Protein AF-A0A1I1EXG7-F1 (afdb_monomer)

Mean predicted aligned error: 6.86 Å

Sequence (419 aa):
MNTPKVFLIAFLLWAGSAAACQKPLSAEAEEQQLSAELDRWMAPYRDEKKAEFVDWMAAGEDNPEAALAHPVTRHMQVFIEKNKDRYLRLRLAGLEALPPAPEAFPGYEVLDLQVLDKYFQQDSVSVREIIDLTSVLTAARTFGPGGTLSSVNLIHIAVSDYLTQEKGMRWQDYVQLYGLGWLCFADRIKDTQWSVVIVNRAFVMKYSWDYATNGIELLQVLVYTGGKQQPGWLAGRLPKASTPQQELLNKIDEFKWMLYDDFYPDFDDREIEERQQQFLAENRGAYTALRNAVLGRYPPIQRERWAEFMQEDLGLTEKMQSNLGLFDSFGDQILPESISINELKYSQVLTTAAYVMTSDNLGYDWAADWLLGKEVYARRLDGNLWEVQLFTGDVACGYQWNTATDELHELTVRRKEKQ

Solvent-accessible surface area (backbone atoms only — not comparable to full-atom values): 22525 Å² total; per-residue (Å²): 134,83,77,83,54,69,61,30,57,22,51,71,61,83,80,69,27,59,53,26,65,42,48,55,72,72,46,49,54,51,49,53,52,52,50,56,51,46,30,63,70,32,43,51,42,69,59,91,36,28,67,64,46,53,54,39,55,49,27,47,66,77,36,61,68,55,23,62,69,27,68,67,46,54,53,48,50,51,56,43,63,76,42,39,70,59,43,42,51,33,21,49,43,19,41,72,39,30,35,67,64,74,96,70,67,76,43,47,43,82,48,62,68,74,63,43,27,64,68,35,50,87,74,79,46,49,65,64,57,52,31,51,48,38,31,61,78,43,43,85,68,38,47,26,60,42,36,50,42,50,31,56,48,48,54,50,55,36,50,50,49,44,40,36,72,77,69,64,42,53,69,68,58,51,54,53,33,55,66,35,34,42,47,39,21,27,40,83,72,53,98,59,33,27,39,39,37,41,42,39,68,50,34,34,44,33,27,40,34,28,57,78,80,47,48,65,45,84,72,47,42,28,36,50,67,86,50,84,60,66,72,68,76,69,64,89,60,62,47,81,59,87,46,76,63,44,46,52,42,48,52,50,46,51,50,31,46,45,50,46,57,75,30,62,91,72,69,50,70,64,62,52,49,54,52,43,48,48,53,48,63,78,41,36,70,58,51,25,53,47,34,54,62,52,51,71,66,38,52,68,61,57,67,72,65,54,64,57,36,70,42,76,36,65,69,53,30,52,47,39,40,58,76,56,49,44,44,48,100,85,66,48,44,28,55,39,54,83,52,50,77,66,50,51,86,57,47,54,68,56,46,48,48,49,49,50,72,36,56,92,47,72,28,64,51,46,38,40,41,68,73,31,44,75,54,55,19,22,41,81,73,54,97,55,30,28,40,39,38,38,53,54,89,60,31,36,41,36,32,32,38,28,51,75,77,45,35,52,40,80,70,44,27,22,24,41,74,87,128

pLDDT: mean 83.06, std 12.93, range [25.44, 97.56]

Organism: NCBI:txid623281

Secondary structure (DSSP, 8-state):
-----HHHHHHH-----TGGG---HHHHHHHHHHHHHHHHHHGGGTTTTHHHHHHHHHHHHH-HHHHHHSHHHHHHHHHHHHTHHHHHHHHHHHHHTSPPPPS--TTEEEEPHHHHHHHHGGGT--HHHHHHHHHHHTGGG-SSHHHHHHHHTTHHHHHHHIIIIIS---HHHHHHHHHS-EEEEEEEEETTEEEEEEEESSEEEEEEEETTTTEEEEEEEEEE-SPPPPTTTTTT-S----SHHHHHHHHHHHHHHHHHHHHSSS--HHHHHHHHHHHHHHTHHHHHHHHHHHHTTSPP--HHHHTT--EE-HHHHHHHHHHTT---TTS--B--HHHHTT-SSSHHHHHHHHHHHTTTSTTHHHHHHHHH--EEEEEEEETTEEEEEEEETTEEEEEEEETTT-BEEEEEEEE----

Structure (mmCIF, N/CA/C/O backbone):
data_AF-A0A1I1EXG7-F1
#
_entry.id   AF-A0A1I1EXG7-F1
#
loop_
_atom_site.group_PDB
_atom_site.id
_atom_site.type_symbol
_atom_site.label_atom_id
_atom_site.label_alt_id
_atom_site.label_comp_id
_atom_site.label_asym_id
_atom_site.label_entity_id
_atom_site.label_seq_id
_atom_site.pdbx_PDB_ins_code
_atom_site.Cartn_x
_atom_site.Cartn_y
_atom_site.Cartn_z
_atom_site.occupancy
_atom_site.B_iso_or_equiv
_atom_site.auth_seq_id
_atom_site.auth_comp_id
_atom_site.auth_asym_id
_atom_site.auth_atom_id
_atom_site.pdbx_PDB_model_num
ATOM 1 N N . MET A 1 1 ? 24.203 5.351 17.755 1.00 25.44 1 MET A N 1
ATOM 2 C CA . MET A 1 1 ? 23.032 4.692 17.145 1.00 25.44 1 MET A CA 1
ATOM 3 C C . MET A 1 1 ? 22.492 5.672 16.131 1.00 25.44 1 MET A C 1
ATOM 5 O O . MET A 1 1 ? 22.259 6.808 16.511 1.00 25.44 1 MET A O 1
ATOM 9 N N . ASN A 1 2 ? 22.459 5.281 14.858 1.00 29.39 2 ASN A N 1
ATOM 10 C CA . ASN A 1 2 ? 22.059 6.159 13.763 1.00 29.39 2 ASN A CA 1
ATOM 11 C C . ASN A 1 2 ? 20.534 6.302 13.774 1.00 29.39 2 ASN A C 1
ATOM 13 O O . ASN A 1 2 ? 19.833 5.294 13.802 1.00 29.39 2 ASN A O 1
ATOM 17 N N . THR A 1 3 ? 20.080 7.550 13.788 1.00 33.75 3 THR A N 1
ATOM 18 C CA . THR A 1 3 ? 18.699 8.028 13.707 1.00 33.75 3 THR A CA 1
ATOM 19 C C . THR A 1 3 ? 17.830 7.195 12.755 1.00 33.75 3 THR A C 1
ATOM 21 O O . THR A 1 3 ? 18.219 7.011 11.594 1.00 33.75 3 THR A O 1
ATOM 24 N N . PRO A 1 4 ? 16.674 6.665 13.197 1.00 42.28 4 PRO A N 1
ATOM 25 C CA . PRO A 1 4 ? 15.716 6.053 12.293 1.00 42.28 4 PRO A CA 1
ATOM 26 C C . PRO A 1 4 ? 15.165 7.125 11.348 1.00 42.28 4 PRO A C 1
ATOM 28 O O . PRO A 1 4 ? 14.572 8.119 11.748 1.00 42.28 4 PRO A O 1
ATOM 31 N N . LYS A 1 5 ? 15.397 6.904 10.060 1.00 49.25 5 LYS A N 1
ATOM 32 C CA . LYS A 1 5 ? 15.056 7.782 8.946 1.00 49.25 5 LYS A CA 1
ATOM 33 C C . LYS A 1 5 ? 13.531 7.885 8.796 1.00 49.25 5 LYS A C 1
ATOM 35 O O . LYS A 1 5 ? 12.905 7.015 8.193 1.00 49.25 5 LYS A O 1
ATOM 40 N N . VAL 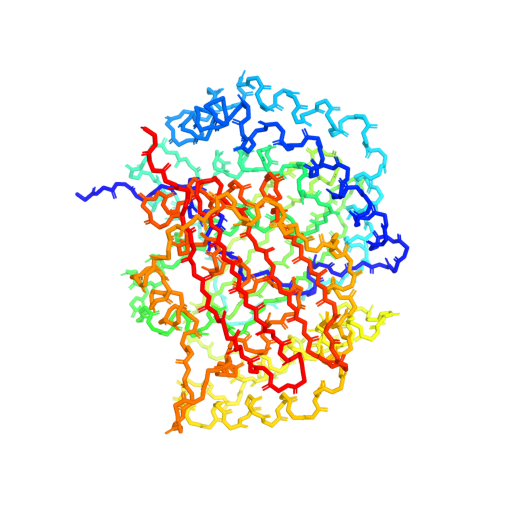A 1 6 ? 12.932 8.936 9.351 1.00 41.00 6 VAL A N 1
ATOM 41 C CA . VAL A 1 6 ? 11.474 9.167 9.376 1.00 41.00 6 VAL A CA 1
ATOM 42 C C . VAL A 1 6 ? 10.848 9.082 7.982 1.00 41.00 6 VAL A C 1
ATOM 44 O O . VAL A 1 6 ? 9.793 8.485 7.818 1.00 41.00 6 VAL A O 1
ATOM 47 N N . PHE A 1 7 ? 11.516 9.595 6.950 1.00 40.41 7 PHE A N 1
ATOM 48 C CA . PHE A 1 7 ? 11.013 9.525 5.578 1.00 40.41 7 PHE A CA 1
ATOM 49 C C . PHE A 1 7 ? 10.993 8.088 5.038 1.00 40.41 7 PHE A C 1
ATOM 51 O O . PHE A 1 7 ? 10.019 7.645 4.438 1.00 40.41 7 PHE A O 1
ATOM 58 N N . LEU A 1 8 ? 12.044 7.329 5.340 1.00 40.09 8 LEU A N 1
ATOM 59 C CA . LEU A 1 8 ? 12.269 5.946 4.932 1.00 40.09 8 LEU A CA 1
ATOM 60 C C . LEU A 1 8 ? 11.229 4.979 5.504 1.00 40.09 8 LEU A C 1
ATOM 62 O O . LEU A 1 8 ? 10.710 4.116 4.800 1.00 40.09 8 LEU A O 1
ATOM 66 N N . ILE A 1 9 ? 10.917 5.124 6.793 1.00 43.59 9 ILE A N 1
ATOM 67 C CA . ILE A 1 9 ? 10.043 4.192 7.510 1.00 43.59 9 ILE A CA 1
ATOM 68 C C . ILE A 1 9 ? 8.576 4.377 7.071 1.00 43.59 9 ILE A C 1
ATOM 70 O O . ILE A 1 9 ? 7.814 3.414 7.054 1.00 43.59 9 ILE A O 1
ATOM 74 N N . ALA A 1 10 ? 8.205 5.564 6.573 1.00 39.88 10 ALA A N 1
ATOM 75 C CA . ALA A 1 10 ? 6.876 5.863 6.018 1.00 39.88 10 ALA A CA 1
ATOM 76 C C . ALA A 1 10 ? 6.519 4.962 4.832 1.00 39.88 10 ALA A C 1
ATOM 78 O O . ALA A 1 10 ? 5.380 4.519 4.684 1.00 39.88 10 ALA A O 1
ATOM 79 N N . PHE A 1 11 ? 7.516 4.693 3.985 1.00 44.47 11 PHE A N 1
ATOM 80 C CA . PHE A 1 11 ? 7.356 3.934 2.748 1.00 44.47 11 PHE A CA 1
ATOM 81 C C . PHE A 1 11 ? 7.577 2.431 2.930 1.00 44.47 11 PHE A C 1
ATOM 83 O O . PHE A 1 11 ? 7.090 1.648 2.118 1.00 44.47 11 PHE A O 1
ATOM 90 N N . LEU A 1 12 ? 8.264 2.020 4.002 1.00 40.72 12 LEU A N 1
ATOM 91 C CA . LEU A 1 12 ? 8.591 0.618 4.289 1.00 40.72 12 LEU A CA 1
ATOM 92 C C . LEU A 1 12 ? 7.405 -0.204 4.817 1.00 40.72 12 LEU A C 1
ATOM 94 O O . LEU A 1 12 ? 7.484 -1.428 4.881 1.00 40.72 12 LEU A O 1
ATOM 98 N N . LEU A 1 13 ? 6.299 0.437 5.201 1.00 45.00 13 LEU A N 1
ATOM 99 C CA . LEU A 1 13 ? 5.220 -0.211 5.950 1.00 45.00 13 LEU A CA 1
ATOM 100 C C . LEU A 1 13 ? 3.928 -0.237 5.144 1.00 45.00 13 LEU A C 1
ATOM 102 O O . LEU A 1 13 ? 2.924 0.396 5.478 1.00 45.00 13 LEU A O 1
ATOM 106 N N . TRP A 1 14 ? 3.963 -0.999 4.052 1.00 44.16 14 TRP A N 1
ATOM 107 C CA . TRP A 1 14 ? 2.775 -1.306 3.263 1.00 44.16 14 TRP A CA 1
ATOM 108 C C . TRP A 1 14 ? 2.064 -2.553 3.803 1.00 44.16 14 TRP A C 1
ATOM 110 O O . TRP A 1 14 ? 2.045 -3.619 3.193 1.00 44.16 14 TRP A O 1
ATOM 120 N N . ALA A 1 15 ? 1.428 -2.387 4.962 1.00 41.69 15 ALA A N 1
ATOM 121 C CA . ALA A 1 15 ? 0.251 -3.157 5.347 1.00 41.69 15 ALA A CA 1
ATOM 122 C C . ALA A 1 15 ? -0.961 -2.226 5.196 1.00 41.69 15 ALA A C 1
ATOM 124 O O . ALA A 1 15 ? -1.436 -1.614 6.147 1.00 41.69 15 ALA A O 1
ATOM 125 N N . GLY A 1 16 ? -1.402 -2.016 3.955 1.00 50.22 16 GLY A N 1
ATOM 126 C CA . GLY A 1 16 ? -2.597 -1.225 3.685 1.00 50.22 16 GLY A CA 1
ATOM 127 C C . GLY A 1 16 ? -3.861 -2.027 3.986 1.00 50.22 16 GLY A C 1
ATOM 128 O O . GLY A 1 16 ? -3.944 -3.203 3.636 1.00 50.22 16 GLY A O 1
ATOM 129 N N . SER A 1 17 ? -4.872 -1.393 4.583 1.00 55.44 17 SER A N 1
ATOM 130 C CA . SER A 1 17 ? -6.225 -1.958 4.613 1.00 55.44 17 SER A CA 1
ATOM 131 C C . SER A 1 17 ? -6.714 -2.153 3.176 1.00 55.44 17 SER A C 1
ATOM 133 O O . SER A 1 17 ? -6.807 -1.185 2.410 1.00 55.44 17 SER A O 1
ATOM 135 N N . ALA A 1 18 ? -7.026 -3.395 2.797 1.00 59.22 18 ALA A N 1
ATOM 136 C CA . ALA A 1 18 ? -7.577 -3.673 1.479 1.00 59.22 18 ALA A CA 1
ATOM 137 C C . ALA A 1 18 ? -8.919 -2.945 1.310 1.00 59.22 18 ALA A C 1
ATOM 139 O O . ALA A 1 18 ? -9.162 -2.357 0.254 1.00 59.22 18 ALA A O 1
ATOM 140 N N . ALA A 1 19 ? -9.718 -2.874 2.382 1.00 58.53 19 ALA A N 1
ATOM 141 C CA . ALA A 1 19 ? -10.899 -2.019 2.487 1.00 58.53 19 ALA A CA 1
ATOM 142 C C . ALA A 1 19 ? -10.625 -0.532 2.174 1.00 58.53 19 ALA A C 1
ATOM 144 O O . ALA A 1 19 ? -11.352 0.054 1.373 1.00 58.53 19 ALA A O 1
ATOM 145 N N . ALA A 1 20 ? -9.549 0.075 2.698 1.00 59.97 20 ALA A N 1
ATOM 146 C CA . ALA A 1 20 ? -9.192 1.481 2.420 1.00 59.97 20 ALA A CA 1
ATOM 147 C C . ALA A 1 20 ? -8.878 1.780 0.941 1.00 59.97 20 ALA A C 1
ATOM 149 O O . ALA A 1 20 ? -8.820 2.945 0.532 1.00 59.97 20 ALA A O 1
ATOM 150 N N . CYS A 1 21 ? -8.640 0.736 0.147 1.00 72.12 21 CYS A N 1
ATOM 151 C CA . CYS A 1 21 ? -8.313 0.839 -1.269 1.00 72.12 21 CYS A CA 1
ATOM 152 C C . CYS A 1 21 ? -9.521 0.628 -2.194 1.00 72.12 21 CYS A C 1
ATOM 154 O O . CYS A 1 21 ? -9.366 0.801 -3.405 1.00 72.12 21 CYS A O 1
ATOM 156 N N . GLN A 1 22 ? -10.691 0.242 -1.672 1.00 80.56 22 GLN A N 1
ATOM 157 C CA . GLN A 1 22 ? -11.858 -0.078 -2.500 1.00 80.56 22 GLN A CA 1
ATOM 158 C C . GLN A 1 22 ? -12.568 1.183 -2.999 1.00 80.56 22 GLN A C 1
ATOM 160 O O . GLN A 1 22 ? -12.689 2.175 -2.282 1.00 80.56 22 GLN A O 1
ATOM 165 N N . LYS A 1 23 ? -13.036 1.137 -4.250 1.00 83.62 23 LYS A N 1
ATOM 166 C CA . LYS A 1 23 ? -13.828 2.192 -4.901 1.00 83.62 23 LYS A CA 1
ATOM 167 C C . LYS A 1 23 ? -14.850 1.568 -5.855 1.00 83.62 23 LYS A C 1
ATOM 169 O O . LYS A 1 23 ? -14.659 0.436 -6.287 1.00 83.62 23 LYS A O 1
ATOM 174 N N . PRO A 1 24 ? -15.914 2.275 -6.265 1.00 84.00 24 PRO A N 1
ATOM 175 C CA . PRO A 1 24 ? -16.753 1.816 -7.371 1.00 84.00 24 PRO A CA 1
ATOM 176 C C . PRO A 1 24 ? -15.921 1.532 -8.634 1.00 84.00 24 PRO A C 1
ATOM 178 O O . PRO A 1 24 ? -14.951 2.240 -8.904 1.00 84.00 24 PRO A O 1
ATOM 181 N N . LEU A 1 25 ? -16.328 0.549 -9.446 1.00 85.25 25 LEU A N 1
ATOM 182 C CA . LEU A 1 25 ? -15.575 0.092 -10.630 1.00 85.25 25 LEU A CA 1
ATOM 183 C C . LEU A 1 25 ? -15.163 1.236 -11.580 1.00 85.25 25 LEU A C 1
ATOM 185 O O . LEU A 1 25 ? -14.058 1.238 -12.118 1.00 85.25 25 LEU A O 1
ATOM 189 N N . SER A 1 26 ? -16.033 2.232 -11.773 1.00 85.62 26 SER A N 1
ATOM 190 C CA . SER A 1 26 ? -15.731 3.403 -12.606 1.00 85.62 26 SER A CA 1
ATOM 191 C C . SER A 1 26 ? -14.574 4.240 -12.054 1.00 85.62 26 SER A C 1
ATOM 193 O O . SER A 1 26 ? -13.739 4.714 -12.820 1.00 85.62 26 SER A O 1
ATOM 195 N N . ALA A 1 27 ? -14.502 4.398 -10.731 1.00 89.38 27 ALA A N 1
ATOM 196 C CA . ALA A 1 27 ? -13.425 5.119 -10.065 1.00 89.38 27 ALA A CA 1
ATOM 197 C C . ALA A 1 27 ? -12.124 4.299 -10.045 1.00 89.38 27 ALA A C 1
ATOM 199 O O . ALA A 1 27 ? -11.054 4.872 -10.208 1.00 89.38 27 ALA A O 1
ATOM 200 N N . GLU A 1 28 ? -12.186 2.967 -9.935 1.00 87.00 28 GLU A N 1
ATOM 201 C CA . GLU A 1 28 ? -10.989 2.117 -10.055 1.00 87.00 28 GLU A CA 1
ATOM 202 C C . GLU A 1 28 ? -10.332 2.232 -11.438 1.00 87.00 28 GLU A C 1
ATOM 204 O O . GLU A 1 28 ? -9.105 2.280 -11.538 1.00 87.00 28 GLU A O 1
ATOM 209 N N . ALA A 1 29 ? -11.129 2.300 -12.508 1.00 87.38 29 ALA A N 1
ATOM 210 C CA . ALA A 1 29 ? -10.616 2.508 -13.860 1.00 87.38 29 ALA A CA 1
ATOM 211 C C . ALA A 1 29 ? -9.991 3.907 -14.031 1.00 87.38 29 ALA A C 1
ATOM 213 O O . ALA A 1 29 ? -8.909 4.036 -14.608 1.00 87.38 29 ALA A O 1
ATOM 214 N N . GLU A 1 30 ? -10.637 4.953 -13.500 1.00 93.06 30 GLU A N 1
ATOM 215 C CA . GLU A 1 30 ? -10.106 6.323 -13.538 1.00 93.06 30 GLU A CA 1
ATOM 216 C C . GLU A 1 30 ? -8.809 6.463 -12.717 1.00 93.06 30 GLU A C 1
ATOM 218 O O . GLU A 1 30 ? -7.870 7.117 -13.179 1.00 93.06 30 GLU A O 1
ATOM 223 N N . GLU A 1 31 ? -8.722 5.814 -11.550 1.00 91.38 31 GLU A N 1
ATOM 224 C CA . GLU A 1 31 ? -7.509 5.755 -10.724 1.00 91.38 31 GLU A CA 1
ATOM 225 C C . GLU A 1 31 ? -6.362 5.075 -11.472 1.00 91.38 31 GLU A C 1
ATOM 227 O O . GLU A 1 31 ? -5.258 5.613 -11.515 1.00 91.38 31 GLU A O 1
ATOM 232 N N . GLN A 1 32 ? -6.621 3.934 -12.118 1.00 86.50 32 GLN A N 1
ATOM 233 C CA . GLN A 1 32 ? -5.612 3.234 -12.920 1.00 86.50 32 GLN A CA 1
ATOM 234 C C . GLN A 1 32 ? -5.081 4.118 -14.049 1.00 86.50 32 GLN A C 1
ATOM 236 O O . GLN A 1 32 ? -3.869 4.201 -14.258 1.00 86.50 32 GLN A O 1
ATOM 241 N N . GLN A 1 33 ? -5.973 4.818 -14.753 1.00 90.88 33 GLN A N 1
ATOM 242 C CA . GLN A 1 33 ? -5.571 5.731 -15.814 1.00 90.88 33 GLN A CA 1
ATOM 243 C C . GLN A 1 33 ? -4.719 6.888 -15.271 1.00 90.88 33 GLN A C 1
ATOM 245 O O . GLN A 1 33 ? -3.671 7.196 -15.841 1.00 90.88 33 GLN A O 1
ATOM 250 N N . LEU A 1 34 ? -5.145 7.526 -14.175 1.00 93.88 34 LEU A N 1
ATOM 251 C CA . LEU A 1 34 ? -4.417 8.648 -13.577 1.00 93.88 34 LEU A CA 1
ATOM 252 C C . LEU A 1 34 ? -3.059 8.206 -13.011 1.00 93.88 34 LEU A C 1
ATOM 254 O O . LEU A 1 34 ? -2.071 8.909 -13.205 1.00 93.88 34 LEU A O 1
ATOM 258 N N . SER A 1 35 ? -2.985 7.025 -12.390 1.00 88.88 35 SER A N 1
ATOM 259 C CA . SER A 1 35 ? -1.727 6.433 -11.926 1.00 88.88 35 SER A CA 1
ATOM 260 C C . SER A 1 35 ? -0.766 6.184 -13.088 1.00 88.88 35 SER A C 1
ATOM 262 O O . SER A 1 35 ? 0.390 6.577 -13.003 1.00 88.88 35 SER A O 1
ATOM 264 N N . ALA A 1 36 ? -1.233 5.628 -14.211 1.00 87.44 36 ALA A N 1
ATOM 265 C CA . ALA A 1 36 ? -0.388 5.408 -15.388 1.00 87.44 36 ALA A CA 1
ATOM 266 C C . ALA A 1 36 ? 0.068 6.719 -16.060 1.00 87.44 36 ALA A C 1
ATOM 268 O O . ALA A 1 36 ? 1.112 6.766 -16.715 1.00 87.44 36 ALA A O 1
ATOM 269 N N . GLU A 1 37 ? -0.726 7.789 -15.973 1.00 92.88 37 GLU A N 1
ATOM 270 C CA . GLU A 1 37 ? -0.311 9.136 -16.387 1.00 92.88 37 GLU A CA 1
ATOM 271 C C . GLU A 1 37 ? 0.754 9.712 -15.445 1.00 92.88 37 GLU A C 1
ATOM 273 O O . GLU A 1 37 ? 1.730 10.287 -15.928 1.00 92.88 37 GLU A O 1
ATOM 278 N N . LEU A 1 38 ? 0.601 9.517 -14.133 1.00 91.50 38 LEU A N 1
ATOM 279 C CA . LEU A 1 38 ? 1.584 9.920 -13.131 1.00 91.50 38 LEU A CA 1
ATOM 280 C C . LEU A 1 38 ? 2.901 9.149 -13.285 1.00 91.50 38 LEU A C 1
ATOM 282 O O . LEU A 1 38 ? 3.953 9.773 -13.283 1.00 91.50 38 LEU A O 1
ATOM 286 N N . ASP A 1 39 ? 2.858 7.831 -13.498 1.00 87.56 39 ASP A N 1
ATOM 287 C CA . ASP A 1 39 ? 4.048 6.994 -13.717 1.00 87.56 39 ASP A CA 1
ATOM 288 C C . ASP A 1 39 ? 4.871 7.497 -14.909 1.00 87.56 39 ASP A C 1
ATOM 290 O O . ASP A 1 39 ? 6.088 7.644 -14.821 1.00 87.56 39 ASP A O 1
ATOM 294 N N . ARG A 1 40 ? 4.199 7.819 -16.022 1.00 88.06 40 ARG A N 1
ATOM 295 C CA . ARG A 1 40 ? 4.842 8.409 -17.206 1.00 88.06 40 ARG A CA 1
ATOM 296 C C . ARG A 1 40 ? 5.399 9.799 -16.928 1.00 88.06 40 ARG A C 1
ATOM 298 O O . ARG A 1 40 ? 6.448 10.148 -17.456 1.00 88.06 40 ARG A O 1
ATOM 305 N N . TRP A 1 41 ? 4.695 10.594 -16.128 1.00 90.69 41 TRP A N 1
ATOM 306 C CA . TRP A 1 41 ? 5.131 11.936 -15.758 1.00 90.69 41 TRP A CA 1
ATOM 307 C C . TRP A 1 41 ? 6.345 11.916 -14.813 1.00 90.69 41 TRP A C 1
ATOM 309 O O . TRP A 1 41 ? 7.232 12.755 -14.954 1.00 90.69 41 TRP A O 1
ATOM 319 N N . MET A 1 42 ? 6.422 10.931 -13.912 1.00 87.62 42 MET A N 1
ATOM 320 C CA . MET A 1 42 ? 7.537 10.729 -12.982 1.00 87.62 42 MET A CA 1
ATOM 321 C C . MET A 1 42 ? 8.731 9.987 -13.592 1.00 87.62 42 MET A C 1
ATOM 323 O O . MET A 1 42 ? 9.813 10.031 -13.014 1.00 87.62 42 MET A O 1
ATOM 327 N N . ALA A 1 43 ? 8.568 9.329 -14.745 1.00 86.69 43 ALA A N 1
ATOM 328 C CA . ALA A 1 43 ? 9.606 8.510 -15.375 1.00 86.69 43 ALA A CA 1
ATOM 329 C C . ALA A 1 43 ? 10.995 9.185 -15.477 1.00 86.69 43 ALA A C 1
ATOM 331 O O . ALA A 1 43 ? 11.974 8.519 -15.143 1.00 86.69 43 ALA A O 1
ATOM 332 N N . PRO A 1 44 ? 11.131 10.487 -15.821 1.00 88.00 44 PRO A N 1
ATOM 333 C CA . PRO A 1 44 ? 12.446 11.132 -15.878 1.00 88.00 44 PRO A CA 1
ATOM 334 C C . PRO A 1 44 ? 13.216 11.095 -14.552 1.00 88.00 44 PRO A C 1
ATOM 336 O O . PRO A 1 44 ? 14.439 11.069 -14.564 1.00 88.00 44 PRO A O 1
ATOM 339 N N . TYR A 1 45 ? 12.528 11.067 -13.407 1.00 85.69 45 TYR A N 1
ATOM 340 C CA . TYR A 1 45 ? 13.151 11.015 -12.080 1.00 85.69 45 TYR A CA 1
ATOM 341 C C . TYR A 1 45 ? 13.718 9.636 -11.714 1.00 85.69 45 TYR A C 1
ATOM 343 O O . TYR A 1 45 ? 14.418 9.528 -10.711 1.00 85.69 45 TYR A O 1
ATOM 351 N N . ARG A 1 46 ? 13.453 8.593 -12.513 1.00 78.25 46 ARG A N 1
ATOM 352 C CA . ARG A 1 46 ? 14.071 7.266 -12.340 1.00 78.25 46 ARG A CA 1
ATOM 353 C C . ARG A 1 46 ? 15.489 7.222 -12.915 1.00 78.25 46 ARG A C 1
ATOM 355 O O . ARG A 1 46 ? 16.367 6.613 -12.310 1.00 78.25 46 ARG A O 1
ATOM 362 N N . ASP A 1 47 ? 15.702 7.938 -14.022 1.00 75.75 47 ASP A N 1
ATOM 363 C CA . ASP A 1 47 ? 16.943 7.913 -14.799 1.00 75.75 47 ASP A CA 1
ATOM 364 C C . ASP A 1 47 ? 17.554 9.322 -14.925 1.00 75.75 47 ASP A C 1
ATOM 366 O O . ASP A 1 47 ? 18.386 9.722 -14.111 1.00 75.75 47 ASP A O 1
ATOM 370 N N . GLU A 1 48 ? 17.117 10.108 -15.916 1.00 83.44 48 GLU A N 1
ATOM 371 C CA . GLU A 1 48 ? 17.720 11.393 -16.318 1.00 83.44 48 GLU A CA 1
ATOM 372 C C . GLU A 1 48 ? 17.834 12.420 -15.181 1.00 83.44 48 GLU A C 1
ATOM 374 O O . GLU A 1 48 ? 18.810 13.164 -15.098 1.00 83.44 48 GLU A O 1
ATOM 379 N N . LYS A 1 49 ? 16.832 12.459 -14.299 1.00 86.50 49 LYS A N 1
ATOM 380 C CA . LYS A 1 49 ? 16.716 13.377 -13.159 1.00 86.50 49 LYS A CA 1
ATOM 381 C C . LYS A 1 49 ? 16.837 12.664 -11.815 1.00 86.50 49 LYS A C 1
ATOM 383 O O . LYS A 1 49 ? 16.390 13.197 -10.800 1.00 86.50 49 LYS A O 1
ATOM 388 N N . LYS A 1 50 ? 17.440 11.470 -11.782 1.00 84.25 50 LYS A N 1
ATOM 389 C CA . LYS A 1 50 ? 17.596 10.681 -10.550 1.00 84.25 50 LYS A CA 1
ATOM 390 C C . LYS A 1 50 ? 18.277 11.470 -9.431 1.00 84.25 50 LYS A C 1
ATOM 392 O O . LYS A 1 50 ? 17.823 11.416 -8.295 1.00 84.25 50 LYS A O 1
ATOM 397 N N . ALA A 1 51 ? 19.317 12.242 -9.753 1.00 84.62 51 ALA A N 1
ATOM 398 C CA . ALA A 1 51 ? 20.010 13.079 -8.772 1.00 84.62 51 ALA A CA 1
ATOM 399 C C . ALA A 1 51 ? 19.073 14.117 -8.127 1.00 84.62 51 ALA A C 1
ATOM 401 O O . ALA A 1 51 ? 19.045 14.224 -6.910 1.00 84.62 51 ALA A O 1
ATOM 402 N N . GLU A 1 52 ? 18.226 14.796 -8.916 1.00 88.19 52 GLU A N 1
ATOM 403 C CA . GLU A 1 52 ? 17.237 15.749 -8.381 1.00 88.19 52 GLU A CA 1
ATOM 404 C C . GLU A 1 52 ? 16.234 15.070 -7.433 1.00 88.19 52 GLU A C 1
ATOM 406 O O . GLU A 1 52 ? 15.790 15.675 -6.459 1.00 88.19 52 GLU A O 1
ATOM 411 N N . PHE A 1 53 ? 15.844 13.824 -7.722 1.00 84.88 53 PHE A N 1
ATOM 412 C CA . PHE A 1 53 ? 14.946 13.057 -6.858 1.00 84.88 53 PHE A CA 1
ATOM 413 C C . PHE A 1 53 ? 15.629 12.619 -5.559 1.00 84.88 53 PHE A C 1
ATOM 415 O O . PHE A 1 53 ? 15.035 12.737 -4.490 1.00 84.88 53 PHE A O 1
ATOM 422 N N . VAL A 1 54 ? 16.874 12.145 -5.635 1.00 82.50 54 VAL A N 1
ATOM 423 C CA . VAL A 1 54 ? 17.661 11.766 -4.453 1.00 82.50 54 VAL A CA 1
ATOM 424 C C . VAL A 1 54 ? 17.896 12.980 -3.553 1.00 82.50 54 VAL A C 1
ATOM 426 O O . VAL A 1 54 ? 17.650 12.890 -2.354 1.00 82.50 54 VAL A O 1
ATOM 429 N N . ASP A 1 55 ? 18.269 14.125 -4.128 1.00 84.56 55 ASP A N 1
ATOM 430 C CA . ASP A 1 55 ? 18.463 15.377 -3.389 1.00 84.56 55 ASP A CA 1
ATOM 431 C C . ASP A 1 55 ? 17.162 15.846 -2.716 1.00 84.56 55 ASP A C 1
ATOM 433 O O . ASP A 1 55 ? 17.169 16.280 -1.564 1.00 84.56 55 ASP A O 1
ATOM 437 N N . TRP A 1 56 ? 16.021 15.715 -3.403 1.00 85.88 56 TRP A N 1
ATOM 438 C CA . TRP A 1 56 ? 14.707 16.030 -2.838 1.00 85.88 56 TRP A CA 1
ATOM 439 C C . TRP A 1 56 ? 14.348 15.149 -1.640 1.00 85.88 56 TRP A C 1
ATOM 441 O O . TRP A 1 56 ? 13.883 15.650 -0.616 1.00 85.88 56 TRP A O 1
ATOM 451 N N . MET A 1 57 ? 14.558 13.841 -1.781 1.00 78.44 57 MET A N 1
ATOM 452 C CA . MET A 1 57 ? 14.308 12.869 -0.724 1.00 78.44 57 MET A CA 1
ATOM 453 C C . MET A 1 57 ? 15.217 13.132 0.484 1.00 78.44 57 MET A C 1
ATOM 455 O O . MET A 1 57 ? 14.733 13.110 1.612 1.00 78.44 57 MET A O 1
ATOM 459 N N . ALA A 1 58 ? 16.487 13.483 0.251 1.00 77.38 58 ALA A N 1
ATOM 460 C CA . ALA A 1 58 ? 17.434 13.847 1.304 1.00 77.38 58 ALA A CA 1
ATOM 461 C C . ALA A 1 58 ? 17.041 15.136 2.023 1.00 77.38 58 ALA A C 1
ATOM 463 O O . ALA A 1 58 ? 17.067 15.198 3.250 1.00 77.38 58 ALA A O 1
ATOM 464 N N . ALA A 1 59 ? 16.558 16.139 1.286 1.00 77.94 59 ALA A N 1
ATOM 465 C CA . ALA A 1 59 ? 15.997 17.336 1.900 1.00 77.94 59 ALA A CA 1
ATOM 466 C C . ALA A 1 59 ? 14.802 17.009 2.817 1.00 77.94 59 ALA A C 1
ATOM 468 O O . ALA A 1 59 ? 14.641 17.654 3.849 1.00 77.94 59 ALA A O 1
ATOM 469 N N . GLY A 1 60 ? 13.984 16.006 2.469 1.00 72.25 60 GLY A N 1
ATOM 470 C CA . GLY A 1 60 ? 12.871 15.519 3.297 1.00 72.25 60 GLY A CA 1
ATOM 471 C C . GLY A 1 60 ? 13.300 14.842 4.596 1.00 72.25 60 GLY A C 1
ATOM 472 O O . GLY A 1 60 ? 12.535 14.861 5.559 1.00 72.25 60 GLY A O 1
ATOM 473 N N . GLU A 1 61 ? 14.507 14.278 4.634 1.00 67.19 61 GLU A N 1
ATOM 474 C CA . GLU A 1 61 ? 15.094 13.683 5.837 1.00 67.19 61 GLU A CA 1
ATOM 475 C C . GLU A 1 61 ? 15.698 14.745 6.772 1.00 67.19 61 GLU A C 1
ATOM 477 O O . GLU A 1 61 ? 15.547 14.630 7.986 1.00 67.19 61 GLU A O 1
ATOM 482 N N . ASP A 1 62 ? 16.323 15.792 6.222 1.00 67.56 62 ASP A N 1
ATOM 483 C CA . ASP A 1 62 ? 17.121 16.749 7.003 1.00 67.56 62 ASP A CA 1
ATOM 484 C C . ASP A 1 62 ? 16.376 18.042 7.385 1.00 67.56 62 ASP A C 1
ATOM 486 O O . ASP A 1 62 ? 16.638 18.632 8.436 1.00 67.56 62 ASP A O 1
ATOM 490 N N . ASN A 1 63 ? 15.489 18.544 6.516 1.00 73.69 63 ASN A N 1
ATOM 491 C CA . ASN A 1 63 ? 14.797 19.819 6.713 1.00 73.69 63 ASN A CA 1
ATOM 492 C C . ASN A 1 63 ? 13.445 19.853 5.965 1.00 73.69 63 ASN A C 1
ATOM 494 O O . ASN A 1 63 ? 13.416 20.125 4.757 1.00 73.69 63 ASN A O 1
ATOM 498 N N . PRO A 1 64 ? 12.308 19.689 6.673 1.00 73.19 64 PRO A N 1
ATOM 499 C CA . PRO A 1 64 ? 10.971 19.721 6.078 1.00 73.19 64 PRO A CA 1
ATOM 500 C C . PRO A 1 64 ? 10.703 20.937 5.176 1.00 73.19 64 PRO A C 1
ATOM 502 O O . PRO A 1 64 ? 10.114 20.797 4.103 1.00 73.19 64 PRO A O 1
ATOM 505 N N . GLU A 1 65 ? 11.174 22.131 5.553 1.00 79.31 65 GLU A N 1
ATOM 506 C CA . GLU A 1 65 ? 10.988 23.345 4.748 1.00 79.31 65 GLU A CA 1
ATOM 507 C C . GLU A 1 65 ? 11.754 23.278 3.420 1.00 79.31 65 GLU A C 1
ATOM 509 O O . GLU A 1 65 ? 11.248 23.719 2.384 1.00 79.31 65 GLU A O 1
ATOM 514 N N . ALA A 1 66 ? 12.953 22.686 3.423 1.00 81.69 66 ALA A N 1
ATOM 515 C CA . ALA A 1 66 ? 13.764 22.519 2.221 1.00 81.69 66 ALA A CA 1
ATOM 516 C C . ALA A 1 66 ? 13.105 21.550 1.229 1.00 81.69 66 ALA A C 1
ATOM 518 O O . ALA A 1 66 ? 13.049 21.840 0.032 1.00 81.69 66 ALA A O 1
ATOM 519 N N . ALA A 1 67 ? 12.539 20.445 1.720 1.00 81.88 67 ALA A N 1
ATOM 520 C CA . ALA A 1 67 ? 11.796 19.498 0.891 1.00 81.88 67 ALA A CA 1
ATOM 521 C C . ALA A 1 67 ? 10.551 20.135 0.260 1.00 81.88 67 ALA A C 1
ATOM 523 O O . ALA A 1 67 ? 10.277 19.942 -0.928 1.00 81.88 67 ALA A O 1
ATOM 524 N N . LEU A 1 68 ? 9.814 20.945 1.026 1.00 84.69 68 LEU A N 1
ATOM 525 C CA . LEU A 1 68 ? 8.637 21.663 0.534 1.00 84.69 68 LEU A CA 1
ATOM 526 C C . LEU A 1 68 ? 8.997 22.729 -0.511 1.00 84.69 68 LEU A C 1
ATOM 528 O O . LEU A 1 68 ? 8.266 22.903 -1.487 1.00 84.69 68 LEU A O 1
ATOM 532 N N . ALA A 1 69 ? 10.133 23.408 -0.343 1.00 88.06 69 ALA A N 1
ATOM 533 C CA . ALA A 1 69 ? 10.640 24.395 -1.295 1.00 88.06 69 ALA A CA 1
ATOM 534 C C . ALA A 1 69 ? 11.287 23.772 -2.550 1.00 88.06 69 ALA A C 1
ATOM 536 O O . ALA A 1 69 ? 11.534 24.480 -3.532 1.00 88.06 69 ALA A O 1
ATOM 537 N N . HIS A 1 70 ? 11.563 22.466 -2.539 1.00 90.31 70 HIS A N 1
ATOM 538 C CA . HIS A 1 70 ? 12.284 21.791 -3.611 1.00 90.31 70 HIS A CA 1
ATOM 539 C C . HIS A 1 70 ? 11.507 21.794 -4.948 1.00 90.31 70 HIS A C 1
ATOM 541 O O . HIS A 1 70 ? 10.283 21.604 -4.961 1.00 90.31 70 HIS A O 1
ATOM 547 N N . PRO A 1 71 ? 12.186 21.930 -6.108 1.00 90.50 71 PRO A N 1
ATOM 548 C CA . PRO A 1 71 ? 11.536 21.928 -7.422 1.00 90.50 71 PRO A CA 1
ATOM 549 C C . PRO A 1 71 ? 10.654 20.703 -7.704 1.00 90.50 71 PRO A C 1
ATOM 551 O O . PRO A 1 71 ? 9.602 20.846 -8.326 1.00 90.50 71 PRO A O 1
ATOM 554 N N . VAL A 1 72 ? 11.037 19.519 -7.213 1.00 89.19 72 VAL A N 1
ATOM 555 C CA . VAL A 1 72 ? 10.252 18.276 -7.359 1.00 89.19 72 VAL A CA 1
ATOM 556 C C . VAL A 1 72 ? 8.866 18.413 -6.715 1.00 89.19 72 VAL A C 1
ATOM 558 O O . VAL A 1 72 ? 7.864 18.103 -7.363 1.00 89.19 72 VAL A O 1
ATOM 561 N N . THR A 1 73 ? 8.774 18.976 -5.502 1.00 89.00 73 THR A N 1
ATOM 562 C CA . THR A 1 73 ? 7.494 19.266 -4.828 1.00 89.00 73 THR A CA 1
ATOM 563 C C . THR A 1 73 ? 6.617 20.181 -5.673 1.00 89.00 73 THR A C 1
ATOM 565 O O . THR A 1 73 ? 5.450 19.878 -5.931 1.00 89.00 73 THR A O 1
ATOM 568 N N . ARG A 1 74 ? 7.188 21.277 -6.187 1.00 88.38 74 ARG A N 1
ATOM 569 C CA . ARG A 1 74 ? 6.461 22.218 -7.049 1.00 88.38 74 ARG A CA 1
ATOM 570 C C . ARG A 1 74 ? 5.979 21.559 -8.341 1.00 88.38 74 ARG A C 1
ATOM 572 O O . ARG A 1 74 ? 4.865 21.821 -8.789 1.00 88.38 74 ARG A O 1
ATOM 579 N N . HIS A 1 75 ? 6.800 20.711 -8.950 1.00 89.88 75 HIS A N 1
ATOM 580 C CA . HIS A 1 75 ? 6.422 19.983 -10.155 1.00 89.88 75 HIS A CA 1
ATOM 581 C C . HIS A 1 75 ? 5.250 19.030 -9.881 1.00 89.88 75 HIS A C 1
ATOM 583 O O . HIS A 1 75 ? 4.296 19.009 -10.661 1.00 89.88 75 HIS A O 1
ATOM 589 N N . MET A 1 76 ? 5.267 18.294 -8.763 1.00 90.31 76 MET A N 1
ATOM 590 C CA . MET A 1 76 ? 4.155 17.410 -8.387 1.00 90.31 76 MET A CA 1
ATOM 591 C C . MET A 1 76 ? 2.860 18.194 -8.165 1.00 90.31 76 MET A C 1
ATOM 593 O O . MET A 1 76 ? 1.802 17.783 -8.642 1.00 90.31 76 MET A O 1
ATOM 597 N N . GLN A 1 77 ? 2.935 19.362 -7.522 1.00 91.62 77 GLN A N 1
ATOM 598 C CA . GLN A 1 77 ? 1.774 20.239 -7.341 1.00 91.62 77 GLN A CA 1
ATOM 599 C C . GLN A 1 77 ? 1.159 20.678 -8.678 1.00 91.62 77 GLN A C 1
ATOM 601 O O . GLN A 1 77 ? -0.063 20.719 -8.799 1.00 91.62 77 GLN A O 1
ATOM 606 N N . VAL A 1 78 ? 1.974 20.938 -9.709 1.00 93.69 78 VAL A N 1
ATOM 607 C CA . VAL A 1 78 ? 1.469 21.252 -11.060 1.00 93.69 78 VAL A CA 1
ATOM 608 C C . VAL A 1 78 ? 0.685 20.076 -11.649 1.00 93.69 78 VAL A C 1
ATOM 610 O O . VAL A 1 78 ? -0.376 20.286 -12.240 1.00 93.69 78 VAL A O 1
ATOM 613 N N . PHE A 1 79 ? 1.170 18.841 -11.483 1.00 95.00 79 PHE A N 1
ATOM 614 C CA . PHE A 1 79 ? 0.442 17.652 -11.935 1.00 95.00 79 PHE A CA 1
ATOM 615 C C . PHE A 1 79 ? -0.894 17.486 -11.197 1.00 95.00 79 PHE A C 1
ATOM 617 O O . PHE A 1 79 ? -1.911 17.188 -11.833 1.00 95.00 79 PHE A O 1
ATOM 624 N N . ILE A 1 80 ? -0.899 17.696 -9.877 1.00 95.00 80 ILE A N 1
ATOM 625 C CA . ILE A 1 80 ? -2.100 17.607 -9.038 1.00 95.00 80 ILE A CA 1
ATOM 626 C C . ILE A 1 80 ? -3.125 18.660 -9.460 1.00 95.00 80 ILE A C 1
ATOM 628 O O . ILE A 1 80 ? -4.265 18.300 -9.739 1.00 95.00 80 ILE A O 1
ATOM 632 N N . GLU A 1 81 ? -2.729 19.930 -9.583 1.00 95.88 81 GLU A N 1
ATOM 633 C CA . GLU A 1 81 ? -3.650 21.015 -9.947 1.00 95.88 81 GLU A CA 1
ATOM 634 C C . GLU A 1 81 ? -4.238 20.806 -11.349 1.00 95.88 81 GLU A C 1
ATOM 636 O O . GLU A 1 81 ? -5.443 20.950 -11.549 1.00 95.88 81 GLU A O 1
ATOM 641 N N . LYS A 1 82 ? -3.425 20.352 -12.314 1.00 97.38 82 LYS A N 1
ATOM 642 C CA . LYS A 1 82 ? -3.907 20.001 -13.660 1.00 97.38 82 LYS A CA 1
ATOM 643 C C . LYS A 1 82 ? -4.983 18.906 -13.639 1.00 97.38 82 LYS A C 1
ATOM 645 O O . LYS A 1 82 ? -5.844 18.883 -14.515 1.00 97.38 82 LYS A O 1
ATOM 650 N N . ASN A 1 83 ? -4.927 17.992 -12.671 1.00 97.56 83 ASN A N 1
ATOM 651 C CA . ASN A 1 83 ? -5.834 16.849 -12.547 1.00 97.56 83 ASN A CA 1
ATOM 652 C C . ASN A 1 83 ? -6.807 16.977 -11.363 1.00 97.56 83 ASN A C 1
ATOM 654 O O . ASN A 1 83 ? -7.408 15.980 -10.958 1.00 97.56 83 ASN A O 1
ATOM 658 N N . LYS A 1 84 ? -6.977 18.182 -10.809 1.00 96.88 84 LYS A N 1
ATOM 659 C CA . LYS A 1 84 ? -7.679 18.429 -9.544 1.00 96.88 84 LYS A CA 1
ATOM 660 C C . LYS A 1 84 ? -9.046 17.758 -9.462 1.00 96.88 84 LYS A C 1
ATOM 662 O O . LYS A 1 84 ? -9.302 17.014 -8.521 1.00 96.88 84 LYS A O 1
ATOM 667 N N . ASP A 1 85 ? -9.890 17.936 -10.474 1.00 97.56 85 ASP A N 1
ATOM 668 C CA . ASP A 1 85 ? -11.243 17.369 -10.471 1.00 97.56 85 ASP A CA 1
ATOM 669 C C . ASP A 1 85 ? -11.247 15.834 -10.437 1.00 97.56 85 ASP A C 1
ATOM 671 O O . ASP A 1 85 ? -12.135 15.233 -9.834 1.00 97.56 85 ASP A O 1
ATOM 675 N N . ARG A 1 86 ? -10.248 15.189 -11.057 1.00 96.94 86 ARG A N 1
ATOM 676 C CA . ARG A 1 86 ? -10.087 13.726 -11.012 1.00 96.94 86 ARG A CA 1
ATOM 677 C C . ARG A 1 86 ? -9.700 13.282 -9.605 1.00 96.94 86 ARG A C 1
ATOM 679 O O . ARG A 1 86 ? -10.323 12.370 -9.075 1.00 96.94 86 ARG A O 1
ATOM 686 N N . TYR A 1 87 ? -8.743 13.964 -8.965 1.00 96.62 87 TYR A N 1
ATOM 687 C CA . TYR A 1 87 ? -8.385 13.685 -7.569 1.00 96.62 87 TYR A CA 1
ATOM 688 C C . TYR A 1 87 ? -9.580 13.856 -6.629 1.00 96.62 87 TYR A C 1
ATOM 690 O O . TYR A 1 87 ? -9.839 12.967 -5.824 1.00 96.62 87 TYR A O 1
ATOM 698 N N . LEU A 1 88 ? -10.337 14.951 -6.751 1.00 96.69 88 LEU A N 1
ATOM 699 C CA . LEU A 1 88 ? -11.515 15.197 -5.914 1.00 96.69 88 LEU A CA 1
ATOM 700 C C . LEU A 1 88 ? -12.547 14.071 -6.043 1.00 96.69 88 LEU A C 1
ATOM 702 O O . LEU A 1 88 ? -13.008 13.549 -5.029 1.00 96.69 88 LEU A O 1
ATOM 706 N N . ARG A 1 89 ? -12.867 13.656 -7.278 1.00 96.50 89 ARG A N 1
ATOM 707 C CA . ARG A 1 89 ? -13.805 12.552 -7.526 1.00 96.50 89 ARG A CA 1
ATOM 708 C C . ARG A 1 89 ? -13.307 11.226 -6.964 1.00 96.50 89 ARG A C 1
ATOM 710 O O . ARG A 1 89 ? -14.067 10.545 -6.285 1.00 96.50 89 ARG A O 1
ATOM 717 N N . LEU A 1 90 ? -12.051 10.863 -7.228 1.00 95.94 90 LEU A N 1
ATOM 718 C CA . LEU A 1 90 ? -11.475 9.596 -6.767 1.00 95.94 90 LEU A CA 1
ATOM 719 C C . LEU A 1 90 ? -11.429 9.514 -5.240 1.00 95.94 90 LEU A C 1
ATOM 721 O O . LEU A 1 90 ? -11.815 8.493 -4.664 1.00 95.94 90 LEU A O 1
ATOM 725 N N . ARG A 1 91 ? -11.003 10.599 -4.582 1.00 95.50 91 ARG A N 1
ATOM 726 C CA . ARG A 1 91 ? -10.894 10.645 -3.123 1.00 95.50 91 ARG A CA 1
ATOM 727 C C . ARG A 1 91 ? -12.261 10.555 -2.458 1.00 95.50 91 ARG A C 1
ATOM 729 O O . ARG A 1 91 ? -12.421 9.756 -1.538 1.00 95.50 91 ARG A O 1
ATOM 736 N N . LEU A 1 92 ? -13.246 11.304 -2.963 1.00 96.06 92 LEU A N 1
ATOM 737 C CA . LEU A 1 92 ? -14.623 11.234 -2.477 1.00 96.06 92 LEU A CA 1
ATOM 738 C C . LEU A 1 92 ? -15.225 9.839 -2.693 1.00 96.06 92 LEU A C 1
ATOM 740 O O . LEU A 1 92 ? -15.765 9.269 -1.754 1.00 96.06 92 LEU A O 1
ATOM 744 N N . ALA A 1 93 ? -15.051 9.248 -3.879 1.00 94.81 93 ALA A N 1
ATOM 745 C CA . ALA A 1 93 ? -15.550 7.904 -4.171 1.00 94.81 93 ALA A CA 1
ATOM 746 C C . ALA A 1 93 ? -14.934 6.829 -3.257 1.00 94.81 93 ALA A C 1
ATOM 748 O O . ALA A 1 93 ? -15.604 5.860 -2.912 1.00 94.81 93 ALA A O 1
ATOM 749 N N . GLY A 1 94 ? -13.666 6.994 -2.858 1.00 92.75 94 GLY A N 1
ATOM 750 C CA . GLY A 1 94 ? -13.027 6.127 -1.866 1.00 92.75 94 GLY A CA 1
ATOM 751 C C . GLY A 1 94 ? -13.576 6.315 -0.454 1.00 92.75 94 GLY A C 1
ATOM 752 O O . GLY A 1 94 ? -13.751 5.333 0.252 1.00 92.75 94 GLY A O 1
ATOM 753 N N . LEU A 1 95 ? -13.878 7.549 -0.048 1.00 94.75 95 LEU A N 1
ATOM 754 C CA . LEU A 1 95 ? -14.490 7.835 1.253 1.00 94.75 95 LEU A CA 1
ATOM 755 C C . LEU A 1 95 ? -15.919 7.291 1.348 1.00 94.75 95 LEU A C 1
ATOM 757 O O . LEU A 1 95 ? -16.260 6.639 2.327 1.00 94.75 95 LEU A O 1
ATOM 761 N N . GLU A 1 96 ? -16.734 7.503 0.315 1.00 94.00 96 GLU A N 1
ATOM 762 C CA . GLU A 1 96 ? -18.135 7.058 0.268 1.00 94.00 96 GLU A CA 1
ATOM 763 C C . GLU A 1 96 ? -18.291 5.532 0.189 1.00 94.00 96 GLU A C 1
ATOM 765 O O . GLU A 1 96 ? -19.357 5.005 0.503 1.00 94.00 96 GLU A O 1
ATOM 770 N N . ALA A 1 97 ? -17.245 4.815 -0.231 1.00 91.81 97 ALA A N 1
ATOM 771 C CA . ALA A 1 97 ? -17.241 3.356 -0.255 1.00 91.81 97 ALA A CA 1
ATOM 772 C C . ALA A 1 97 ? -17.051 2.734 1.140 1.00 91.81 97 ALA A C 1
ATOM 774 O O . ALA A 1 97 ? -17.404 1.568 1.339 1.00 91.81 97 ALA A O 1
ATOM 775 N N . LEU A 1 98 ? -16.485 3.483 2.093 1.00 92.50 98 LEU A N 1
ATOM 776 C CA . LEU A 1 98 ? -16.168 2.975 3.422 1.00 92.50 98 LEU A CA 1
ATOM 777 C C . LEU A 1 98 ? -17.390 2.987 4.350 1.00 92.50 98 LEU A C 1
ATOM 779 O O . LEU A 1 98 ? -18.231 3.884 4.270 1.00 92.50 98 LEU A O 1
ATOM 783 N N . PRO A 1 99 ? -17.492 2.010 5.266 1.00 93.94 99 PRO A N 1
ATOM 784 C CA . PRO A 1 99 ? -18.514 2.029 6.299 1.00 93.94 99 PRO A CA 1
ATOM 785 C C . PRO A 1 99 ? -18.213 3.092 7.373 1.00 93.94 99 PRO A C 1
ATOM 787 O O . PRO A 1 99 ? -17.052 3.467 7.566 1.00 93.94 99 PRO A O 1
ATOM 790 N N . PRO A 1 100 ? -19.240 3.537 8.120 1.00 94.25 100 PRO A N 1
ATOM 791 C CA . PRO A 1 100 ? -19.058 4.435 9.257 1.00 94.25 100 PRO A CA 1
ATOM 792 C C . PRO A 1 100 ? -18.329 3.733 10.406 1.00 94.25 100 PRO A C 1
ATOM 794 O O . PRO A 1 100 ? -18.489 2.518 10.607 1.00 94.25 100 PRO A O 1
ATOM 797 N N . ALA A 1 101 ? -17.559 4.497 11.181 1.00 93.81 101 ALA A N 1
ATOM 798 C CA . ALA A 1 101 ? -16.798 3.965 12.303 1.00 93.81 101 ALA A CA 1
ATOM 799 C C . ALA A 1 101 ? -17.722 3.423 13.414 1.00 93.81 101 ALA A C 1
ATOM 801 O O . ALA A 1 101 ? -18.833 3.926 13.614 1.00 93.81 101 ALA A O 1
ATOM 802 N N . PRO A 1 102 ? -17.296 2.392 14.167 1.00 92.62 102 PRO A N 1
ATOM 803 C CA . PRO A 1 102 ? -18.019 1.970 15.361 1.00 92.62 102 PRO A CA 1
ATOM 804 C C . PRO A 1 102 ? -17.982 3.071 16.434 1.00 92.62 102 PRO A C 1
ATOM 806 O O . PRO A 1 102 ? -17.028 3.840 16.530 1.00 92.62 102 PRO A O 1
ATOM 809 N N . GLU A 1 103 ? -19.006 3.114 17.287 1.00 90.31 103 GLU A N 1
ATOM 810 C CA . GLU A 1 103 ? -19.101 4.114 18.364 1.00 90.31 103 GLU A CA 1
ATOM 811 C C . GLU A 1 103 ? -18.045 3.916 19.464 1.00 90.31 103 GLU A C 1
ATOM 813 O O . GLU A 1 103 ? -17.659 4.871 20.137 1.00 90.31 103 GLU A O 1
ATOM 818 N N . ALA A 1 104 ? -17.576 2.681 19.654 1.00 90.06 104 ALA A N 1
ATOM 819 C CA . ALA A 1 104 ? -16.637 2.313 20.704 1.00 90.06 104 ALA A CA 1
ATOM 820 C C . ALA A 1 104 ? -15.578 1.336 20.190 1.00 90.06 104 ALA A C 1
ATOM 822 O O . ALA A 1 104 ? -15.878 0.484 19.356 1.00 90.06 104 ALA A O 1
ATOM 823 N N . PHE A 1 105 ? -14.374 1.433 20.758 1.00 92.06 105 PHE A N 1
ATOM 824 C CA . PHE A 1 105 ? -13.210 0.595 20.458 1.00 92.06 105 PHE A CA 1
ATOM 825 C C . PHE A 1 105 ? -12.811 -0.184 21.728 1.00 92.06 105 PHE A C 1
ATOM 827 O O . PHE A 1 105 ? -11.939 0.263 22.475 1.00 92.06 105 PHE A O 1
ATOM 834 N N . PRO A 1 106 ? -13.484 -1.306 22.051 1.00 90.12 106 PRO A N 1
ATOM 835 C CA . PRO A 1 106 ? -13.191 -2.087 23.248 1.00 90.12 106 PRO A CA 1
ATOM 836 C C . PRO A 1 106 ? -11.792 -2.709 23.173 1.00 90.12 106 PRO A C 1
ATOM 838 O O . PRO A 1 106 ? -11.360 -3.156 22.114 1.00 90.12 106 PRO A O 1
ATOM 841 N N . GLY A 1 107 ? -11.093 -2.772 24.309 1.00 89.06 107 GLY A N 1
ATOM 842 C CA . GLY A 1 107 ? -9.720 -3.294 24.370 1.00 89.06 107 GLY A CA 1
ATOM 843 C C . GLY A 1 107 ? -8.640 -2.289 23.951 1.00 89.06 107 GLY A C 1
ATOM 844 O O . GLY A 1 107 ? -7.477 -2.669 23.829 1.00 89.06 107 GLY A O 1
ATOM 845 N N . TYR A 1 108 ? -9.011 -1.018 23.763 1.00 93.06 108 TYR A N 1
ATOM 846 C CA . TYR A 1 108 ? -8.078 0.076 23.512 1.00 93.06 108 TYR A CA 1
ATOM 847 C C . TYR A 1 108 ? -8.246 1.187 24.550 1.00 93.06 108 TYR A C 1
ATOM 849 O O . TYR A 1 108 ? -9.347 1.432 25.046 1.00 93.06 108 TYR A O 1
ATOM 857 N N . GLU A 1 109 ? -7.155 1.881 24.854 1.00 92.69 109 GLU A N 1
ATOM 858 C CA . GLU A 1 109 ? -7.151 3.100 25.661 1.00 92.69 109 GLU A CA 1
ATOM 859 C C . GLU A 1 109 ? -6.618 4.275 24.851 1.00 92.69 109 GLU A C 1
ATOM 861 O O . GLU A 1 109 ? -5.825 4.100 23.928 1.00 92.69 109 GLU A O 1
ATOM 866 N N . VAL A 1 110 ? -7.064 5.482 25.188 1.00 93.12 110 VAL A N 1
ATOM 867 C CA . VAL A 1 110 ? -6.603 6.700 24.520 1.00 93.12 110 VAL A CA 1
ATOM 868 C C . VAL A 1 110 ? -5.162 6.981 24.927 1.00 93.12 110 VAL A C 1
ATOM 870 O O . VAL A 1 110 ? -4.870 7.111 26.115 1.00 93.12 110 VAL A O 1
ATOM 873 N N . LEU A 1 111 ? -4.285 7.122 23.936 1.00 90.25 111 LEU A N 1
ATOM 874 C CA . LEU A 1 111 ? -2.917 7.577 24.127 1.00 90.25 111 LEU A CA 1
ATOM 875 C C . LEU A 1 111 ? -2.852 9.091 23.911 1.00 90.25 111 LEU A C 1
ATOM 877 O O . LEU A 1 111 ? -3.316 9.603 22.891 1.00 90.25 111 LEU A O 1
ATOM 881 N N . ASP A 1 112 ? -2.267 9.806 24.869 1.00 86.12 112 ASP A N 1
ATOM 882 C CA . ASP A 1 112 ? -1.959 11.224 24.697 1.00 86.12 112 ASP A CA 1
ATOM 883 C C . ASP A 1 112 ? -0.919 11.389 23.578 1.00 86.12 112 ASP A C 1
ATOM 885 O O . ASP A 1 112 ? 0.158 10.791 23.624 1.00 86.12 112 ASP A O 1
ATOM 889 N N . LEU A 1 113 ? -1.231 12.212 22.574 1.00 82.12 113 LEU A N 1
ATOM 890 C CA . LEU A 1 113 ? -0.351 12.457 21.432 1.00 82.12 113 LEU A CA 1
ATOM 891 C C . LEU A 1 113 ? 1.006 13.040 21.860 1.00 82.12 113 LEU A C 1
ATOM 893 O O . LEU A 1 113 ? 2.013 12.755 21.218 1.00 82.12 113 LEU A O 1
ATOM 897 N N . GLN A 1 114 ? 1.073 13.760 22.987 1.00 82.50 114 GLN A N 1
ATOM 898 C CA . GLN A 1 114 ? 2.343 14.261 23.530 1.00 82.50 114 GLN A CA 1
ATOM 899 C C . GLN A 1 114 ? 3.284 13.137 23.988 1.00 82.50 114 GLN A C 1
ATOM 901 O O . GLN A 1 114 ? 4.497 13.330 24.071 1.00 82.50 114 GLN A O 1
ATOM 906 N N . VAL A 1 115 ? 2.747 11.955 24.310 1.00 83.31 115 VAL A N 1
ATOM 907 C CA . VAL A 1 115 ? 3.567 10.776 24.618 1.00 83.31 115 VAL A CA 1
ATOM 908 C C . VAL A 1 115 ? 4.247 10.264 23.353 1.00 83.31 115 VAL A C 1
ATOM 910 O O . VAL A 1 115 ? 5.416 9.896 23.417 1.00 83.31 115 VAL A O 1
ATOM 913 N N . LEU A 1 116 ? 3.555 10.299 22.209 1.00 78.31 116 LEU A N 1
ATOM 914 C CA . LEU A 1 116 ? 4.120 9.894 20.920 1.00 78.31 116 LEU A CA 1
ATOM 915 C C . LEU A 1 116 ? 5.236 10.836 20.474 1.00 78.31 116 LEU A C 1
ATOM 917 O O . LEU A 1 116 ? 6.255 10.362 19.981 1.00 78.31 116 LEU A O 1
ATOM 921 N N . ASP A 1 117 ? 5.097 12.142 20.725 1.00 76.44 117 ASP A N 1
ATOM 922 C CA . ASP A 1 117 ? 6.141 13.114 20.393 1.00 76.44 117 ASP A CA 1
ATOM 923 C C . ASP A 1 117 ? 7.491 12.760 21.035 1.00 76.44 117 ASP A C 1
ATOM 925 O O . ASP A 1 117 ? 8.521 12.997 20.420 1.00 76.44 117 ASP A O 1
ATOM 929 N N . LYS A 1 118 ? 7.538 12.124 22.215 1.00 79.19 118 LYS A N 1
ATOM 930 C CA . LYS A 1 118 ? 8.811 11.718 22.849 1.00 79.19 118 LYS A CA 1
ATOM 931 C C . LYS A 1 118 ? 9.627 10.740 22.002 1.00 79.19 118 LYS A C 1
ATOM 933 O O . LYS A 1 118 ? 10.854 10.763 22.071 1.00 79.19 118 LYS A O 1
ATOM 938 N N . TYR A 1 119 ? 8.954 9.905 21.214 1.00 73.69 119 TYR A N 1
ATOM 939 C CA . TYR A 1 119 ? 9.585 8.928 20.328 1.00 73.69 119 TYR A CA 1
ATOM 940 C C . TYR A 1 119 ? 10.033 9.543 18.994 1.00 73.69 119 TYR A C 1
ATOM 942 O O . TYR A 1 119 ? 10.821 8.928 18.288 1.00 73.69 119 TYR A O 1
ATOM 950 N N . PHE A 1 120 ? 9.600 10.771 18.684 1.00 65.31 120 PHE A N 1
ATOM 951 C CA . PHE A 1 120 ? 10.044 11.543 17.512 1.00 65.31 120 PHE A CA 1
ATOM 952 C C . PHE A 1 120 ? 10.965 12.726 17.873 1.00 65.31 120 PHE A C 1
ATOM 954 O O . PHE A 1 120 ? 11.772 13.172 17.063 1.00 65.31 120 PHE A O 1
ATOM 961 N N . GLN A 1 121 ? 10.919 13.208 19.119 1.00 55.19 1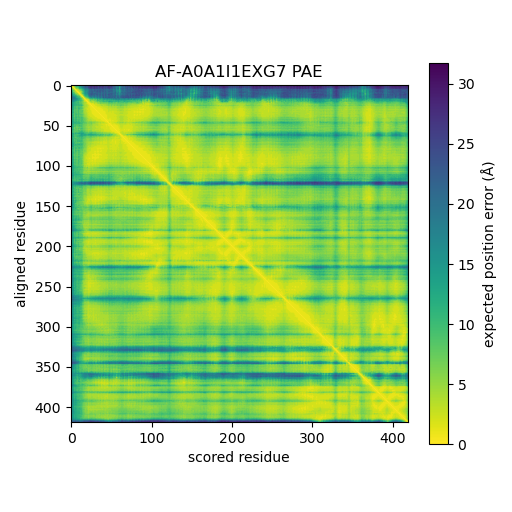21 GLN A N 1
ATOM 962 C CA . GLN A 1 121 ? 11.709 14.341 19.612 1.00 55.19 121 GLN A CA 1
ATOM 963 C C . GLN A 1 121 ? 13.213 14.056 19.704 1.00 55.19 121 GLN A C 1
ATOM 965 O O . GLN A 1 121 ? 13.989 15.010 19.778 1.00 55.19 121 GLN A O 1
ATOM 970 N N . GLN A 1 122 ? 13.648 12.789 19.658 1.00 51.38 122 GLN A N 1
ATOM 971 C CA . GLN A 1 122 ? 15.074 12.464 19.500 1.00 51.38 122 GLN A CA 1
ATOM 972 C C . GLN A 1 122 ? 15.654 13.041 18.195 1.00 51.38 122 GLN A C 1
ATOM 974 O O . GLN A 1 122 ? 16.852 13.317 18.145 1.00 51.38 122 GLN A O 1
ATOM 979 N N . ASP A 1 123 ? 14.790 13.344 17.219 1.00 55.31 123 ASP A N 1
ATOM 980 C CA . ASP A 1 123 ? 15.157 13.821 15.886 1.00 55.31 123 ASP A CA 1
ATOM 981 C C . ASP A 1 123 ? 14.687 15.262 15.600 1.00 55.31 123 ASP A C 1
ATOM 983 O O . ASP A 1 123 ? 14.748 15.725 14.467 1.00 55.31 123 ASP A O 1
ATOM 987 N N . SER A 1 124 ? 14.269 16.020 16.625 1.00 60.38 124 SER A N 1
ATOM 988 C CA . SER A 1 124 ? 13.864 17.442 16.525 1.00 60.38 124 SER A CA 1
ATOM 989 C C . SER A 1 124 ? 12.635 17.753 15.646 1.00 60.38 124 SER A C 1
ATOM 991 O O . SER A 1 124 ? 12.460 18.906 15.257 1.00 60.38 124 SER A O 1
ATOM 993 N N . VAL A 1 125 ? 11.759 16.776 15.372 1.00 65.94 125 VAL A N 1
ATOM 994 C CA . VAL A 1 125 ? 10.518 16.965 14.590 1.00 65.94 125 VAL A CA 1
ATOM 995 C C . VAL A 1 125 ? 9.313 16.388 15.350 1.00 65.94 125 VAL A C 1
ATOM 997 O O . VAL A 1 125 ? 9.402 15.316 15.945 1.00 65.94 125 VAL A O 1
ATOM 1000 N N . SER A 1 126 ? 8.180 17.096 15.362 1.00 74.69 126 SER A N 1
ATOM 1001 C CA . SER A 1 126 ? 6.926 16.640 15.989 1.00 74.69 126 SER A CA 1
ATOM 1002 C C . SER A 1 126 ? 6.102 15.716 15.082 1.00 74.69 126 SER A C 1
ATOM 1004 O O . SER A 1 126 ? 6.208 15.769 13.855 1.00 74.69 126 SER A O 1
ATOM 1006 N N . VAL A 1 127 ? 5.191 14.923 15.668 1.00 76.88 127 VAL A N 1
ATOM 1007 C CA . VAL A 1 127 ? 4.254 14.070 14.901 1.00 76.88 127 VAL A CA 1
ATOM 1008 C C . VAL A 1 127 ? 3.464 14.886 13.874 1.00 76.88 127 VAL A C 1
ATOM 1010 O O . VAL A 1 127 ? 3.234 14.439 12.750 1.00 76.88 127 VAL A O 1
ATOM 1013 N N . ARG A 1 128 ? 3.062 16.106 14.244 1.00 79.69 128 ARG A N 1
ATOM 1014 C CA . ARG A 1 128 ? 2.304 17.000 13.366 1.00 79.69 128 ARG A CA 1
ATOM 1015 C C . ARG A 1 128 ? 3.110 17.416 12.139 1.00 79.69 128 ARG A C 1
ATOM 1017 O O . ARG A 1 128 ? 2.598 17.315 11.030 1.00 79.69 128 ARG A O 1
ATOM 1024 N N . GLU A 1 129 ? 4.350 17.856 12.330 1.00 78.06 129 GLU A N 1
ATOM 1025 C CA . GLU A 1 129 ? 5.218 18.284 11.226 1.00 78.06 129 GLU A CA 1
ATOM 1026 C C . GLU A 1 129 ? 5.484 17.136 1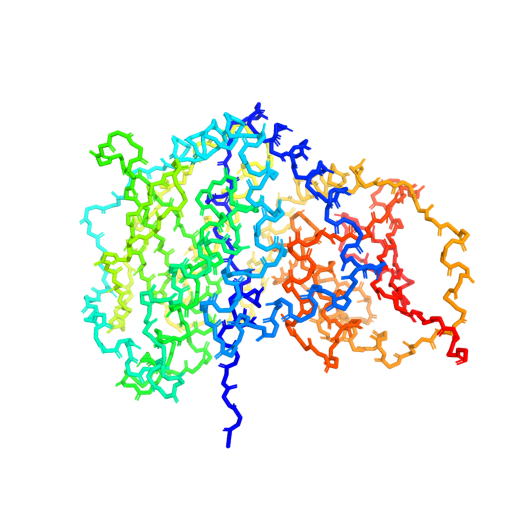0.247 1.00 78.06 129 GLU A C 1
ATOM 1028 O O . GLU A 1 129 ? 5.479 17.343 9.035 1.00 78.06 129 GLU A O 1
ATOM 1033 N N . ILE A 1 130 ? 5.631 15.911 10.758 1.00 76.19 130 ILE A N 1
ATOM 1034 C CA . ILE A 1 130 ? 5.797 14.702 9.943 1.00 76.19 130 ILE A CA 1
ATOM 1035 C C . ILE A 1 130 ? 4.548 14.421 9.096 1.00 76.19 130 ILE A C 1
ATOM 1037 O O . ILE A 1 130 ? 4.656 14.137 7.899 1.00 76.19 130 ILE A O 1
ATOM 1041 N N . ILE A 1 131 ? 3.354 14.499 9.689 1.00 80.50 131 ILE A N 1
ATOM 1042 C CA . ILE A 1 131 ? 2.091 14.286 8.967 1.00 80.50 131 ILE A CA 1
ATOM 1043 C C . ILE A 1 131 ? 1.893 15.365 7.903 1.00 80.50 131 ILE A C 1
ATOM 1045 O O . ILE A 1 131 ? 1.587 15.036 6.757 1.00 80.50 131 ILE A O 1
ATOM 1049 N N . ASP A 1 132 ? 2.114 16.632 8.252 1.00 82.19 132 ASP A N 1
ATOM 1050 C CA . ASP A 1 132 ? 1.980 17.753 7.322 1.00 82.19 132 ASP A CA 1
ATOM 1051 C C . ASP A 1 132 ? 2.941 17.574 6.136 1.00 82.19 132 ASP A C 1
ATOM 1053 O O . ASP A 1 132 ? 2.509 17.588 4.979 1.00 82.19 132 ASP A O 1
ATOM 1057 N N . LEU A 1 133 ? 4.219 17.286 6.405 1.00 79.62 133 LEU A N 1
ATOM 1058 C CA . LEU A 1 133 ? 5.227 17.032 5.378 1.00 79.62 133 LEU A CA 1
ATOM 1059 C C . LEU A 1 133 ? 4.836 15.851 4.479 1.00 79.62 133 LEU A C 1
ATOM 1061 O O . LEU A 1 133 ? 4.745 15.988 3.257 1.00 79.62 133 LEU A O 1
ATOM 1065 N N . THR A 1 134 ? 4.567 14.685 5.064 1.00 78.38 134 THR A N 1
ATOM 1066 C CA . THR A 1 134 ? 4.251 13.473 4.294 1.00 78.38 134 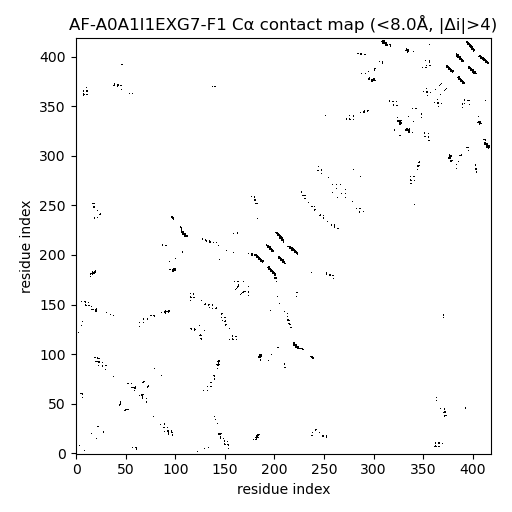THR A CA 1
ATOM 1067 C C . THR A 1 134 ? 2.949 13.614 3.516 1.00 78.38 134 THR A C 1
ATOM 1069 O O . THR A 1 134 ? 2.863 13.106 2.400 1.00 78.38 134 THR A O 1
ATOM 1072 N N . SER A 1 135 ? 1.950 14.339 4.030 1.00 83.06 135 SER A N 1
ATOM 1073 C CA . SER A 1 135 ? 0.700 14.604 3.309 1.00 83.06 135 SER A CA 1
ATOM 1074 C C . SER A 1 135 ? 0.936 15.395 2.020 1.00 83.06 135 SER A C 1
ATOM 1076 O O . SER A 1 135 ? 0.286 15.129 1.009 1.00 83.06 135 SER A O 1
ATOM 1078 N N . VAL A 1 136 ? 1.908 16.313 2.006 1.00 84.56 136 VAL A N 1
ATOM 1079 C CA . VAL A 1 136 ? 2.278 17.065 0.802 1.00 84.56 136 VAL A CA 1
ATOM 1080 C C . VAL A 1 136 ? 3.068 16.187 -0.162 1.00 84.56 136 VAL A C 1
ATOM 1082 O O . VAL A 1 136 ? 2.739 16.120 -1.347 1.00 84.56 136 VAL A O 1
ATOM 1085 N N . LEU A 1 137 ? 4.092 15.492 0.332 1.00 80.38 137 LEU A N 1
ATOM 1086 C CA . LEU A 1 137 ? 5.033 14.764 -0.525 1.00 80.38 137 LEU A CA 1
ATOM 1087 C C . LEU A 1 137 ? 4.417 13.495 -1.130 1.00 80.38 137 LEU A C 1
ATOM 1089 O O . LEU A 1 137 ? 4.818 13.066 -2.209 1.00 80.38 137 LEU A O 1
ATOM 1093 N N . THR A 1 138 ? 3.383 12.941 -0.495 1.00 81.25 138 THR A N 1
ATOM 1094 C CA . THR A 1 138 ? 2.636 11.783 -1.007 1.00 81.25 138 THR A CA 1
ATOM 1095 C C . THR A 1 138 ? 1.364 12.147 -1.777 1.00 81.25 138 THR A C 1
ATOM 1097 O O . THR A 1 138 ? 0.749 11.271 -2.386 1.00 81.25 138 THR A O 1
ATOM 1100 N N . ALA A 1 139 ? 0.979 13.430 -1.830 1.00 86.69 139 ALA A N 1
ATOM 1101 C CA . ALA A 1 139 ? -0.316 13.876 -2.353 1.00 86.69 139 ALA A CA 1
ATOM 1102 C C . ALA A 1 139 ? -0.633 13.388 -3.777 1.00 86.69 139 ALA A C 1
ATOM 1104 O O . ALA A 1 139 ? -1.797 13.112 -4.084 1.00 86.69 139 ALA A O 1
ATOM 1105 N N . ALA A 1 140 ? 0.389 13.261 -4.631 1.00 88.56 140 ALA A N 1
ATOM 1106 C CA . ALA A 1 140 ? 0.247 12.790 -6.009 1.00 88.56 140 ALA A CA 1
ATOM 1107 C C . ALA A 1 140 ? -0.180 11.312 -6.097 1.00 88.56 140 ALA A C 1
ATOM 1109 O O . ALA A 1 140 ? -0.800 10.895 -7.066 1.00 88.56 140 ALA A O 1
ATOM 1110 N N . ARG A 1 141 ? 0.104 10.503 -5.078 1.00 87.06 141 ARG A N 1
ATOM 1111 C CA . ARG A 1 141 ? -0.300 9.090 -5.014 1.00 87.06 141 ARG A CA 1
ATOM 1112 C C . ARG A 1 141 ? -1.510 8.865 -4.103 1.00 87.06 141 ARG A C 1
ATOM 1114 O O . ARG A 1 141 ? -2.008 7.745 -3.993 1.00 87.06 141 ARG A O 1
ATOM 1121 N N . THR A 1 142 ? -2.040 9.926 -3.496 1.00 89.06 142 THR A N 1
ATOM 1122 C CA . THR A 1 142 ? -3.211 9.856 -2.618 1.00 89.06 142 THR A CA 1
ATOM 1123 C C . THR A 1 142 ? -4.504 10.027 -3.410 1.00 89.06 142 THR A C 1
ATOM 1125 O O . THR A 1 142 ? -5.059 11.123 -3.518 1.00 89.06 142 THR A O 1
ATOM 1128 N N . PHE A 1 143 ? -5.006 8.918 -3.960 1.00 90.69 143 PHE A N 1
ATOM 1129 C CA . PHE A 1 143 ? -6.280 8.854 -4.698 1.00 90.69 143 PHE A CA 1
ATOM 1130 C C . PHE A 1 143 ? -7.499 8.558 -3.812 1.00 90.69 143 PHE A C 1
ATOM 1132 O O . PHE A 1 143 ? -8.627 8.552 -4.290 1.00 90.69 143 PHE A O 1
ATOM 1139 N N . GLY A 1 144 ? -7.297 8.274 -2.527 1.00 90.75 144 GLY A N 1
ATOM 1140 C CA . GLY A 1 144 ? -8.346 7.904 -1.579 1.00 90.75 144 GLY A CA 1
ATOM 1141 C C . GLY A 1 144 ? -7.776 7.638 -0.185 1.00 90.75 144 GLY A C 1
ATOM 1142 O O . GLY A 1 144 ? -6.572 7.828 0.011 1.00 90.75 144 GLY A O 1
ATOM 1143 N N . PRO A 1 145 ? -8.606 7.151 0.756 1.00 88.38 145 PRO A N 1
ATOM 1144 C CA . PRO A 1 145 ? -8.193 6.886 2.135 1.00 88.38 145 PRO A CA 1
ATOM 1145 C C . PRO A 1 145 ? -6.947 5.999 2.233 1.00 88.38 145 PRO A C 1
ATOM 1147 O O . PRO A 1 145 ? -6.025 6.328 2.971 1.00 88.38 145 PRO A O 1
ATOM 1150 N N . GLY A 1 146 ? -6.840 4.945 1.415 1.00 82.12 146 GLY A N 1
ATOM 1151 C CA . GLY A 1 146 ? -5.656 4.079 1.392 1.00 82.12 146 GLY A CA 1
ATOM 1152 C C . GLY A 1 146 ? -4.335 4.802 1.094 1.00 82.12 146 GLY A C 1
ATOM 1153 O O . GLY A 1 146 ? -3.298 4.384 1.588 1.00 82.12 146 GLY A O 1
ATOM 1154 N N . GLY A 1 147 ? -4.355 5.915 0.350 1.00 79.75 147 GLY A N 1
ATOM 1155 C CA . GLY A 1 147 ? -3.151 6.709 0.074 1.00 79.75 147 GLY A CA 1
ATOM 1156 C C . GLY A 1 147 ? -2.693 7.565 1.258 1.00 79.75 147 GLY A C 1
ATOM 1157 O O . GLY A 1 147 ? -1.508 7.847 1.389 1.00 79.75 147 GLY A O 1
ATOM 1158 N N . THR A 1 148 ? -3.609 7.920 2.166 1.00 84.00 148 THR A N 1
ATOM 1159 C CA . THR A 1 148 ? -3.265 8.650 3.400 1.00 84.00 148 THR A CA 1
ATOM 1160 C C . THR A 1 148 ? -2.509 7.777 4.404 1.00 84.00 148 THR A C 1
ATOM 1162 O O . THR A 1 148 ? -1.864 8.310 5.304 1.00 84.00 148 THR A O 1
ATOM 1165 N N . LEU A 1 149 ? -2.530 6.447 4.225 1.00 74.94 149 LEU A N 1
ATOM 1166 C CA . LEU A 1 149 ? -1.799 5.504 5.072 1.00 74.94 149 LEU A CA 1
ATOM 1167 C C . LEU A 1 149 ? -0.295 5.762 5.061 1.00 74.94 149 LEU A C 1
ATOM 1169 O O . LEU A 1 149 ? 0.322 5.628 6.104 1.00 74.94 149 LEU A O 1
ATOM 1173 N N . SER A 1 150 ? 0.290 6.219 3.952 1.00 68.69 150 SER A N 1
ATOM 1174 C CA . SER A 1 150 ? 1.713 6.584 3.922 1.00 68.69 150 SER A CA 1
ATOM 1175 C C . SER A 1 150 ? 2.047 7.723 4.900 1.00 68.69 150 SER A C 1
ATOM 1177 O O . SER A 1 150 ? 3.142 7.755 5.451 1.00 68.69 150 SER A O 1
ATOM 1179 N N . SER A 1 151 ? 1.099 8.633 5.156 1.00 72.44 151 SER A N 1
ATOM 1180 C CA . SER A 1 151 ? 1.266 9.734 6.114 1.00 72.44 151 SER A CA 1
ATOM 1181 C C . SER A 1 151 ? 1.020 9.302 7.557 1.00 72.44 151 SER A C 1
ATOM 1183 O O . SER A 1 151 ? 1.753 9.702 8.457 1.00 72.44 151 SER A O 1
ATOM 1185 N N . VAL A 1 152 ? -0.006 8.480 7.796 1.00 71.94 152 VAL A N 1
ATOM 1186 C CA . VAL A 1 152 ? -0.394 8.093 9.164 1.00 71.94 152 VAL A CA 1
ATOM 1187 C C . VAL A 1 152 ? 0.336 6.853 9.672 1.00 71.94 152 VAL A C 1
ATOM 1189 O O . VAL A 1 152 ? 0.505 6.708 10.877 1.00 71.94 152 VAL A O 1
ATOM 1192 N N . ASN A 1 153 ? 0.839 5.980 8.794 1.00 68.12 153 ASN A N 1
ATOM 1193 C CA . ASN A 1 153 ? 1.573 4.788 9.214 1.00 68.12 153 ASN A CA 1
ATOM 1194 C C . ASN A 1 153 ? 2.845 5.156 9.973 1.00 68.12 153 ASN A C 1
ATOM 1196 O O . ASN A 1 153 ? 3.229 4.402 10.847 1.00 68.12 153 ASN A O 1
ATOM 1200 N N . LEU A 1 154 ? 3.451 6.321 9.764 1.00 70.00 154 LEU A N 1
ATOM 1201 C CA . LEU A 1 154 ? 4.597 6.738 10.577 1.00 70.00 154 LEU A CA 1
ATOM 1202 C C . LEU A 1 154 ? 4.321 6.736 12.078 1.00 70.00 154 LEU A C 1
ATOM 1204 O O . LEU A 1 154 ? 5.188 6.373 12.867 1.00 70.00 154 LEU A O 1
ATOM 1208 N N . ILE A 1 155 ? 3.086 7.043 12.467 1.00 76.19 155 ILE A N 1
ATOM 1209 C CA . ILE A 1 155 ? 2.660 7.054 13.864 1.00 76.19 155 ILE A CA 1
ATOM 1210 C C . ILE A 1 155 ? 2.806 5.664 14.495 1.00 76.19 155 ILE A C 1
ATOM 1212 O O . ILE A 1 155 ? 3.101 5.573 15.688 1.00 76.19 155 ILE A O 1
ATOM 1216 N N . HIS A 1 156 ? 2.655 4.575 13.725 1.00 75.56 156 HIS A N 1
ATOM 1217 C CA . HIS A 1 156 ? 2.755 3.241 14.311 1.00 75.56 156 HIS A CA 1
ATOM 1218 C C . HIS A 1 156 ? 4.156 2.939 14.845 1.00 75.56 156 HIS A C 1
ATOM 1220 O O . HIS A 1 156 ? 4.266 2.092 15.718 1.00 75.56 156 HIS A O 1
ATOM 1226 N N . ILE A 1 157 ? 5.212 3.601 14.353 1.00 75.12 157 ILE A N 1
ATOM 1227 C CA . ILE A 1 157 ? 6.579 3.411 14.860 1.00 75.12 157 ILE A CA 1
ATOM 1228 C C . ILE A 1 157 ? 6.605 3.798 16.337 1.00 75.12 157 ILE A C 1
ATOM 1230 O O . ILE A 1 157 ? 6.900 2.967 17.193 1.00 75.12 157 ILE A O 1
ATOM 1234 N N . ALA A 1 158 ? 6.163 5.019 16.645 1.00 80.06 158 ALA A N 1
ATOM 1235 C CA . ALA A 1 158 ? 6.075 5.499 18.017 1.00 80.06 158 ALA A CA 1
ATOM 1236 C C . ALA A 1 158 ? 5.063 4.709 18.851 1.00 80.06 158 ALA A C 1
ATOM 1238 O O . ALA A 1 158 ? 5.290 4.482 20.035 1.00 80.06 158 ALA A O 1
ATOM 1239 N N . VAL A 1 159 ? 3.960 4.243 18.252 1.00 85.44 159 VAL A N 1
ATOM 1240 C CA . VAL A 1 159 ? 3.033 3.334 18.945 1.00 85.44 159 VAL A CA 1
ATOM 1241 C C . VAL A 1 159 ? 3.712 2.005 19.279 1.00 85.44 159 VAL A C 1
ATOM 1243 O O . VAL A 1 159 ? 3.517 1.490 20.376 1.00 85.44 159 VAL A O 1
ATOM 1246 N N . SER A 1 160 ? 4.519 1.452 18.373 1.00 84.75 160 SER A N 1
ATOM 1247 C CA . SER A 1 160 ? 5.244 0.199 18.586 1.00 84.75 160 SER A CA 1
ATOM 1248 C C . SER A 1 160 ? 6.303 0.346 19.675 1.00 84.75 160 SER A C 1
ATOM 1250 O O . SER A 1 160 ? 6.387 -0.502 20.564 1.00 84.75 160 SER A O 1
ATOM 1252 N N . ASP A 1 161 ? 7.033 1.462 19.691 1.00 84.31 161 ASP A N 1
ATOM 1253 C CA . ASP A 1 161 ? 7.986 1.778 20.751 1.00 84.31 161 ASP A CA 1
ATOM 1254 C C . ASP A 1 161 ? 7.280 1.969 22.092 1.00 84.31 161 ASP A C 1
ATOM 1256 O O . ASP A 1 161 ? 7.691 1.388 23.091 1.00 84.31 161 ASP A O 1
ATOM 1260 N N . TYR A 1 162 ? 6.163 2.695 22.122 1.00 87.88 162 TYR A N 1
ATOM 1261 C CA . TYR A 1 162 ? 5.358 2.842 23.330 1.00 87.88 162 TYR A CA 1
ATOM 1262 C C . TYR A 1 162 ? 4.865 1.487 23.865 1.00 87.88 162 TYR A C 1
ATOM 1264 O O . TYR A 1 162 ? 5.022 1.175 25.047 1.00 87.88 162 TYR A O 1
ATOM 1272 N N . LEU A 1 163 ? 4.294 0.647 22.998 1.00 88.62 163 LEU A N 1
ATOM 1273 C CA . LEU A 1 163 ? 3.776 -0.664 23.389 1.00 88.62 163 LEU A CA 1
ATOM 1274 C C . LEU A 1 163 ? 4.888 -1.600 23.882 1.00 88.62 163 LEU A C 1
ATOM 1276 O O . LEU A 1 163 ? 4.691 -2.339 24.846 1.00 88.62 163 LEU A O 1
ATOM 1280 N N . THR A 1 164 ? 6.063 -1.573 23.260 1.00 87.50 164 THR A N 1
ATOM 1281 C CA . THR A 1 164 ? 7.164 -2.470 23.636 1.00 87.50 164 THR A CA 1
ATOM 1282 C C . THR A 1 164 ? 7.952 -1.975 24.844 1.00 87.50 164 THR A C 1
ATOM 1284 O O . THR A 1 164 ? 8.259 -2.765 25.736 1.00 87.50 164 THR A O 1
ATOM 1287 N N . GLN A 1 165 ? 8.247 -0.676 24.915 1.00 88.06 165 GLN A N 1
ATOM 1288 C CA . GLN A 1 165 ? 9.113 -0.096 25.942 1.00 88.06 165 GLN A CA 1
ATOM 1289 C C . GLN A 1 165 ? 8.341 0.269 27.216 1.00 88.06 165 GLN A C 1
ATOM 1291 O O . GLN A 1 165 ? 8.803 -0.040 28.312 1.00 88.06 165 GLN A O 1
ATOM 1296 N N . GLU A 1 166 ? 7.155 0.877 27.098 1.00 88.75 166 GLU A N 1
ATOM 1297 C CA . GLU A 1 166 ? 6.376 1.343 28.262 1.00 88.75 166 GLU A CA 1
ATOM 1298 C C . GLU A 1 166 ? 5.347 0.309 28.721 1.00 88.75 166 GLU A C 1
ATOM 1300 O O . GLU A 1 166 ? 5.115 0.145 29.920 1.00 88.75 166 GLU A O 1
ATOM 1305 N N . LYS A 1 167 ? 4.718 -0.406 27.779 1.00 89.00 167 LYS A N 1
ATOM 1306 C CA . LYS A 1 167 ? 3.724 -1.448 28.098 1.00 89.00 167 LYS A CA 1
ATOM 1307 C C . LYS A 1 167 ? 4.314 -2.856 28.190 1.00 89.00 167 LYS A C 1
ATOM 1309 O O . LYS A 1 167 ? 3.601 -3.773 28.590 1.00 89.00 167 LYS A O 1
ATOM 1314 N N . GLY A 1 168 ? 5.596 -3.034 27.866 1.00 89.06 168 GLY A N 1
ATOM 1315 C CA . GLY A 1 168 ? 6.296 -4.315 27.989 1.00 89.06 168 GLY A CA 1
ATOM 1316 C C . GLY A 1 168 ? 5.816 -5.401 27.019 1.00 89.06 168 GLY A C 1
ATOM 1317 O O . GLY A 1 168 ? 6.045 -6.584 27.274 1.00 89.06 168 GLY A O 1
ATOM 1318 N N . MET A 1 169 ? 5.138 -5.033 25.926 1.00 88.56 169 MET A N 1
ATOM 1319 C CA . MET A 1 169 ? 4.748 -5.972 24.872 1.00 88.56 169 MET A CA 1
ATOM 1320 C C . MET A 1 169 ? 6.000 -6.537 24.193 1.00 88.56 169 MET A C 1
ATOM 1322 O O . MET A 1 169 ? 6.923 -5.794 23.858 1.00 88.56 169 MET A O 1
ATOM 1326 N N . ARG A 1 170 ? 6.052 -7.849 23.939 1.00 86.25 170 ARG A N 1
ATOM 1327 C CA . ARG A 1 170 ? 7.161 -8.410 23.155 1.00 86.25 170 ARG A CA 1
ATOM 1328 C C . ARG A 1 170 ? 7.016 -7.967 21.703 1.00 86.25 170 ARG A C 1
ATOM 1330 O O . ARG A 1 170 ? 5.916 -7.969 21.158 1.00 86.25 170 ARG A O 1
ATOM 1337 N N . TRP A 1 171 ? 8.135 -7.671 21.047 1.00 79.88 171 TRP A N 1
ATOM 1338 C CA . TRP A 1 171 ? 8.142 -7.291 19.630 1.00 79.88 171 TRP A CA 1
ATOM 1339 C C . TRP A 1 171 ? 7.430 -8.315 18.730 1.00 79.88 171 TRP A C 1
ATOM 1341 O O . TRP A 1 171 ? 6.689 -7.939 17.830 1.00 79.88 171 TRP A O 1
ATOM 1351 N N . GLN A 1 172 ? 7.606 -9.609 19.007 1.00 79.00 172 GLN A N 1
ATOM 1352 C CA . GLN A 1 172 ? 6.937 -10.686 18.269 1.00 79.00 172 GLN A CA 1
ATOM 1353 C C . GLN A 1 172 ? 5.409 -10.604 18.387 1.00 79.00 172 GLN A C 1
ATOM 1355 O O . GLN A 1 172 ? 4.722 -10.706 17.375 1.00 79.00 172 GLN A O 1
ATOM 1360 N N . ASP A 1 173 ? 4.890 -10.335 19.589 1.00 81.25 173 ASP A N 1
ATOM 1361 C CA . ASP A 1 173 ? 3.450 -10.182 19.821 1.00 81.25 173 ASP A CA 1
ATOM 1362 C C . ASP A 1 173 ? 2.913 -8.946 19.081 1.00 81.25 173 ASP A C 1
ATOM 1364 O O . ASP A 1 173 ? 1.853 -9.005 18.461 1.00 81.25 173 ASP A O 1
ATOM 1368 N N . TYR A 1 174 ? 3.666 -7.837 19.081 1.00 83.19 174 TYR A N 1
ATOM 1369 C CA . TYR A 1 174 ? 3.317 -6.644 18.304 1.00 83.19 174 TYR A CA 1
ATOM 1370 C C . TYR A 1 174 ? 3.228 -6.954 16.805 1.00 83.19 174 TYR A C 1
ATOM 1372 O O . TYR A 1 174 ? 2.219 -6.638 16.179 1.00 83.19 174 TYR A O 1
ATOM 1380 N N . VAL A 1 175 ? 4.253 -7.596 16.232 1.00 78.69 175 VAL A N 1
ATOM 1381 C CA . VAL A 1 175 ? 4.297 -7.947 14.802 1.00 78.69 175 VAL A CA 1
ATOM 1382 C C . VAL A 1 175 ? 3.145 -8.878 14.426 1.00 78.69 175 VAL A C 1
ATOM 1384 O O . VAL A 1 175 ? 2.507 -8.668 13.393 1.00 78.69 175 VAL A O 1
ATOM 1387 N N . GLN A 1 176 ? 2.833 -9.862 15.273 1.00 77.38 176 GLN A N 1
ATOM 1388 C CA . GLN A 1 176 ? 1.685 -10.746 15.070 1.00 77.38 176 GLN A CA 1
ATOM 1389 C C . GLN A 1 176 ? 0.372 -9.953 15.066 1.00 77.38 176 GLN A C 1
ATOM 1391 O O . GLN A 1 176 ? -0.370 -10.021 14.090 1.00 77.38 176 GLN A O 1
ATOM 1396 N N . LEU A 1 177 ? 0.102 -9.131 16.089 1.00 81.06 177 LEU A N 1
ATOM 1397 C CA . LEU A 1 177 ? -1.109 -8.297 16.149 1.00 81.06 177 LEU A CA 1
ATOM 1398 C C . LEU A 1 177 ? -1.218 -7.333 14.960 1.00 81.06 177 LEU A C 1
ATOM 1400 O O . LEU A 1 177 ? -2.285 -7.194 14.360 1.00 81.06 177 LEU A O 1
ATOM 1404 N N . TYR A 1 178 ? -0.107 -6.702 14.594 1.00 79.69 178 TYR A N 1
ATOM 1405 C CA . TYR A 1 178 ? -0.006 -5.801 13.452 1.00 79.69 178 TYR A CA 1
ATOM 1406 C C . TYR A 1 178 ? -0.343 -6.510 12.129 1.00 79.69 178 TYR A C 1
ATOM 1408 O O . TYR A 1 178 ? -1.037 -5.945 11.280 1.00 79.69 178 TYR A O 1
ATOM 1416 N N . GLY A 1 179 ? 0.092 -7.764 11.968 1.00 76.12 179 GLY A N 1
ATOM 1417 C CA . GLY A 1 179 ? -0.147 -8.586 10.779 1.00 76.12 179 GLY A CA 1
ATOM 1418 C C . GLY A 1 179 ? -1.593 -9.069 10.598 1.00 76.12 179 GLY A C 1
ATOM 1419 O O . GLY A 1 179 ? -1.987 -9.400 9.477 1.00 76.12 179 GLY A O 1
ATOM 1420 N N . LEU A 1 180 ? -2.418 -9.051 11.652 1.00 78.19 180 LEU A N 1
ATOM 1421 C CA . LEU A 1 180 ? -3.788 -9.600 11.668 1.00 78.19 180 LEU A CA 1
ATOM 1422 C C . LEU A 1 180 ? -4.856 -8.659 11.076 1.00 78.19 180 LEU A C 1
ATOM 1424 O O . LEU A 1 180 ? -6.010 -8.637 11.502 1.00 78.19 180 LEU A O 1
ATOM 1428 N N . GLY A 1 181 ? -4.480 -7.924 10.029 1.00 74.38 181 GLY A N 1
ATOM 1429 C CA . GLY A 1 181 ? -5.399 -7.157 9.191 1.00 74.38 181 GLY A CA 1
ATOM 1430 C C . GLY A 1 181 ? -5.684 -5.735 9.675 1.00 74.38 181 GLY A C 1
ATOM 1431 O O . GLY A 1 181 ? -5.358 -5.327 10.789 1.00 74.38 181 GLY A O 1
ATOM 1432 N N . TRP A 1 182 ? -6.281 -4.954 8.777 1.00 83.00 182 TRP A N 1
ATOM 1433 C CA . TRP A 1 182 ? -6.534 -3.529 8.964 1.00 83.00 182 TRP A CA 1
ATOM 1434 C C . TRP A 1 182 ? -7.901 -3.177 8.402 1.00 83.00 182 TRP A C 1
ATOM 1436 O O . TRP A 1 182 ? -8.177 -3.453 7.234 1.00 83.00 182 TRP A O 1
ATOM 1446 N N . LEU A 1 183 ? -8.731 -2.516 9.199 1.00 88.69 183 LEU A N 1
ATOM 1447 C CA . LEU A 1 183 ? -10.024 -2.005 8.752 1.00 88.69 183 LEU A CA 1
ATOM 1448 C C . LEU A 1 183 ? -9.995 -0.490 8.679 1.00 88.69 183 LEU A C 1
ATOM 1450 O O . LEU A 1 183 ? -9.308 0.175 9.453 1.00 88.69 183 LEU A O 1
ATOM 1454 N N . CYS A 1 184 ? -10.747 0.041 7.726 1.00 90.44 184 CYS A N 1
ATOM 1455 C CA . CYS A 1 184 ? -10.836 1.463 7.466 1.00 90.44 184 CYS A CA 1
ATOM 1456 C C . CYS A 1 184 ? -12.299 1.882 7.431 1.00 90.44 184 CYS A C 1
ATOM 1458 O O . CYS A 1 184 ? -13.138 1.206 6.834 1.00 90.44 184 CYS A O 1
ATOM 1460 N N . PHE A 1 185 ? -12.573 3.006 8.072 1.00 94.06 185 PHE A N 1
ATOM 1461 C CA . PHE A 1 185 ? -13.893 3.591 8.217 1.00 94.06 185 PHE A CA 1
ATOM 1462 C C . PHE A 1 185 ? -13.835 5.065 7.862 1.00 94.06 185 PHE A C 1
ATOM 1464 O O . PHE A 1 185 ? -12.797 5.707 8.055 1.00 94.06 185 PHE A O 1
ATOM 1471 N N . ALA A 1 186 ? -14.953 5.613 7.397 1.00 95.12 186 ALA A N 1
ATOM 1472 C CA . ALA A 1 186 ? -15.052 7.039 7.144 1.00 95.12 186 ALA A CA 1
ATOM 1473 C C . ALA A 1 186 ? -16.428 7.601 7.502 1.00 95.12 186 ALA A C 1
ATOM 1475 O O . ALA A 1 186 ? -17.460 7.032 7.161 1.00 95.12 186 ALA A O 1
ATOM 1476 N N . ASP A 1 187 ? -16.421 8.773 8.133 1.00 96.31 187 ASP A N 1
ATOM 1477 C CA . ASP A 1 187 ? -17.616 9.523 8.504 1.00 96.31 187 ASP A CA 1
ATOM 1478 C C . ASP A 1 187 ? -17.488 10.967 8.025 1.00 96.31 187 ASP A C 1
ATOM 1480 O O . ASP A 1 187 ? -16.476 11.638 8.249 1.00 96.31 187 ASP A O 1
ATOM 1484 N N . ARG A 1 188 ? -18.528 11.482 7.368 1.00 96.25 188 ARG A N 1
ATOM 1485 C CA . ARG A 1 188 ? -18.532 12.870 6.904 1.00 96.25 188 ARG A CA 1
ATOM 1486 C C . ARG A 1 188 ? -18.647 13.823 8.094 1.00 96.25 188 ARG A C 1
ATOM 1488 O O . ARG A 1 188 ? -19.580 13.704 8.883 1.00 96.25 188 ARG A O 1
ATOM 1495 N N . ILE A 1 189 ? -17.750 14.810 8.178 1.00 94.31 189 ILE A N 1
ATOM 1496 C CA . ILE A 1 189 ? -17.812 15.873 9.194 1.00 94.31 189 ILE A CA 1
ATOM 1497 C C . ILE A 1 189 ? -18.558 17.084 8.620 1.00 94.31 189 ILE A C 1
ATOM 1499 O O . ILE A 1 189 ? -19.665 17.400 9.052 1.00 94.31 189 ILE A O 1
ATOM 1503 N N . LYS A 1 190 ? -17.959 17.762 7.631 1.00 92.88 190 LYS A N 1
ATOM 1504 C CA . LYS A 1 190 ? -18.529 18.931 6.933 1.00 92.88 190 LYS A CA 1
ATOM 1505 C C . LYS A 1 190 ? -17.816 19.163 5.606 1.00 92.88 190 LYS A C 1
ATOM 1507 O O . LYS A 1 190 ? -16.628 18.894 5.514 1.00 92.88 190 LYS A O 1
ATOM 1512 N N . ASP A 1 191 ? -18.513 19.700 4.606 1.00 93.88 191 ASP A N 1
ATOM 1513 C CA . ASP A 1 191 ? -17.930 20.086 3.311 1.00 93.88 191 ASP A CA 1
ATOM 1514 C C . ASP A 1 191 ? -17.011 18.998 2.720 1.00 93.88 191 ASP A C 1
ATOM 1516 O O . ASP A 1 191 ? -17.512 17.930 2.348 1.00 93.88 191 ASP A O 1
ATOM 1520 N N . THR A 1 192 ? -15.699 19.265 2.659 1.00 95.38 192 THR A N 1
ATOM 1521 C CA . THR A 1 192 ? -14.637 18.366 2.177 1.00 95.38 192 THR A CA 1
ATOM 1522 C C . THR A 1 192 ? -13.914 17.598 3.290 1.00 95.38 192 THR A C 1
ATOM 1524 O O . THR A 1 192 ? -13.049 16.774 3.004 1.00 95.38 192 THR A O 1
ATOM 1527 N N . GLN A 1 193 ? -14.270 17.830 4.553 1.00 97.12 193 GLN A N 1
ATOM 1528 C CA . GLN A 1 193 ? -13.668 17.198 5.723 1.00 97.12 193 GLN A CA 1
ATOM 1529 C C . GLN A 1 193 ? -14.392 15.908 6.116 1.00 97.12 193 GLN A C 1
ATOM 1531 O O . GLN A 1 193 ? -15.610 15.889 6.345 1.00 97.12 193 GLN A O 1
ATOM 1536 N N . TRP A 1 194 ? -13.610 14.843 6.256 1.00 97.38 194 TRP A N 1
ATOM 1537 C CA . TRP A 1 194 ? -14.053 13.519 6.676 1.00 97.38 194 TRP A CA 1
ATOM 1538 C C . TRP A 1 194 ? -13.210 13.022 7.845 1.00 97.38 194 TRP A C 1
ATOM 1540 O O . TRP A 1 194 ? -12.001 13.216 7.867 1.00 97.38 194 TRP A O 1
ATOM 1550 N N . SER A 1 195 ? -13.840 12.354 8.806 1.00 96.25 195 SER A N 1
ATOM 1551 C CA . SER A 1 195 ? -13.136 11.566 9.811 1.00 96.25 195 SER A CA 1
ATOM 1552 C C . SER A 1 195 ? -12.794 10.228 9.181 1.00 96.25 195 SER A C 1
ATOM 1554 O O . SER A 1 195 ? -13.702 9.519 8.760 1.00 96.25 195 SER A O 1
ATOM 1556 N N . VAL A 1 196 ? -11.521 9.860 9.158 1.00 94.69 196 VAL A N 1
ATOM 1557 C CA . VAL A 1 196 ? -11.071 8.522 8.771 1.00 94.69 196 VAL A CA 1
ATOM 1558 C C . VAL A 1 196 ? -10.577 7.807 10.021 1.00 94.69 196 VAL A C 1
ATOM 1560 O O . VAL A 1 196 ? -9.863 8.388 10.843 1.00 94.69 196 VAL A O 1
ATOM 1563 N N . VAL A 1 197 ? -11.000 6.556 10.191 1.00 94.06 197 VAL A N 1
ATOM 1564 C CA . VAL A 1 197 ? -10.573 5.707 11.305 1.00 94.06 197 VAL A CA 1
ATOM 1565 C C . VAL A 1 197 ? -9.949 4.439 10.759 1.00 94.06 197 VAL A C 1
ATOM 1567 O O . VAL A 1 197 ? -10.576 3.704 10.001 1.00 94.06 197 VAL A O 1
ATOM 1570 N N . ILE A 1 198 ? -8.721 4.178 11.184 1.00 90.25 198 ILE A N 1
ATO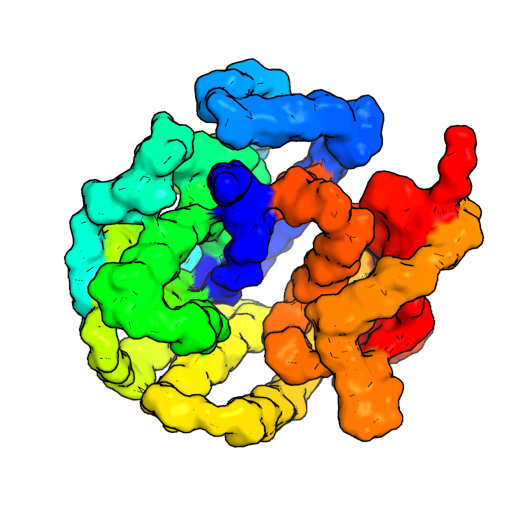M 1571 C CA . ILE A 1 198 ? -7.968 2.977 10.863 1.00 90.25 198 ILE A CA 1
ATOM 1572 C C . ILE A 1 198 ? -7.875 2.126 12.119 1.00 90.25 198 ILE A C 1
ATOM 1574 O O . ILE A 1 198 ? -7.405 2.598 13.151 1.00 90.25 198 ILE A O 1
ATOM 1578 N N . VAL A 1 199 ? -8.322 0.878 12.028 1.00 90.75 199 VAL A N 1
ATOM 1579 C CA . VAL A 1 199 ? -8.330 -0.077 13.136 1.00 90.75 199 VAL A CA 1
ATOM 1580 C C . VAL A 1 199 ? -7.417 -1.247 12.799 1.00 90.75 199 VAL A C 1
ATOM 1582 O O . VAL A 1 199 ? -7.616 -1.934 11.797 1.00 90.75 199 VAL A O 1
ATOM 1585 N N . ASN A 1 200 ? -6.458 -1.499 13.679 1.00 88.50 200 ASN A N 1
ATOM 1586 C CA . ASN A 1 200 ? -5.619 -2.688 13.721 1.00 88.50 200 ASN A CA 1
ATOM 1587 C C . ASN A 1 200 ? -5.710 -3.314 15.127 1.00 88.50 200 ASN A C 1
ATOM 1589 O O . ASN A 1 200 ? -6.155 -2.667 16.075 1.00 88.50 200 ASN A O 1
ATOM 1593 N N . ARG A 1 201 ? -5.297 -4.573 15.311 1.00 87.88 201 ARG A N 1
ATOM 1594 C CA . ARG A 1 201 ? -5.353 -5.228 16.631 1.00 87.88 201 ARG A CA 1
ATOM 1595 C C . ARG A 1 201 ? -4.438 -4.573 17.674 1.00 87.88 201 ARG A C 1
ATOM 1597 O O . ARG A 1 201 ? -4.778 -4.595 18.854 1.00 87.88 201 ARG A O 1
ATOM 1604 N N . ALA A 1 202 ? -3.338 -3.948 17.252 1.00 87.75 202 ALA A N 1
ATOM 1605 C CA . ALA A 1 202 ? -2.408 -3.250 18.140 1.00 87.75 202 ALA A CA 1
ATOM 1606 C C . ALA A 1 202 ? -2.840 -1.807 18.470 1.00 87.75 202 ALA A C 1
ATOM 1608 O O . ALA A 1 202 ? -2.532 -1.303 19.553 1.00 87.75 202 ALA A O 1
ATOM 1609 N N . PHE A 1 203 ? -3.550 -1.128 17.563 1.00 90.12 203 PHE A N 1
ATOM 1610 C CA . PHE A 1 203 ? -3.926 0.275 17.746 1.00 90.12 203 PHE A CA 1
ATOM 1611 C C . PHE A 1 203 ? -5.075 0.732 16.835 1.00 90.12 203 PHE A C 1
ATOM 1613 O O . PHE A 1 203 ? -5.429 0.084 15.852 1.00 90.12 203 PHE A O 1
ATOM 1620 N N . VAL A 1 204 ? -5.616 1.911 17.137 1.00 92.44 204 VAL A N 1
ATOM 1621 C CA . VAL A 1 204 ? -6.577 2.648 16.315 1.00 92.44 204 VAL A CA 1
ATOM 1622 C C . VAL A 1 204 ? -6.043 4.052 16.065 1.00 92.44 204 VAL A C 1
ATOM 1624 O O . VAL A 1 204 ? -5.617 4.727 17.000 1.00 92.44 204 VAL A O 1
ATOM 1627 N N . MET A 1 205 ? -6.099 4.520 14.821 1.00 91.12 205 MET A N 1
ATOM 1628 C CA . MET A 1 205 ? -5.801 5.908 14.461 1.00 91.12 205 MET A CA 1
ATOM 1629 C C . MET A 1 205 ? -7.059 6.578 13.937 1.00 91.12 205 MET A C 1
ATOM 1631 O O . MET A 1 205 ? -7.704 6.067 13.025 1.00 91.12 205 MET A O 1
ATOM 1635 N N . LYS A 1 206 ? -7.386 7.745 14.485 1.00 93.12 206 LYS A N 1
ATOM 1636 C CA . LYS A 1 206 ? -8.475 8.599 14.018 1.00 93.12 206 LYS A CA 1
ATOM 1637 C C . LYS A 1 206 ? -7.911 9.946 13.598 1.00 93.12 206 LYS A C 1
ATOM 1639 O O . LYS A 1 206 ? -7.230 10.606 14.381 1.00 93.12 206 LYS A O 1
ATOM 1644 N N . TYR A 1 207 ? -8.224 10.369 12.383 1.00 93.25 207 TYR A N 1
ATOM 1645 C CA . TYR A 1 207 ? -7.779 11.645 11.833 1.00 93.25 207 TYR A CA 1
ATOM 1646 C C . TYR A 1 207 ? -8.881 12.304 11.007 1.00 93.25 207 TYR A C 1
ATOM 1648 O O . TYR A 1 207 ? -9.766 11.636 10.475 1.00 93.25 207 TYR A O 1
ATOM 1656 N N . SER A 1 208 ? -8.831 13.628 10.915 1.00 94.94 208 SER A N 1
ATOM 1657 C CA . SER A 1 208 ? -9.603 14.391 9.941 1.00 94.94 208 SER A CA 1
ATOM 1658 C C . SER A 1 208 ? -8.793 14.483 8.654 1.00 94.94 208 SER A C 1
ATOM 1660 O O . SER A 1 208 ? -7.589 14.738 8.694 1.00 94.94 208 SER A O 1
ATOM 1662 N N . TRP A 1 209 ? -9.442 14.285 7.514 1.00 95.94 209 TRP A N 1
ATOM 1663 C CA . TRP A 1 209 ? -8.851 14.467 6.198 1.00 95.94 209 TRP A CA 1
ATOM 1664 C C . TRP A 1 209 ? -9.712 15.419 5.376 1.00 95.94 209 TRP A C 1
ATOM 1666 O O . TRP A 1 209 ? -10.902 15.177 5.156 1.00 95.94 209 TRP A O 1
ATOM 1676 N N . ASP A 1 210 ? -9.102 16.505 4.910 1.00 96.31 210 ASP A N 1
ATOM 1677 C CA . ASP A 1 210 ? -9.675 17.346 3.868 1.00 96.31 210 ASP A CA 1
ATOM 1678 C C . ASP A 1 210 ? -9.267 16.779 2.508 1.00 96.31 210 ASP A C 1
ATOM 1680 O O . ASP A 1 210 ? -8.149 16.990 2.027 1.00 96.31 210 ASP A O 1
ATOM 1684 N N . TYR A 1 211 ? -10.186 16.060 1.860 1.00 94.69 211 TYR A N 1
ATOM 1685 C CA . TYR A 1 211 ? -9.871 15.397 0.595 1.00 94.69 211 TYR A CA 1
ATOM 1686 C C . TYR A 1 211 ? -9.577 16.385 -0.545 1.00 94.69 211 TYR A C 1
ATOM 1688 O O . TYR A 1 211 ? -9.012 15.983 -1.570 1.00 94.69 211 TYR A O 1
ATOM 1696 N N . ALA A 1 212 ? -9.927 17.668 -0.392 1.00 94.25 212 ALA A N 1
ATOM 1697 C CA . ALA A 1 212 ? -9.657 18.684 -1.399 1.00 94.25 212 ALA A CA 1
ATOM 1698 C C . ALA A 1 212 ? -8.224 19.207 -1.343 1.00 94.25 212 ALA A C 1
ATOM 1700 O O . ALA A 1 212 ? -7.570 19.312 -2.382 1.00 94.25 212 ALA A O 1
ATOM 1701 N N . THR A 1 213 ? -7.722 19.491 -0.145 1.00 92.31 213 THR A N 1
ATOM 1702 C CA . THR A 1 213 ? -6.355 19.997 0.059 1.00 92.31 213 THR A CA 1
ATOM 1703 C C . THR A 1 213 ? -5.336 18.889 0.316 1.00 92.31 213 THR A C 1
ATOM 1705 O O . THR A 1 213 ? -4.138 19.131 0.224 1.00 92.31 213 THR A O 1
ATOM 1708 N N . ASN A 1 214 ? -5.806 17.667 0.582 1.00 91.25 214 ASN A N 1
ATOM 1709 C CA . ASN A 1 214 ? -5.027 16.551 1.113 1.00 91.25 214 ASN A CA 1
ATOM 1710 C C . ASN A 1 214 ? -4.473 16.777 2.534 1.00 91.25 214 ASN A C 1
ATOM 1712 O O . ASN A 1 214 ? -3.636 15.997 2.977 1.00 91.25 214 ASN A O 1
ATOM 1716 N N . GLY A 1 215 ? -4.937 17.809 3.248 1.00 92.50 215 GLY A N 1
ATOM 1717 C CA . GLY A 1 215 ? -4.509 18.084 4.619 1.00 92.50 215 GLY A CA 1
ATOM 1718 C C . GLY A 1 215 ? -5.042 17.044 5.605 1.00 92.50 215 GLY A C 1
ATOM 1719 O O . GLY A 1 215 ? -6.221 16.679 5.544 1.00 92.50 215 GLY A O 1
ATOM 1720 N N . ILE A 1 216 ? -4.179 16.576 6.507 1.00 91.50 216 ILE A N 1
ATOM 1721 C CA . ILE A 1 216 ? -4.495 15.573 7.530 1.00 91.50 216 ILE A CA 1
ATOM 1722 C C . ILE A 1 216 ? -4.280 16.186 8.912 1.00 91.50 216 ILE A C 1
ATOM 1724 O O . ILE A 1 216 ? -3.236 16.761 9.188 1.00 91.50 216 ILE A O 1
ATOM 1728 N N . GLU A 1 217 ? -5.250 16.012 9.802 1.00 90.75 217 GLU A N 1
ATOM 1729 C CA . GLU A 1 217 ? -5.140 16.385 11.212 1.00 90.75 217 GLU A CA 1
ATOM 1730 C C . GLU A 1 217 ? -5.337 15.135 12.072 1.00 90.75 217 GLU A C 1
ATOM 1732 O O . GLU A 1 217 ? -6.425 14.554 12.096 1.00 90.75 217 GLU A O 1
ATOM 1737 N N . LEU A 1 218 ? -4.286 14.702 12.777 1.00 85.38 218 LEU A N 1
ATOM 1738 C CA . LEU A 1 218 ? -4.379 13.578 13.708 1.00 85.38 218 LEU A CA 1
ATOM 1739 C C . LEU A 1 218 ? -5.232 13.972 14.913 1.00 85.38 218 LEU A C 1
ATOM 1741 O O . LEU A 1 218 ? -4.883 14.886 15.655 1.00 85.38 218 LEU A O 1
ATOM 1745 N N . LEU A 1 219 ? -6.341 13.263 15.116 1.00 83.88 219 LEU A N 1
ATOM 1746 C CA . LEU A 1 219 ? -7.292 13.569 16.182 1.00 83.88 219 LEU A CA 1
ATOM 1747 C C . LEU A 1 219 ? -7.033 12.718 17.421 1.00 83.88 219 LEU A C 1
ATOM 1749 O O . LEU A 1 219 ? -7.110 13.213 18.543 1.00 83.88 219 LEU A O 1
ATOM 1753 N N . GLN A 1 220 ? -6.788 11.422 17.229 1.00 91.25 220 GLN A N 1
ATOM 1754 C CA . GLN A 1 220 ? -6.664 10.481 18.334 1.00 91.25 220 GLN A CA 1
ATOM 1755 C C . GLN A 1 220 ? -5.887 9.233 17.924 1.00 91.25 220 GLN A C 1
ATOM 1757 O O . GLN A 1 220 ? -6.065 8.710 16.823 1.00 91.25 220 GLN A O 1
ATOM 1762 N N . VAL A 1 221 ? -5.093 8.719 18.859 1.00 91.81 221 VAL A N 1
ATOM 1763 C CA . VAL A 1 221 ? -4.507 7.380 18.793 1.00 91.81 221 VAL A CA 1
ATOM 1764 C C . VAL A 1 221 ? -5.012 6.594 19.994 1.00 91.81 221 VAL A C 1
ATOM 1766 O O . VAL A 1 221 ? -5.013 7.097 21.118 1.00 91.81 221 VAL A O 1
ATOM 1769 N N . LEU A 1 222 ? -5.482 5.374 19.755 1.00 93.88 222 LEU A N 1
ATOM 1770 C CA . LEU A 1 222 ? -5.836 4.436 20.807 1.00 93.88 222 LEU A CA 1
ATOM 1771 C C . LEU A 1 222 ? -4.926 3.220 20.701 1.00 93.88 222 LEU A C 1
ATOM 1773 O O . LEU A 1 222 ? -4.646 2.750 19.602 1.00 93.88 222 LEU A O 1
ATOM 1777 N N . VAL A 1 223 ? -4.471 2.704 21.831 1.00 93.19 223 VAL A N 1
ATOM 1778 C CA . VAL A 1 223 ? -3.493 1.615 21.892 1.00 93.19 223 VAL A CA 1
ATOM 1779 C C . VAL A 1 223 ? -4.047 0.434 22.662 1.00 93.19 223 VAL A C 1
ATOM 1781 O O . VAL A 1 223 ? -4.883 0.590 23.552 1.00 93.19 223 VAL A O 1
ATOM 1784 N N . TYR A 1 224 ? -3.601 -0.756 22.280 1.00 89.62 224 TYR A N 1
ATOM 1785 C CA . TYR A 1 224 ? -4.029 -2.006 22.882 1.00 89.62 224 TYR A CA 1
ATOM 1786 C C . TYR A 1 224 ? -3.745 -2.054 24.391 1.00 89.62 224 TYR A C 1
ATOM 1788 O O . TYR A 1 224 ? -2.630 -1.777 24.831 1.00 89.62 224 TYR A O 1
ATOM 1796 N N . THR A 1 225 ? -4.744 -2.447 25.187 1.00 85.31 225 THR A N 1
ATOM 1797 C CA . THR A 1 225 ? -4.637 -2.490 26.660 1.00 85.31 225 THR A CA 1
ATOM 1798 C C . THR A 1 225 ? -4.197 -3.840 27.227 1.00 85.31 225 THR A C 1
ATOM 1800 O O . THR A 1 225 ? -4.063 -3.966 28.442 1.00 85.31 225 THR A O 1
ATOM 1803 N N . GLY A 1 226 ? -4.006 -4.866 26.391 1.00 77.62 226 GLY A N 1
ATOM 1804 C CA . GLY A 1 226 ? -3.756 -6.243 26.847 1.00 77.62 226 GLY A CA 1
ATOM 1805 C C . GLY A 1 226 ? -5.008 -7.125 26.940 1.00 77.62 226 GLY A C 1
ATOM 1806 O O . GLY A 1 226 ? -4.893 -8.324 27.179 1.00 77.62 226 GLY A O 1
ATOM 1807 N N . GLY A 1 227 ? -6.213 -6.565 26.766 1.00 77.50 227 GLY A N 1
ATOM 1808 C CA . GLY A 1 227 ? -7.469 -7.326 26.800 1.00 77.50 227 GLY A CA 1
ATOM 1809 C C . GLY A 1 227 ? -7.888 -7.838 25.421 1.00 77.50 227 GLY A C 1
ATOM 1810 O O . GLY A 1 227 ? -7.917 -7.065 24.469 1.00 77.50 227 GLY A O 1
ATOM 1811 N N . LYS A 1 228 ? -8.255 -9.123 25.292 1.00 79.50 228 LYS A N 1
ATOM 1812 C CA . LYS A 1 228 ? -8.780 -9.680 24.029 1.00 79.50 228 LYS A CA 1
ATOM 1813 C C . LYS A 1 228 ? -10.055 -8.938 23.600 1.00 79.50 228 LYS A C 1
ATOM 1815 O O . LYS A 1 228 ? -10.985 -8.814 24.400 1.00 79.50 228 LYS A O 1
ATOM 1820 N N . GLN A 1 229 ? -10.115 -8.450 22.356 1.00 84.75 229 GLN A N 1
ATOM 1821 C CA . GLN A 1 229 ? -11.362 -7.878 21.828 1.00 84.75 229 GLN A CA 1
ATOM 1822 C C . GLN A 1 229 ? -12.423 -8.976 21.650 1.00 84.75 229 GLN A C 1
ATOM 1824 O O . GLN A 1 229 ? -12.087 -10.138 21.426 1.00 84.75 229 GLN A O 1
ATOM 1829 N N . GLN A 1 230 ? -13.710 -8.627 21.755 1.00 85.88 230 GLN A N 1
ATOM 1830 C CA . GLN A 1 230 ? -14.782 -9.614 21.582 1.00 85.88 230 GLN A CA 1
ATOM 1831 C C . GLN A 1 230 ? -14.752 -10.209 20.162 1.00 85.88 230 GLN A C 1
ATOM 1833 O O . GLN A 1 230 ? -14.684 -9.432 19.202 1.00 85.88 230 GLN A O 1
ATOM 1838 N N . PRO A 1 231 ? -14.845 -11.547 20.018 1.00 88.62 231 PRO A N 1
ATOM 1839 C CA . PRO A 1 231 ? -14.911 -12.187 18.710 1.00 88.62 231 PRO A CA 1
ATOM 1840 C C . PRO A 1 231 ? -16.021 -11.598 17.838 1.00 88.62 231 PRO A C 1
ATOM 1842 O O . PRO A 1 231 ? -17.138 -11.369 18.310 1.00 88.62 231 PRO A O 1
ATOM 1845 N N . GLY A 1 232 ? -15.711 -11.328 16.572 1.00 87.25 232 GLY A N 1
ATOM 1846 C CA . GLY A 1 232 ? -16.661 -10.788 15.602 1.00 87.25 232 GLY A CA 1
ATOM 1847 C C . GLY A 1 232 ? -17.096 -9.334 15.829 1.00 87.25 232 GLY A C 1
ATOM 1848 O O . GLY A 1 232 ? -18.035 -8.891 15.173 1.00 87.25 232 GLY A O 1
ATOM 1849 N N . TRP A 1 233 ? -16.442 -8.559 16.705 1.00 87.94 233 TRP A N 1
ATOM 1850 C CA . TRP A 1 233 ? -16.835 -7.167 17.002 1.00 87.94 233 TRP A CA 1
ATOM 1851 C C . TRP A 1 233 ? -16.981 -6.276 15.749 1.00 87.94 233 TRP A C 1
ATOM 1853 O O . TRP A 1 233 ? -17.910 -5.468 15.673 1.00 87.94 233 TRP A O 1
ATOM 1863 N N . LEU A 1 234 ? -16.114 -6.454 14.746 1.00 89.31 234 LEU A N 1
ATOM 1864 C CA . LEU A 1 234 ? -16.168 -5.737 13.462 1.00 89.31 234 LEU A CA 1
ATOM 1865 C C . LEU A 1 234 ? -16.642 -6.614 12.291 1.00 89.31 234 LEU A C 1
ATOM 1867 O O . LEU A 1 234 ? -16.459 -6.253 11.129 1.00 89.31 234 LEU A O 1
ATOM 1871 N N . ALA A 1 235 ? -17.285 -7.750 12.570 1.00 88.38 235 ALA A N 1
ATOM 1872 C CA . ALA A 1 235 ? -17.834 -8.607 11.525 1.00 88.38 235 ALA A CA 1
ATOM 1873 C C . ALA A 1 235 ? -18.887 -7.857 10.688 1.00 88.38 235 ALA A C 1
ATOM 1875 O O . ALA A 1 235 ? -19.724 -7.119 11.214 1.00 88.38 235 ALA A O 1
ATOM 1876 N N . GLY A 1 236 ? -18.833 -8.030 9.364 1.00 86.56 236 GLY A N 1
ATOM 1877 C CA . GLY A 1 236 ? -19.748 -7.371 8.425 1.00 86.56 236 GLY A CA 1
ATOM 1878 C C . GLY A 1 236 ? -19.536 -5.860 8.271 1.00 86.56 236 GLY A C 1
ATOM 1879 O O . GLY A 1 236 ? -20.358 -5.188 7.652 1.00 86.56 236 GLY A O 1
ATOM 1880 N N . ARG A 1 237 ? -18.447 -5.307 8.819 1.00 89.31 237 ARG A N 1
ATOM 1881 C CA . ARG A 1 237 ? -18.090 -3.883 8.723 1.00 89.31 237 ARG A CA 1
ATOM 1882 C C . ARG A 1 237 ? -17.093 -3.598 7.598 1.00 89.31 237 ARG A C 1
ATOM 1884 O O . ARG A 1 237 ? -16.238 -2.729 7.733 1.00 89.31 237 ARG A O 1
ATOM 1891 N N . LEU A 1 238 ? -17.194 -4.334 6.498 1.00 89.88 238 LEU A N 1
ATOM 1892 C CA . LEU A 1 238 ? -16.371 -4.130 5.311 1.00 89.88 238 LEU A CA 1
ATOM 1893 C C . LEU A 1 238 ? -17.111 -3.303 4.254 1.00 89.88 238 LEU A C 1
ATOM 1895 O O . LEU A 1 238 ? -18.346 -3.282 4.247 1.00 89.88 238 LEU A O 1
ATOM 1899 N N . PRO A 1 239 ? -16.383 -2.630 3.346 1.00 88.06 239 PRO A N 1
ATOM 1900 C CA . PRO A 1 239 ? -16.980 -1.957 2.202 1.00 88.06 239 PRO A CA 1
ATOM 1901 C C . PRO A 1 239 ? -17.839 -2.909 1.374 1.00 88.06 239 PRO A C 1
ATOM 1903 O O . PRO A 1 239 ? -17.578 -4.113 1.281 1.00 88.06 239 PRO A O 1
ATOM 1906 N N . LYS A 1 240 ? -18.861 -2.362 0.714 1.00 87.50 240 LYS A N 1
ATOM 1907 C CA . LYS A 1 240 ? -19.684 -3.153 -0.197 1.00 87.50 240 LYS A CA 1
ATOM 1908 C C . LYS A 1 240 ? -18.877 -3.515 -1.444 1.00 87.50 240 LYS A C 1
ATOM 1910 O O . LYS A 1 240 ? -18.644 -2.668 -2.306 1.00 87.50 240 LYS A O 1
ATOM 1915 N N . ALA A 1 241 ? -18.543 -4.794 -1.575 1.00 88.00 241 ALA A N 1
ATOM 1916 C CA . ALA A 1 241 ? -17.910 -5.305 -2.776 1.00 88.00 241 ALA A CA 1
ATOM 1917 C C . ALA A 1 241 ? -18.858 -5.204 -3.983 1.00 88.00 241 ALA A C 1
ATOM 1919 O O . ALA A 1 241 ? -20.036 -5.560 -3.918 1.00 88.00 241 ALA A O 1
ATOM 1920 N N . SER A 1 242 ? -18.326 -4.691 -5.088 1.00 86.38 242 SER A N 1
ATOM 1921 C CA . SER A 1 242 ? -19.016 -4.537 -6.374 1.00 86.38 242 SER A CA 1
ATOM 1922 C C . SER A 1 242 ? -18.318 -5.296 -7.507 1.00 86.38 242 SER A C 1
ATOM 1924 O O . SER A 1 242 ? -18.790 -5.284 -8.643 1.00 86.38 242 SER A O 1
ATOM 1926 N N . THR A 1 243 ? -17.186 -5.941 -7.218 1.00 84.75 243 THR A N 1
ATOM 1927 C CA . THR A 1 243 ? -16.408 -6.743 -8.167 1.00 84.75 243 THR A CA 1
ATOM 1928 C C . THR A 1 243 ? -15.896 -8.015 -7.483 1.00 84.75 243 THR A C 1
ATOM 1930 O O . THR A 1 243 ? -15.651 -7.989 -6.275 1.00 84.75 243 THR A O 1
ATOM 1933 N N . PRO A 1 244 ? -15.638 -9.110 -8.226 1.00 86.19 244 PRO A N 1
ATOM 1934 C CA . PRO A 1 244 ? -15.036 -10.319 -7.653 1.00 86.19 244 PRO A CA 1
ATOM 1935 C C . PRO A 1 244 ? -13.683 -10.065 -6.972 1.00 86.19 244 PRO A C 1
ATOM 1937 O O . PRO A 1 244 ? -13.331 -10.728 -6.001 1.00 86.19 244 PRO A O 1
ATOM 1940 N N . GLN A 1 245 ? -12.923 -9.075 -7.459 1.00 83.81 245 GLN A N 1
ATOM 1941 C CA . GLN A 1 245 ? -11.689 -8.636 -6.811 1.00 83.81 245 GLN A CA 1
ATOM 1942 C C . GLN A 1 245 ? -11.976 -8.088 -5.410 1.00 83.81 245 GLN A C 1
ATOM 1944 O O . GLN A 1 245 ? -11.324 -8.497 -4.459 1.00 83.81 245 GLN A O 1
ATOM 1949 N N . GLN A 1 246 ? -12.949 -7.187 -5.273 1.00 86.25 246 GLN A N 1
ATOM 1950 C CA . GLN A 1 246 ? -13.322 -6.607 -3.981 1.00 86.25 246 GLN A CA 1
ATOM 1951 C C . GLN A 1 246 ? -13.909 -7.647 -3.026 1.00 86.25 246 GLN A C 1
ATOM 1953 O O . GLN A 1 246 ? -13.637 -7.597 -1.832 1.00 86.25 246 GLN A O 1
ATOM 1958 N N . GLU A 1 247 ? -14.652 -8.627 -3.545 1.00 89.81 247 GLU A N 1
ATOM 1959 C CA . GLU A 1 247 ? -15.136 -9.757 -2.746 1.00 89.81 247 GLU A CA 1
ATOM 1960 C C . GLU A 1 247 ? -13.973 -10.565 -2.163 1.00 89.81 247 GLU A C 1
ATOM 1962 O O . GLU A 1 247 ? -13.988 -10.889 -0.978 1.00 89.81 247 GLU A O 1
ATOM 1967 N N . LEU A 1 248 ? -12.939 -10.850 -2.962 1.00 88.62 248 LEU A N 1
ATOM 1968 C CA . LEU A 1 248 ? -11.738 -11.526 -2.473 1.00 88.62 248 LEU A CA 1
ATOM 1969 C C . LEU A 1 248 ? -10.997 -10.684 -1.424 1.00 88.62 248 LEU A C 1
ATOM 1971 O O . LEU A 1 248 ? -10.595 -11.222 -0.398 1.00 88.62 248 LEU A O 1
ATOM 1975 N N . LEU A 1 249 ? -10.853 -9.371 -1.648 1.00 86.75 249 LEU A N 1
ATOM 1976 C CA . LEU A 1 249 ? -10.244 -8.461 -0.668 1.00 86.75 249 LEU A CA 1
ATOM 1977 C C . LEU A 1 249 ? -10.994 -8.486 0.670 1.00 86.75 249 LEU A C 1
ATOM 1979 O O . LEU A 1 249 ? -10.361 -8.603 1.716 1.00 86.75 249 LEU A O 1
ATOM 1983 N N . ASN A 1 250 ? -12.328 -8.442 0.631 1.00 88.94 250 ASN A N 1
ATOM 1984 C CA . ASN A 1 250 ? -13.156 -8.538 1.829 1.00 88.94 250 ASN A CA 1
ATOM 1985 C C . ASN A 1 250 ? -12.949 -9.870 2.554 1.00 88.94 250 ASN A C 1
ATOM 1987 O O . ASN A 1 250 ? -12.703 -9.869 3.754 1.00 88.94 250 ASN A O 1
ATOM 1991 N N . LYS A 1 251 ? -12.970 -10.997 1.831 1.00 91.00 251 LYS A N 1
ATOM 1992 C CA . LYS A 1 251 ? -12.727 -12.322 2.424 1.00 91.00 251 LYS A CA 1
ATOM 1993 C C . LYS A 1 251 ? -11.363 -12.424 3.106 1.00 91.00 251 LYS A C 1
ATOM 1995 O O . LYS A 1 251 ? -11.246 -13.101 4.120 1.00 91.00 251 LYS A O 1
ATOM 2000 N N . ILE A 1 252 ? -10.336 -11.776 2.557 1.00 88.69 252 ILE A N 1
ATOM 2001 C CA . ILE A 1 252 ? -8.991 -11.755 3.152 1.00 88.69 252 ILE A CA 1
ATOM 2002 C C . ILE A 1 252 ? -8.986 -10.955 4.451 1.00 88.69 252 ILE A C 1
ATOM 2004 O O . ILE A 1 252 ? -8.412 -11.416 5.437 1.00 88.69 252 ILE A O 1
ATOM 2008 N N . ASP A 1 253 ? -9.619 -9.779 4.465 1.00 87.19 253 ASP A N 1
ATOM 2009 C CA . ASP A 1 253 ? -9.746 -8.984 5.687 1.00 87.19 253 ASP A CA 1
ATOM 2010 C C . ASP A 1 253 ? -10.546 -9.762 6.751 1.00 87.19 253 ASP A C 1
ATOM 2012 O O . ASP A 1 253 ? -10.083 -9.878 7.883 1.00 87.19 253 ASP A O 1
ATOM 2016 N N . GLU A 1 254 ? -11.672 -10.392 6.396 1.00 89.81 254 GLU A N 1
ATOM 2017 C CA . GLU A 1 254 ? -12.440 -11.259 7.311 1.00 89.81 254 GLU A CA 1
ATOM 2018 C C . GLU A 1 254 ? -11.594 -12.411 7.856 1.00 89.81 254 GLU A C 1
ATOM 2020 O O . GLU A 1 254 ? -11.569 -12.640 9.065 1.00 89.81 254 GLU A O 1
ATOM 2025 N N . PHE A 1 255 ? -10.865 -13.107 6.981 1.00 90.44 255 PHE A N 1
ATOM 2026 C CA . PHE A 1 255 ? -10.015 -14.229 7.360 1.00 90.44 255 PHE A CA 1
ATOM 2027 C C . PHE A 1 255 ? -8.927 -13.814 8.355 1.00 90.44 255 PHE A C 1
ATOM 2029 O O . PHE A 1 255 ? -8.770 -14.446 9.398 1.00 90.44 255 PHE A O 1
ATOM 2036 N N . LYS A 1 256 ? -8.210 -12.716 8.092 1.00 86.81 256 LYS A N 1
ATOM 2037 C CA . LYS A 1 256 ? -7.176 -12.208 9.008 1.00 86.81 256 LYS A CA 1
ATOM 2038 C C . LYS A 1 256 ? -7.747 -11.787 10.357 1.00 86.81 256 LYS A C 1
ATOM 2040 O O . LYS A 1 256 ? -7.127 -12.031 11.390 1.00 86.81 256 LYS A O 1
ATOM 2045 N N . TRP A 1 257 ? -8.929 -11.173 10.355 1.00 88.19 257 TRP A N 1
ATOM 2046 C CA . TRP A 1 257 ? -9.609 -10.800 11.591 1.00 88.19 257 TRP A CA 1
ATOM 2047 C C . TRP A 1 257 ? -10.047 -12.026 12.392 1.00 88.19 257 TRP A C 1
ATOM 2049 O O . TRP A 1 257 ? -9.876 -12.025 13.610 1.00 88.19 257 TRP A O 1
ATOM 2059 N N . MET A 1 258 ? -10.531 -13.070 11.720 1.00 89.88 258 MET A N 1
ATOM 2060 C CA . MET A 1 258 ? -10.883 -14.352 12.330 1.00 89.88 258 MET A CA 1
ATOM 2061 C C . MET A 1 258 ? -9.664 -15.062 12.934 1.00 89.88 258 MET A C 1
ATOM 2063 O O . MET A 1 258 ? -9.778 -15.589 14.035 1.00 89.88 258 MET A O 1
ATOM 2067 N N . LEU A 1 259 ? -8.484 -15.010 12.295 1.00 88.38 259 LEU A N 1
ATOM 2068 C CA . LEU A 1 259 ? -7.259 -15.594 12.865 1.00 88.38 259 LEU A CA 1
ATOM 2069 C C . LEU A 1 259 ? -6.947 -15.039 14.266 1.00 88.38 259 LEU A C 1
ATOM 2071 O O . LEU A 1 259 ? -6.554 -15.786 15.156 1.00 88.38 259 LEU A O 1
ATOM 2075 N N . TYR A 1 260 ? -7.160 -13.741 14.504 1.00 87.25 260 TYR A N 1
ATOM 2076 C CA . TYR A 1 260 ? -7.037 -13.194 15.859 1.00 87.25 260 TYR A CA 1
ATOM 2077 C C . TYR A 1 260 ? -8.084 -13.785 16.814 1.00 87.25 260 TYR A C 1
ATOM 2079 O O . TYR A 1 260 ? -7.765 -14.145 17.947 1.00 87.25 260 TYR A O 1
ATOM 2087 N N . ASP A 1 261 ? -9.345 -13.843 16.384 1.00 88.00 261 ASP A N 1
ATOM 2088 C CA . ASP A 1 261 ? -10.451 -14.269 17.241 1.00 88.00 261 ASP A CA 1
ATOM 2089 C C . ASP A 1 261 ? -10.280 -15.732 17.689 1.00 88.00 261 ASP A C 1
ATOM 2091 O O . ASP A 1 261 ? -10.532 -16.038 18.861 1.00 88.00 261 ASP A O 1
ATOM 2095 N N . ASP A 1 262 ? -9.775 -16.588 16.801 1.00 86.44 262 ASP A N 1
ATOM 2096 C CA . ASP A 1 262 ? -9.585 -18.019 17.040 1.00 86.44 262 ASP A CA 1
ATOM 2097 C C . ASP A 1 262 ? -8.296 -18.328 17.815 1.00 86.44 262 ASP A C 1
ATOM 2099 O O . ASP A 1 262 ? -8.330 -19.137 18.742 1.00 86.44 262 ASP A O 1
ATOM 2103 N N . PHE A 1 263 ? -7.181 -17.659 17.493 1.00 83.56 263 PHE A N 1
ATOM 2104 C CA . PHE A 1 263 ? -5.852 -18.057 17.977 1.00 83.56 263 PHE A CA 1
ATOM 2105 C C . PHE A 1 263 ? -5.243 -17.131 19.038 1.00 83.56 263 PHE A C 1
ATOM 2107 O O . PHE A 1 263 ? -4.306 -17.527 19.718 1.00 83.56 263 PHE A O 1
ATOM 2114 N N . TYR A 1 264 ? -5.753 -15.913 19.254 1.00 81.38 264 TYR A N 1
ATOM 2115 C CA . TYR A 1 264 ? -5.198 -15.039 20.298 1.00 81.38 264 TYR A CA 1
ATOM 2116 C C . TYR A 1 264 ? -5.604 -15.495 21.719 1.00 81.38 264 TYR A C 1
ATOM 2118 O O . TYR A 1 264 ? -6.802 -15.732 21.947 1.00 81.38 264 TYR A O 1
ATOM 2126 N N . PRO A 1 265 ? -4.693 -15.488 22.721 1.00 74.38 265 PRO A N 1
ATOM 2127 C CA . PRO A 1 265 ? -3.265 -15.130 22.647 1.00 74.38 265 PRO A CA 1
ATOM 2128 C C . PRO A 1 265 ? -2.329 -16.302 22.306 1.00 74.38 265 PRO A C 1
ATOM 2130 O O . PRO A 1 265 ? -1.138 -16.085 22.097 1.00 74.38 265 PRO A O 1
ATOM 2133 N N . ASP A 1 266 ? -2.854 -17.523 22.282 1.00 82.31 266 ASP A N 1
ATOM 2134 C CA . ASP A 1 266 ? -2.095 -18.765 22.146 1.00 82.31 266 ASP A CA 1
ATOM 2135 C C . ASP A 1 266 ? -1.961 -19.173 20.669 1.00 82.31 266 ASP A C 1
ATOM 2137 O O . ASP A 1 266 ? -2.539 -20.162 20.219 1.00 82.31 266 ASP A O 1
ATOM 2141 N N . PHE A 1 267 ? -1.210 -18.380 19.900 1.00 77.44 267 PHE A N 1
ATOM 2142 C CA . PHE A 1 267 ? -0.963 -18.660 18.487 1.00 77.44 267 PHE A CA 1
ATOM 2143 C C . PHE A 1 267 ? -0.152 -19.956 18.316 1.00 77.44 267 PHE A C 1
ATOM 2145 O O . PHE A 1 267 ? 1.001 -20.030 18.743 1.00 77.44 267 PHE A O 1
ATOM 2152 N N . ASP A 1 268 ? -0.745 -20.959 17.665 1.00 83.50 268 ASP A N 1
ATOM 2153 C CA . ASP A 1 268 ? -0.029 -22.119 17.125 1.00 83.50 268 ASP A CA 1
ATOM 2154 C C . ASP A 1 268 ? 0.248 -21.870 15.637 1.00 83.50 268 ASP A C 1
ATOM 2156 O O . ASP A 1 268 ? -0.670 -21.883 14.812 1.00 83.50 268 ASP A O 1
ATOM 2160 N N . ASP A 1 269 ? 1.520 -21.637 15.300 1.00 78.50 269 ASP A N 1
ATOM 2161 C CA . ASP A 1 269 ? 1.965 -21.355 13.931 1.00 78.50 269 ASP A CA 1
ATOM 2162 C C . ASP A 1 269 ? 1.509 -22.440 12.942 1.00 78.50 269 ASP A C 1
ATOM 2164 O O . ASP A 1 269 ? 1.126 -22.118 11.817 1.00 78.50 269 ASP A O 1
ATOM 2168 N N . ARG A 1 270 ? 1.465 -23.711 13.368 1.00 84.94 270 ARG A N 1
ATOM 2169 C CA . ARG A 1 270 ? 1.041 -24.822 12.508 1.00 84.94 270 ARG A CA 1
ATOM 2170 C C . ARG A 1 270 ? -0.450 -24.757 12.197 1.00 84.94 270 ARG A C 1
ATOM 2172 O O . ARG A 1 270 ? -0.844 -24.941 11.050 1.00 84.94 270 ARG A O 1
ATOM 2179 N N . GLU A 1 271 ? -1.290 -24.498 13.199 1.00 87.00 271 GLU A N 1
ATOM 2180 C CA . GLU A 1 271 ? -2.736 -24.388 12.970 1.00 87.00 271 GLU A CA 1
ATOM 2181 C C . GLU A 1 271 ? -3.067 -23.166 12.101 1.00 87.00 271 GLU A C 1
ATOM 2183 O O . GLU A 1 271 ? -3.947 -23.232 11.242 1.00 87.00 271 GLU A O 1
ATOM 2188 N N . ILE A 1 272 ? -2.335 -22.060 12.269 1.00 84.81 272 ILE A N 1
ATOM 2189 C CA . ILE A 1 272 ? -2.475 -20.873 11.418 1.00 84.81 272 ILE A CA 1
ATOM 2190 C C . ILE A 1 272 ? -2.096 -21.202 9.972 1.00 84.81 272 ILE A C 1
ATOM 2192 O O . ILE A 1 272 ? -2.857 -20.864 9.065 1.00 84.81 272 ILE A O 1
ATOM 2196 N N . GLU A 1 273 ? -0.964 -21.870 9.748 1.00 84.94 273 GLU A N 1
ATOM 2197 C CA . GLU A 1 273 ? -0.516 -22.292 8.417 1.00 84.94 273 GLU A CA 1
ATOM 2198 C C . GLU A 1 273 ? -1.553 -23.201 7.737 1.00 84.94 273 GLU A C 1
ATOM 2200 O O . GLU A 1 273 ? -1.974 -22.925 6.612 1.00 84.94 273 GLU A O 1
ATOM 2205 N N . GLU A 1 274 ? -2.079 -24.206 8.445 1.00 90.38 274 GLU A N 1
ATOM 2206 C CA . GLU A 1 274 ? -3.138 -25.092 7.938 1.00 90.38 274 GLU A CA 1
ATOM 2207 C C . GLU A 1 274 ? -4.405 -24.307 7.537 1.00 90.38 274 GLU A C 1
ATOM 2209 O O . GLU A 1 274 ? -5.003 -24.548 6.480 1.00 90.38 274 GLU A O 1
ATOM 2214 N N . ARG A 1 275 ? -4.812 -23.310 8.338 1.00 91.00 275 ARG A N 1
ATOM 2215 C CA . ARG A 1 275 ? -5.953 -22.433 8.009 1.00 91.00 275 ARG A CA 1
ATOM 2216 C C . ARG A 1 275 ? -5.685 -21.559 6.793 1.00 91.00 275 ARG A C 1
ATOM 2218 O O . ARG A 1 275 ? -6.590 -21.348 5.982 1.00 91.00 275 ARG A O 1
ATOM 2225 N N . GLN A 1 276 ? -4.466 -21.048 6.659 1.00 90.25 276 GLN A N 1
ATOM 2226 C CA . GLN A 1 276 ? -4.045 -20.250 5.512 1.00 90.25 276 GLN A CA 1
ATOM 2227 C C . GLN A 1 276 ? -4.047 -21.082 4.222 1.00 90.25 276 GLN A C 1
ATOM 2229 O O . GLN A 1 276 ? -4.595 -20.638 3.208 1.00 90.25 276 GLN A O 1
ATOM 2234 N N . GLN A 1 277 ? -3.532 -22.313 4.278 1.00 91.56 277 GLN A N 1
ATOM 2235 C CA . GLN A 1 277 ? -3.577 -23.278 3.177 1.00 91.56 277 GLN A CA 1
ATOM 2236 C C . GLN A 1 277 ? -5.012 -23.569 2.738 1.00 91.56 277 GLN A C 1
ATOM 2238 O O . GLN A 1 277 ? -5.332 -23.479 1.548 1.00 91.56 277 GLN A O 1
ATOM 2243 N N . GLN A 1 278 ? -5.901 -23.860 3.694 1.00 94.69 278 GLN A N 1
ATOM 2244 C CA . GLN A 1 278 ? -7.311 -24.110 3.407 1.00 94.69 278 GLN A CA 1
ATOM 2245 C C . GLN A 1 278 ? -7.969 -22.895 2.735 1.00 94.69 278 GLN A C 1
ATOM 2247 O O . GLN A 1 278 ? -8.610 -23.038 1.691 1.00 94.69 278 GLN A O 1
ATOM 2252 N N . PHE A 1 279 ? -7.769 -21.694 3.282 1.00 94.56 279 PHE A N 1
ATOM 2253 C CA . PHE A 1 279 ? -8.326 -20.464 2.723 1.00 94.56 279 PHE A CA 1
ATOM 2254 C C . PHE A 1 279 ? -7.857 -20.214 1.279 1.00 94.56 279 PHE A C 1
ATOM 2256 O O . PHE A 1 279 ? -8.665 -19.866 0.408 1.00 94.56 279 PHE A O 1
ATOM 2263 N N . LEU A 1 280 ? -6.565 -20.421 0.999 1.00 92.44 280 LEU A N 1
ATOM 2264 C CA . LEU A 1 280 ? -6.000 -20.296 -0.346 1.00 92.44 280 LEU A CA 1
ATOM 2265 C C . LEU A 1 280 ? -6.581 -21.328 -1.315 1.00 92.44 280 LEU A C 1
ATOM 2267 O O . LEU A 1 280 ? -6.883 -20.986 -2.460 1.00 92.44 280 LEU A O 1
ATOM 2271 N N . ALA A 1 281 ? -6.751 -22.579 -0.882 1.00 94.12 281 ALA A N 1
ATOM 2272 C CA . ALA A 1 281 ? -7.345 -23.631 -1.701 1.00 94.12 281 ALA A CA 1
ATOM 2273 C C . ALA A 1 281 ? -8.806 -23.309 -2.063 1.00 94.12 281 ALA A C 1
ATOM 2275 O O . ALA A 1 281 ? -9.184 -23.380 -3.235 1.00 94.12 281 ALA A O 1
ATOM 2276 N N . GLU A 1 282 ? -9.606 -22.873 -1.087 1.00 96.31 282 GLU A N 1
ATOM 2277 C CA . GLU A 1 282 ? -11.018 -22.513 -1.274 1.00 96.31 282 GLU A CA 1
ATOM 2278 C C . GLU A 1 282 ? -11.211 -21.305 -2.203 1.00 96.31 282 GLU A C 1
ATOM 2280 O O . GLU A 1 282 ? -12.189 -21.235 -2.950 1.00 96.31 282 GLU A O 1
ATOM 2285 N N . ASN A 1 283 ? -10.268 -20.359 -2.196 1.00 95.25 283 ASN A N 1
ATOM 2286 C CA . ASN A 1 283 ? -10.347 -19.130 -2.988 1.00 95.25 283 ASN A CA 1
ATOM 2287 C C . ASN A 1 283 ? -9.425 -19.137 -4.218 1.00 95.25 283 ASN A C 1
ATOM 2289 O O . ASN A 1 283 ? -9.274 -18.106 -4.882 1.00 95.25 283 ASN A O 1
ATOM 2293 N N . ARG A 1 284 ? -8.842 -20.291 -4.570 1.00 93.12 284 ARG A N 1
ATOM 2294 C CA . ARG A 1 284 ? -7.783 -20.397 -5.583 1.00 93.12 284 ARG A CA 1
ATOM 2295 C C . ARG A 1 284 ? -8.162 -19.783 -6.927 1.00 93.12 284 ARG A C 1
ATOM 2297 O O . ARG A 1 284 ? -7.402 -19.000 -7.489 1.00 93.12 284 ARG A O 1
ATOM 2304 N N . GLY A 1 285 ? -9.366 -20.081 -7.414 1.00 93.25 285 GLY A N 1
ATOM 2305 C CA . GLY A 1 285 ? -9.861 -19.541 -8.683 1.00 93.25 285 GLY A CA 1
ATOM 2306 C C . GLY A 1 285 ? -9.961 -18.011 -8.693 1.00 93.25 285 GLY A C 1
ATOM 2307 O O . GLY A 1 285 ? -9.631 -17.385 -9.700 1.00 93.25 285 GLY A O 1
ATOM 2308 N N . ALA A 1 286 ? -10.358 -17.401 -7.571 1.00 92.06 286 ALA A N 1
ATOM 2309 C CA . ALA A 1 286 ? -10.445 -15.948 -7.439 1.00 92.06 286 ALA A CA 1
ATOM 2310 C C . ALA A 1 286 ? -9.050 -15.307 -7.413 1.00 92.06 286 ALA A C 1
ATOM 2312 O O . ALA A 1 286 ? -8.824 -14.327 -8.126 1.00 92.06 286 ALA A O 1
ATOM 2313 N N . TYR A 1 287 ? -8.106 -15.897 -6.669 1.00 91.69 287 TYR A N 1
ATOM 2314 C CA . TYR A 1 287 ? -6.706 -15.469 -6.667 1.00 91.69 287 TYR A CA 1
ATOM 2315 C C . TYR A 1 287 ? -6.103 -15.531 -8.067 1.00 91.69 287 TYR A C 1
ATOM 2317 O O . TYR A 1 287 ? -5.611 -14.520 -8.555 1.00 91.69 287 TYR A O 1
ATOM 2325 N N . THR A 1 288 ? -6.196 -16.670 -8.756 1.00 92.25 288 THR A N 1
ATOM 2326 C CA . THR A 1 288 ? -5.662 -16.838 -10.116 1.00 92.25 288 THR A CA 1
ATOM 2327 C C . THR A 1 288 ? -6.270 -15.845 -11.105 1.00 92.25 288 THR A C 1
ATOM 2329 O O . THR A 1 288 ? -5.547 -15.251 -11.907 1.00 92.25 288 THR A O 1
ATOM 2332 N N . ALA A 1 289 ? -7.588 -15.626 -11.051 1.00 90.75 289 ALA A N 1
ATOM 2333 C CA . ALA A 1 289 ? -8.262 -14.675 -11.930 1.00 90.75 289 ALA A CA 1
ATOM 2334 C C . ALA A 1 289 ? -7.799 -13.233 -11.678 1.00 90.75 289 ALA A C 1
ATOM 2336 O O . ALA A 1 289 ? -7.442 -12.534 -12.629 1.00 90.75 289 ALA A O 1
ATOM 2337 N N . LEU A 1 290 ? -7.762 -12.807 -10.409 1.00 88.06 290 LEU A N 1
ATOM 2338 C CA . LEU A 1 290 ? -7.264 -11.489 -10.012 1.00 88.06 290 LEU A CA 1
ATOM 2339 C C . LEU A 1 290 ? -5.822 -11.293 -10.470 1.00 88.06 290 LEU A C 1
ATOM 2341 O O . LEU A 1 290 ? -5.488 -10.276 -11.078 1.00 88.06 290 LEU A O 1
ATOM 2345 N N . ARG A 1 291 ? -4.997 -12.300 -10.196 1.00 89.31 291 ARG A N 1
ATOM 2346 C CA . ARG A 1 291 ? -3.588 -12.316 -10.525 1.00 89.31 291 ARG A CA 1
ATOM 2347 C C . ARG A 1 291 ? -3.404 -12.099 -12.036 1.00 89.31 291 ARG A C 1
ATOM 2349 O O . ARG A 1 291 ? -2.934 -11.049 -12.484 1.00 89.31 291 ARG A O 1
ATOM 2356 N N . ASN A 1 292 ? -3.916 -13.012 -12.854 1.00 91.12 292 ASN A N 1
ATOM 2357 C CA . ASN A 1 292 ? -3.847 -12.896 -14.314 1.00 91.12 292 ASN A CA 1
ATOM 2358 C C . ASN A 1 292 ? -4.359 -11.543 -14.844 1.00 91.12 292 ASN A C 1
ATOM 2360 O O . ASN A 1 292 ? -3.779 -10.984 -15.777 1.00 91.12 292 ASN A O 1
ATOM 2364 N N . ALA A 1 293 ? -5.436 -11.010 -14.255 1.00 87.00 293 ALA A N 1
ATOM 2365 C CA . ALA A 1 293 ? -6.011 -9.732 -14.655 1.00 87.00 293 ALA A CA 1
ATOM 2366 C C . ALA A 1 293 ? -5.115 -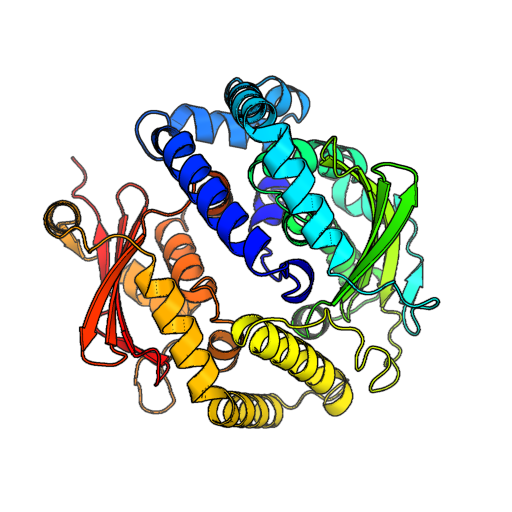8.525 -14.351 1.00 87.00 293 ALA A C 1
ATOM 2368 O O . ALA A 1 293 ? -5.266 -7.503 -15.018 1.00 87.00 293 ALA A O 1
ATOM 2369 N N . VAL A 1 294 ? -4.221 -8.596 -13.363 1.00 84.19 294 VAL A N 1
ATOM 2370 C CA . VAL A 1 294 ? -3.260 -7.519 -13.089 1.00 84.19 294 VAL A CA 1
ATOM 2371 C C . VAL A 1 294 ? -1.993 -7.690 -13.930 1.00 84.19 294 VAL A C 1
ATOM 2373 O O . VAL A 1 294 ? -1.577 -6.699 -14.525 1.00 84.19 294 VAL A O 1
ATOM 2376 N N . LEU A 1 295 ? -1.437 -8.901 -14.105 1.00 88.31 295 LEU A N 1
ATOM 2377 C CA . LEU A 1 295 ? -0.286 -9.082 -15.016 1.00 88.31 295 LEU A CA 1
ATOM 2378 C C . LEU A 1 295 ? -0.600 -8.684 -16.449 1.00 88.31 295 LEU A C 1
ATOM 2380 O O . LEU A 1 295 ? 0.230 -8.071 -17.114 1.00 88.31 295 LEU A O 1
ATOM 2384 N N . GLY A 1 296 ? -1.821 -8.967 -16.905 1.00 89.38 296 GLY A N 1
ATOM 2385 C CA . GLY A 1 296 ? -2.283 -8.563 -18.229 1.00 89.38 296 GLY A CA 1
ATOM 2386 C C . GLY A 1 296 ? -2.338 -7.047 -18.454 1.00 89.38 296 GLY A C 1
ATOM 2387 O O . GLY A 1 296 ? -2.591 -6.629 -19.580 1.00 89.38 296 GLY A O 1
ATOM 2388 N N . ARG A 1 297 ? -2.121 -6.223 -17.418 1.00 86.00 297 ARG A N 1
ATOM 2389 C CA . ARG A 1 297 ? -2.076 -4.755 -17.524 1.00 86.00 297 ARG A CA 1
ATOM 2390 C C . ARG A 1 297 ? -0.672 -4.228 -17.796 1.00 86.00 297 ARG A C 1
ATOM 2392 O O . ARG A 1 297 ? -0.549 -3.087 -18.238 1.00 86.00 297 ARG A O 1
ATOM 2399 N N . TYR A 1 298 ? 0.369 -5.010 -17.513 1.00 87.25 298 TYR A N 1
ATOM 2400 C CA . TYR A 1 298 ? 1.738 -4.565 -17.737 1.00 87.25 298 TYR A CA 1
ATOM 2401 C C . TYR A 1 298 ? 2.101 -4.604 -19.224 1.00 87.25 298 TYR A C 1
ATOM 2403 O O . TYR A 1 298 ? 1.605 -5.454 -19.971 1.00 87.25 298 TYR A O 1
ATOM 2411 N N . PRO A 1 299 ? 2.969 -3.684 -19.676 1.00 90.12 299 PRO A N 1
ATOM 2412 C CA . PRO A 1 299 ? 3.493 -3.721 -21.031 1.00 90.12 299 PRO A CA 1
ATOM 2413 C C . PRO A 1 299 ? 4.262 -5.028 -21.315 1.00 90.12 299 PRO A C 1
ATOM 2415 O O . PRO A 1 299 ? 4.783 -5.654 -20.388 1.00 90.12 299 PRO A O 1
ATOM 2418 N N . PRO A 1 300 ? 4.380 -5.440 -22.592 1.00 93.75 300 PRO A N 1
ATOM 2419 C CA . PRO A 1 300 ? 5.137 -6.631 -22.973 1.00 93.75 300 PRO A CA 1
ATOM 2420 C C . PRO A 1 300 ? 6.617 -6.560 -22.576 1.00 93.75 300 PRO A C 1
ATOM 2422 O O . PRO A 1 300 ? 7.219 -5.485 -22.624 1.00 93.75 300 PRO A O 1
ATOM 2425 N N . ILE A 1 301 ? 7.206 -7.720 -22.262 1.00 95.12 301 ILE A N 1
ATOM 2426 C CA . ILE A 1 301 ? 8.632 -7.887 -21.916 1.00 95.12 301 ILE A CA 1
ATOM 2427 C C . ILE A 1 301 ? 9.589 -7.148 -22.865 1.00 95.12 301 ILE A C 1
ATOM 2429 O O . ILE A 1 301 ? 9.387 -7.108 -24.082 1.00 95.12 301 ILE A O 1
ATOM 2433 N N . GLN A 1 302 ? 10.674 -6.610 -22.310 1.00 94.31 302 GLN A N 1
ATOM 2434 C CA . GLN A 1 302 ? 11.658 -5.805 -23.037 1.00 94.31 302 GLN A CA 1
ATOM 2435 C C . GLN A 1 302 ? 12.941 -6.608 -23.237 1.00 94.31 302 GLN A C 1
ATOM 2437 O O . GLN A 1 302 ? 13.906 -6.463 -22.492 1.00 94.31 302 GLN A O 1
ATOM 2442 N N . ARG A 1 303 ? 12.964 -7.477 -24.253 1.00 93.75 303 ARG A N 1
ATOM 2443 C CA . ARG A 1 303 ? 14.106 -8.379 -24.504 1.00 93.75 303 ARG A CA 1
ATOM 2444 C C . ARG A 1 303 ? 15.412 -7.643 -24.796 1.00 93.75 303 ARG A C 1
ATOM 2446 O O . ARG A 1 303 ? 16.454 -8.061 -24.309 1.00 93.75 303 ARG A O 1
ATOM 2453 N N . GLU A 1 304 ? 15.345 -6.572 -25.582 1.00 92.75 304 GLU A N 1
ATOM 2454 C CA . GLU A 1 304 ? 16.520 -5.767 -25.937 1.00 92.75 304 GLU A CA 1
ATOM 2455 C C . GLU A 1 304 ? 17.108 -5.097 -24.696 1.00 92.75 304 GLU A C 1
ATOM 2457 O O . GLU A 1 304 ? 18.296 -5.236 -24.430 1.00 92.75 304 GLU A O 1
ATOM 2462 N N . ARG A 1 305 ? 16.251 -4.482 -23.875 1.00 91.31 305 ARG A N 1
ATOM 2463 C CA . ARG A 1 305 ? 16.663 -3.873 -22.610 1.00 91.31 305 ARG A CA 1
ATOM 2464 C C . ARG A 1 305 ? 17.205 -4.903 -21.626 1.00 91.31 305 ARG A C 1
ATOM 2466 O O . ARG A 1 305 ? 18.226 -4.665 -21.000 1.00 91.31 305 ARG A O 1
ATOM 2473 N N . TRP A 1 306 ? 16.553 -6.058 -21.495 1.00 92.75 306 TRP A N 1
ATOM 2474 C CA . TRP A 1 306 ? 17.029 -7.158 -20.652 1.00 92.75 306 TRP A CA 1
ATOM 2475 C C . TRP A 1 306 ? 18.439 -7.621 -21.046 1.00 92.75 306 TRP A C 1
ATOM 2477 O O . TRP A 1 306 ? 19.248 -7.930 -20.176 1.00 92.75 306 TRP A O 1
ATOM 2487 N N . ALA A 1 307 ? 18.763 -7.609 -22.342 1.00 92.12 307 ALA A N 1
ATOM 2488 C CA . ALA A 1 307 ? 20.097 -7.932 -22.839 1.00 92.12 307 ALA A CA 1
ATOM 2489 C C . ALA A 1 307 ? 21.172 -6.888 -22.474 1.00 92.12 307 ALA A C 1
ATOM 2491 O O . ALA A 1 307 ? 22.350 -7.170 -22.638 1.00 92.12 307 ALA A O 1
ATOM 2492 N N . GLU A 1 308 ? 20.819 -5.711 -21.949 1.00 92.81 308 GLU A N 1
ATOM 2493 C CA . GLU A 1 308 ? 21.801 -4.773 -21.379 1.00 92.81 308 GLU A CA 1
ATOM 2494 C C . GLU A 1 308 ? 22.330 -5.242 -20.008 1.00 92.81 308 GLU A C 1
ATOM 2496 O O . GLU A 1 308 ? 23.385 -4.793 -19.559 1.00 92.81 308 GLU A O 1
ATOM 2501 N N . PHE A 1 309 ? 21.608 -6.144 -19.333 1.00 92.06 309 PHE A N 1
ATOM 2502 C CA . PHE A 1 309 ? 21.936 -6.665 -18.004 1.00 92.06 309 PHE A CA 1
ATOM 2503 C C . PHE A 1 309 ? 22.619 -8.025 -18.164 1.00 92.06 309 PHE A C 1
ATOM 2505 O O . PHE A 1 309 ? 21.986 -9.082 -18.117 1.00 92.06 309 PHE A O 1
ATOM 2512 N N . MET A 1 310 ? 23.922 -7.984 -18.439 1.00 86.62 310 MET A N 1
ATOM 2513 C CA . MET A 1 310 ? 24.700 -9.148 -18.877 1.00 86.62 310 MET A CA 1
ATOM 2514 C C . MET A 1 310 ? 25.246 -9.996 -17.725 1.00 86.62 310 MET A C 1
ATOM 2516 O O . MET A 1 310 ? 25.494 -11.187 -17.914 1.00 86.62 310 MET A O 1
ATOM 2520 N N . GLN A 1 311 ? 25.427 -9.409 -16.540 1.00 90.00 311 GLN A N 1
ATOM 2521 C CA . GLN A 1 311 ? 26.023 -10.099 -15.401 1.00 90.00 311 GLN A CA 1
ATOM 2522 C C . GLN A 1 311 ? 24.938 -10.649 -14.479 1.00 90.00 311 GLN A C 1
ATOM 2524 O O . GLN A 1 311 ? 24.211 -9.881 -13.859 1.00 90.00 311 GLN A O 1
ATOM 2529 N N . GLU A 1 312 ? 24.856 -11.968 -14.340 1.00 91.75 312 GLU A N 1
ATOM 2530 C CA . GLU A 1 312 ? 24.027 -12.586 -13.305 1.00 91.75 312 GLU A CA 1
ATOM 2531 C C . GLU A 1 312 ? 24.610 -12.329 -11.907 1.00 91.75 312 GLU A C 1
ATOM 2533 O O . GLU A 1 312 ? 25.812 -12.486 -11.675 1.00 91.75 312 GLU A O 1
ATOM 2538 N N . ASP A 1 313 ? 23.749 -11.916 -10.978 1.00 90.56 313 ASP A N 1
ATOM 2539 C CA . ASP A 1 313 ? 24.070 -11.682 -9.575 1.00 90.56 313 ASP A CA 1
ATOM 2540 C C . ASP A 1 313 ? 23.422 -12.778 -8.722 1.00 90.56 313 ASP A C 1
ATOM 2542 O O . ASP A 1 313 ? 22.275 -12.679 -8.273 1.00 90.56 313 ASP A O 1
ATOM 2546 N N . LEU A 1 314 ? 24.180 -13.856 -8.514 1.00 90.56 314 LEU A N 1
ATOM 2547 C CA . LEU A 1 314 ? 23.741 -14.997 -7.710 1.00 90.56 314 LEU A CA 1
ATOM 2548 C C . LEU A 1 314 ? 23.468 -14.597 -6.253 1.00 90.56 314 LEU A C 1
ATOM 2550 O O . LEU A 1 314 ? 22.514 -15.089 -5.663 1.00 90.56 314 LEU A O 1
ATOM 2554 N N . GLY A 1 315 ? 24.238 -13.658 -5.694 1.00 89.25 315 GLY A N 1
ATOM 2555 C CA . GLY A 1 315 ? 24.055 -13.210 -4.313 1.00 89.25 315 GLY A CA 1
ATOM 2556 C C . GLY A 1 315 ? 22.740 -12.454 -4.115 1.00 89.25 315 GLY A C 1
ATOM 2557 O O . GLY A 1 315 ? 22.021 -12.696 -3.145 1.00 89.25 315 GLY A O 1
ATOM 2558 N N . LEU A 1 316 ? 22.375 -11.571 -5.052 1.00 86.12 316 LEU A N 1
ATOM 2559 C CA . LEU A 1 316 ? 21.055 -10.935 -5.035 1.00 86.12 316 LEU A CA 1
ATOM 2560 C C . LEU A 1 316 ? 19.926 -11.921 -5.337 1.00 86.12 316 LEU A C 1
ATOM 2562 O O . LEU A 1 316 ? 18.842 -11.782 -4.773 1.00 86.12 316 LEU A O 1
ATOM 2566 N N . THR A 1 317 ? 20.167 -12.919 -6.185 1.00 89.62 317 THR A N 1
ATOM 2567 C CA . THR A 1 317 ? 19.178 -13.965 -6.477 1.00 89.62 317 THR A CA 1
ATOM 2568 C C . THR A 1 317 ? 18.860 -14.786 -5.222 1.00 89.62 317 THR A C 1
ATOM 2570 O O . THR A 1 317 ? 17.694 -14.903 -4.846 1.00 89.62 317 THR A O 1
ATOM 2573 N N . GLU A 1 318 ? 19.877 -15.259 -4.499 1.00 88.44 318 GLU A N 1
ATOM 2574 C CA . GLU A 1 318 ? 19.711 -15.963 -3.218 1.00 88.44 318 GLU A CA 1
ATOM 2575 C C . GLU A 1 318 ? 19.041 -15.070 -2.161 1.00 88.44 318 GLU A C 1
ATOM 2577 O O . GLU A 1 318 ? 18.148 -15.505 -1.429 1.00 88.44 318 GLU A O 1
ATOM 2582 N N . LYS A 1 319 ? 19.411 -13.783 -2.110 1.00 83.62 319 LYS A N 1
ATOM 2583 C CA . LYS A 1 319 ? 18.769 -12.810 -1.219 1.00 83.62 319 LYS A CA 1
ATOM 2584 C C . LYS A 1 319 ? 17.284 -12.639 -1.545 1.00 83.62 319 LYS A C 1
ATOM 2586 O O . LYS A 1 319 ? 16.478 -12.553 -0.619 1.00 83.62 319 LYS A O 1
ATOM 2591 N N . MET A 1 320 ? 16.915 -12.614 -2.825 1.00 82.31 320 MET A N 1
ATOM 2592 C CA . MET A 1 320 ? 15.521 -12.566 -3.269 1.00 82.31 320 MET A CA 1
ATOM 2593 C C . MET A 1 320 ? 14.748 -13.791 -2.791 1.00 82.31 320 MET A C 1
ATOM 2595 O O . MET A 1 320 ? 13.694 -13.644 -2.173 1.00 82.31 320 MET A O 1
ATOM 2599 N N . GLN A 1 321 ? 15.306 -14.983 -3.001 1.00 84.94 321 GLN A N 1
ATOM 2600 C CA . GLN A 1 321 ? 14.699 -16.235 -2.553 1.00 84.94 321 GLN A CA 1
ATOM 2601 C C . GLN A 1 321 ? 14.497 -16.264 -1.035 1.00 84.94 321 GLN A C 1
ATOM 2603 O O . GLN A 1 321 ? 13.408 -16.589 -0.568 1.00 84.94 321 GLN A O 1
ATOM 2608 N N . SER A 1 322 ? 15.501 -15.837 -0.264 1.00 80.94 322 SER A N 1
ATOM 2609 C CA . SER A 1 322 ? 15.417 -15.793 1.198 1.00 80.94 322 SER A CA 1
ATOM 2610 C C . SER A 1 322 ? 14.393 -14.777 1.715 1.00 80.94 322 SER A C 1
ATOM 2612 O O . SER A 1 322 ? 13.654 -15.096 2.642 1.00 80.94 322 SER A O 1
ATOM 2614 N N . ASN A 1 323 ? 14.307 -13.576 1.126 1.00 76.31 323 ASN A N 1
ATOM 2615 C CA . ASN A 1 323 ? 13.348 -12.549 1.571 1.00 76.31 323 ASN A CA 1
ATOM 2616 C C . ASN A 1 323 ? 11.900 -12.910 1.233 1.00 76.31 323 ASN A C 1
ATOM 2618 O O . ASN A 1 323 ? 10.982 -12.514 1.945 1.00 76.31 323 ASN A O 1
ATOM 2622 N N . LEU A 1 324 ? 11.694 -13.665 0.157 1.00 75.19 324 LEU A N 1
ATOM 2623 C CA . LEU A 1 324 ? 10.398 -14.252 -0.157 1.00 75.19 324 LEU A CA 1
ATOM 2624 C C . LEU A 1 324 ? 10.088 -15.505 0.669 1.00 75.19 324 LEU A C 1
ATOM 2626 O O . LEU A 1 324 ? 8.986 -16.026 0.549 1.00 75.19 324 LEU A O 1
ATOM 2630 N N . GLY A 1 325 ? 11.034 -16.022 1.458 1.00 75.62 325 GLY A N 1
ATOM 2631 C CA . GLY A 1 325 ? 10.866 -17.313 2.122 1.00 75.62 325 GLY A CA 1
ATOM 2632 C C . GLY A 1 325 ? 10.515 -18.425 1.131 1.00 75.62 325 GLY A C 1
ATOM 2633 O O . GLY A 1 325 ? 9.690 -19.273 1.454 1.00 75.62 325 GLY A O 1
ATOM 2634 N N . LEU A 1 326 ? 11.073 -18.370 -0.088 1.00 76.75 326 LEU A N 1
ATOM 2635 C CA . LEU A 1 326 ? 10.880 -19.427 -1.079 1.00 76.75 326 LEU A CA 1
ATOM 2636 C C . LEU A 1 326 ? 11.443 -20.740 -0.545 1.00 76.75 326 LEU A C 1
ATOM 2638 O O . LEU A 1 326 ? 12.306 -20.724 0.330 1.00 76.75 326 LEU A O 1
ATOM 2642 N N . PHE A 1 327 ? 10.990 -21.834 -1.154 1.00 76.69 327 PHE A N 1
ATOM 2643 C CA . PHE A 1 327 ? 11.259 -23.233 -0.817 1.00 76.69 327 PHE A CA 1
ATOM 2644 C C . PHE A 1 327 ? 10.213 -23.835 0.117 1.00 76.69 327 PHE A C 1
ATOM 2646 O O . PHE A 1 327 ? 10.134 -23.515 1.301 1.00 76.69 327 PHE A O 1
ATOM 2653 N N . ASP A 1 328 ? 9.434 -24.760 -0.436 1.00 72.75 328 ASP A N 1
ATOM 2654 C CA . ASP A 1 328 ? 8.642 -25.680 0.365 1.00 72.75 328 ASP A CA 1
ATOM 2655 C C . ASP A 1 328 ? 9.532 -26.774 0.993 1.00 72.75 328 ASP A C 1
ATOM 2657 O O . ASP A 1 328 ? 10.750 -26.838 0.794 1.00 72.75 328 ASP A O 1
ATOM 2661 N N . SER A 1 329 ? 8.914 -27.688 1.745 1.00 62.59 329 SER A N 1
ATOM 2662 C CA . SER A 1 329 ? 9.625 -28.810 2.374 1.00 62.59 329 SER A CA 1
ATOM 2663 C C . SER A 1 329 ? 10.303 -29.781 1.390 1.00 62.59 329 SER A C 1
ATOM 2665 O O . SER A 1 329 ? 11.119 -30.604 1.814 1.00 62.59 329 SER A O 1
ATOM 2667 N N . PHE A 1 330 ? 9.983 -29.697 0.095 1.00 66.06 330 PHE A N 1
ATOM 2668 C CA . PHE A 1 330 ? 10.524 -30.531 -0.978 1.00 66.06 330 PHE A CA 1
ATOM 2669 C C . PHE A 1 330 ? 11.593 -29.811 -1.815 1.00 66.06 330 PHE A C 1
ATOM 2671 O O . PHE A 1 330 ? 12.270 -30.456 -2.618 1.00 66.06 330 PHE A O 1
ATOM 2678 N N . GLY A 1 331 ? 11.818 -28.517 -1.565 1.00 68.75 331 GLY A N 1
ATOM 2679 C CA . GLY A 1 331 ? 12.801 -27.690 -2.260 1.00 68.75 331 GLY A CA 1
ATOM 2680 C C . GLY A 1 331 ? 12.261 -26.999 -3.514 1.00 68.75 331 GLY A C 1
ATOM 2681 O O . GLY A 1 331 ? 13.056 -26.424 -4.262 1.00 68.75 331 GLY A O 1
ATOM 2682 N N . ASP A 1 332 ? 10.946 -27.017 -3.741 1.00 77.06 332 ASP A N 1
ATOM 2683 C CA . ASP A 1 332 ? 10.314 -26.304 -4.849 1.00 77.06 332 ASP A CA 1
ATOM 2684 C C . ASP A 1 332 ? 10.156 -24.816 -4.505 1.00 77.06 332 ASP A C 1
ATOM 2686 O O . ASP A 1 332 ? 9.761 -24.443 -3.399 1.00 77.06 332 ASP A O 1
ATOM 2690 N N . GLN A 1 333 ? 10.471 -23.929 -5.455 1.00 85.44 333 GLN A N 1
ATOM 2691 C CA . GLN A 1 333 ? 10.371 -22.476 -5.271 1.00 85.44 333 GLN A CA 1
ATOM 2692 C C . GLN A 1 333 ? 8.904 -22.024 -5.307 1.00 85.44 333 GLN A C 1
ATOM 2694 O O . GLN A 1 333 ? 8.401 -21.573 -6.332 1.00 85.44 333 GLN A O 1
ATOM 2699 N N . ILE A 1 334 ? 8.211 -22.146 -4.178 1.00 87.88 334 ILE A N 1
ATOM 2700 C CA . ILE A 1 334 ? 6.802 -21.772 -4.010 1.00 87.88 334 ILE A CA 1
ATOM 2701 C C . ILE A 1 334 ? 6.702 -20.627 -3.004 1.00 87.88 334 ILE A C 1
ATOM 2703 O O . ILE A 1 334 ? 7.449 -20.594 -2.025 1.00 87.88 334 ILE A O 1
ATOM 2707 N N . LEU A 1 335 ? 5.801 -19.670 -3.247 1.00 85.31 335 LEU A N 1
ATOM 2708 C CA . LEU A 1 335 ? 5.523 -18.622 -2.266 1.00 85.31 335 LEU A CA 1
ATOM 2709 C C . LEU A 1 335 ? 4.840 -19.217 -1.024 1.00 85.31 335 LEU A C 1
ATOM 2711 O O . LEU A 1 335 ? 3.788 -19.851 -1.169 1.00 85.31 335 LEU A O 1
ATOM 2715 N N . PRO A 1 336 ? 5.345 -18.937 0.190 1.00 83.56 336 PRO A N 1
ATOM 2716 C CA . PRO A 1 336 ? 4.704 -19.389 1.417 1.00 83.56 336 PRO A CA 1
ATOM 2717 C C . PRO A 1 336 ? 3.309 -18.772 1.557 1.00 83.56 336 PRO A C 1
ATOM 2719 O O . PRO A 1 336 ? 3.023 -17.686 1.041 1.00 83.56 336 PRO A O 1
ATOM 2722 N N . GLU A 1 337 ? 2.419 -19.439 2.283 1.00 84.19 337 GLU A N 1
ATOM 2723 C CA . GLU A 1 337 ? 1.003 -19.083 2.381 1.00 84.19 337 GLU A CA 1
ATOM 2724 C C . GLU A 1 337 ? 0.784 -17.693 2.973 1.00 84.19 337 GLU A C 1
ATOM 2726 O O . GLU A 1 337 ? -0.071 -16.932 2.506 1.00 84.19 337 GLU A O 1
ATOM 2731 N N . SER A 1 338 ? 1.623 -17.327 3.942 1.00 74.25 338 SER A N 1
ATOM 2732 C CA . SER A 1 338 ? 1.650 -16.004 4.563 1.00 74.25 338 SER A CA 1
ATOM 2733 C C . SER A 1 338 ? 1.895 -14.877 3.547 1.00 74.25 338 SER A C 1
ATOM 2735 O O . SER A 1 338 ? 1.322 -13.790 3.681 1.00 74.25 338 SER A O 1
ATOM 2737 N N . ILE A 1 339 ? 2.671 -15.136 2.488 1.00 78.94 339 ILE A N 1
ATOM 2738 C CA . ILE A 1 339 ? 2.860 -14.213 1.362 1.00 78.94 339 ILE A CA 1
ATOM 2739 C C . ILE A 1 339 ? 1.726 -14.374 0.354 1.00 78.94 339 ILE A C 1
ATOM 2741 O O . ILE A 1 339 ? 1.101 -13.381 -0.018 1.00 78.94 339 ILE A O 1
ATOM 2745 N N . SER A 1 340 ? 1.402 -15.605 -0.042 1.00 85.44 340 SER A N 1
ATOM 2746 C CA . SER A 1 340 ? 0.396 -15.912 -1.064 1.00 85.44 340 SER A CA 1
ATOM 2747 C C . SER A 1 340 ? -0.980 -15.310 -0.758 1.00 85.44 340 SER A C 1
ATOM 2749 O O . SER A 1 340 ? -1.626 -14.784 -1.668 1.00 85.44 340 SER A O 1
ATOM 2751 N N . ILE A 1 341 ? -1.410 -15.285 0.510 1.00 84.38 341 ILE A N 1
ATOM 2752 C CA . ILE A 1 341 ? -2.677 -14.650 0.925 1.00 84.38 341 ILE A CA 1
ATOM 2753 C C . ILE A 1 341 ? -2.686 -13.150 0.626 1.00 84.38 341 ILE A C 1
ATOM 2755 O O . ILE A 1 341 ? -3.716 -12.594 0.235 1.00 84.38 341 ILE A O 1
ATOM 2759 N N . ASN A 1 342 ? -1.537 -12.504 0.802 1.00 76.69 342 ASN A N 1
ATOM 2760 C CA . ASN A 1 342 ? -1.337 -11.073 0.600 1.00 76.69 342 ASN A CA 1
ATOM 2761 C C . ASN A 1 342 ? -0.926 -10.719 -0.836 1.00 76.69 342 ASN A C 1
ATOM 2763 O O . ASN A 1 342 ? -0.930 -9.543 -1.212 1.00 76.69 342 ASN A O 1
ATOM 2767 N N . GLU A 1 343 ? -0.605 -11.722 -1.650 1.00 78.50 343 GLU A N 1
ATOM 2768 C CA . GLU A 1 343 ? -0.134 -11.566 -3.018 1.00 78.50 343 GLU A CA 1
ATOM 2769 C C . GLU A 1 343 ? -1.312 -11.345 -3.984 1.00 78.50 343 GLU A C 1
ATOM 2771 O O . GLU A 1 343 ? -1.825 -12.258 -4.641 1.00 78.50 343 GLU A O 1
ATOM 2776 N N . LEU A 1 344 ? -1.774 -10.091 -4.019 1.00 73.00 344 LEU A N 1
ATOM 2777 C CA . LEU A 1 344 ? -2.983 -9.656 -4.723 1.00 73.00 344 LEU A CA 1
ATOM 2778 C C . LEU A 1 344 ? -2.672 -8.806 -5.956 1.00 73.00 344 LEU A C 1
ATOM 2780 O O . LEU A 1 344 ? -2.774 -9.262 -7.091 1.00 73.00 344 LEU A O 1
ATOM 2784 N N . LYS A 1 345 ? -2.287 -7.543 -5.742 1.00 65.00 345 LYS A N 1
ATOM 2785 C CA . LYS A 1 345 ? -1.918 -6.596 -6.807 1.00 65.00 345 LYS A CA 1
ATOM 2786 C C . LYS A 1 345 ? -0.435 -6.716 -7.168 1.00 65.00 345 LYS A C 1
ATOM 2788 O O . LYS A 1 345 ? 0.194 -5.703 -7.456 1.00 65.00 345 LYS A O 1
ATOM 2793 N N . TYR A 1 346 ? 0.115 -7.929 -7.121 1.00 55.59 346 TYR A N 1
ATOM 2794 C CA . TYR A 1 346 ? 1.522 -8.200 -7.440 1.00 55.59 346 TYR A CA 1
ATOM 2795 C C . TYR A 1 346 ? 2.515 -7.516 -6.510 1.00 55.59 346 TYR A C 1
ATOM 2797 O O . TYR A 1 346 ? 3.682 -7.319 -6.847 1.00 55.59 346 TYR A O 1
ATOM 2805 N N . SER A 1 347 ? 2.028 -7.038 -5.367 1.00 63.22 347 SER A N 1
ATOM 2806 C CA . SER A 1 347 ? 2.780 -6.089 -4.579 1.00 63.22 347 SER A CA 1
ATOM 2807 C C . SER A 1 347 ? 3.881 -6.776 -3.803 1.00 63.22 347 SER A C 1
ATOM 2809 O O . SER A 1 347 ? 4.951 -6.200 -3.787 1.00 63.22 347 SER A O 1
ATOM 2811 N N . GLN A 1 348 ? 3.697 -7.952 -3.190 1.00 68.56 348 GLN A N 1
ATOM 2812 C CA . GLN A 1 348 ? 4.753 -8.471 -2.313 1.00 68.56 348 GLN A CA 1
ATOM 2813 C C . GLN A 1 348 ? 5.927 -8.984 -3.133 1.00 68.56 348 GLN A C 1
ATOM 2815 O O . GLN A 1 348 ? 7.039 -8.527 -2.908 1.00 68.56 348 GLN A O 1
ATOM 2820 N N . VAL A 1 349 ? 5.705 -9.805 -4.163 1.00 74.62 349 VAL A N 1
ATOM 2821 C CA . VAL A 1 349 ? 6.823 -10.303 -4.988 1.00 74.62 349 VAL A CA 1
ATOM 2822 C C . VAL A 1 349 ? 7.578 -9.168 -5.682 1.00 74.62 349 VAL A C 1
ATOM 2824 O O . VAL A 1 349 ? 8.805 -9.112 -5.609 1.00 74.62 349 VAL A O 1
ATOM 2827 N N . LEU A 1 350 ? 6.878 -8.216 -6.309 1.00 74.25 350 LEU A N 1
ATOM 2828 C CA . LEU A 1 350 ? 7.539 -7.089 -6.981 1.00 74.25 350 LEU A CA 1
ATOM 2829 C C . LEU A 1 350 ? 8.168 -6.096 -6.005 1.00 74.25 350 LEU A C 1
ATOM 2831 O O . LEU A 1 350 ? 9.103 -5.387 -6.369 1.00 74.25 350 LEU A O 1
ATOM 2835 N N . THR A 1 351 ? 7.618 -5.947 -4.806 1.00 71.06 351 THR A N 1
ATOM 2836 C CA . THR A 1 351 ? 8.184 -5.054 -3.790 1.00 71.06 351 THR A CA 1
ATOM 2837 C C . THR A 1 351 ? 9.389 -5.690 -3.122 1.00 71.06 351 THR A C 1
ATOM 2839 O O . THR A 1 351 ? 10.397 -5.012 -2.969 1.00 71.06 351 THR A O 1
ATOM 2842 N N . THR A 1 352 ? 9.359 -6.992 -2.842 1.00 72.94 352 THR A N 1
ATOM 2843 C CA . THR A 1 352 ? 10.539 -7.738 -2.401 1.00 72.94 352 THR A CA 1
ATOM 2844 C C . THR A 1 352 ? 11.623 -7.732 -3.477 1.00 72.94 352 THR A C 1
ATOM 2846 O O . THR A 1 352 ? 12.786 -7.507 -3.155 1.00 72.94 352 THR A O 1
ATOM 2849 N N . ALA A 1 353 ? 11.259 -7.876 -4.760 1.00 74.81 353 ALA A N 1
ATOM 2850 C CA . ALA A 1 353 ? 12.207 -7.762 -5.873 1.00 74.81 353 ALA A CA 1
ATOM 2851 C C . ALA A 1 353 ? 12.924 -6.416 -5.849 1.00 74.81 353 ALA A C 1
ATOM 2853 O O . ALA A 1 353 ? 14.153 -6.370 -5.835 1.00 74.81 353 ALA A O 1
ATOM 2854 N N . ALA A 1 354 ? 12.164 -5.326 -5.793 1.00 72.44 354 ALA A N 1
ATOM 2855 C CA . ALA A 1 354 ? 12.751 -4.003 -5.729 1.00 72.44 354 ALA A CA 1
ATOM 2856 C C . ALA A 1 354 ? 13.597 -3.803 -4.469 1.00 72.44 354 ALA A C 1
ATOM 2858 O O . ALA A 1 354 ? 14.745 -3.397 -4.592 1.00 72.44 354 ALA A O 1
ATOM 2859 N N . TYR A 1 355 ? 13.094 -4.194 -3.292 1.00 71.81 355 TYR A N 1
ATOM 2860 C CA . TYR A 1 355 ? 13.831 -4.146 -2.024 1.00 71.81 355 TYR A CA 1
ATOM 2861 C C . TYR A 1 355 ? 15.201 -4.804 -2.122 1.00 71.81 355 TYR A C 1
ATOM 2863 O O . TYR A 1 355 ? 16.202 -4.240 -1.685 1.00 71.81 355 TYR A O 1
ATOM 2871 N N . VAL A 1 356 ? 15.257 -6.014 -2.679 1.00 72.94 356 VAL A N 1
ATOM 2872 C CA . VAL A 1 356 ? 16.506 -6.764 -2.775 1.00 72.94 356 VAL A CA 1
ATOM 2873 C C . VAL A 1 356 ? 17.466 -6.085 -3.743 1.00 72.94 356 VAL A C 1
ATOM 2875 O O . VAL A 1 356 ? 18.633 -5.890 -3.391 1.00 72.94 356 VAL A O 1
ATOM 2878 N N . MET A 1 357 ? 16.970 -5.654 -4.905 1.00 73.31 357 MET A N 1
ATOM 2879 C CA . MET A 1 357 ? 17.766 -4.944 -5.910 1.00 73.31 357 MET A CA 1
ATOM 2880 C C . MET A 1 357 ? 18.302 -3.593 -5.420 1.00 73.31 357 MET A C 1
ATOM 2882 O O . MET A 1 357 ? 19.298 -3.112 -5.954 1.00 73.31 357 MET A O 1
ATOM 2886 N N . THR A 1 358 ? 17.690 -3.006 -4.391 1.00 66.44 358 THR A N 1
ATOM 2887 C CA . THR A 1 358 ? 18.015 -1.666 -3.880 1.00 66.44 358 THR A CA 1
ATOM 2888 C C . THR A 1 358 ? 18.603 -1.667 -2.466 1.00 66.44 358 THR A C 1
ATOM 2890 O O . THR A 1 358 ? 18.775 -0.626 -1.831 1.00 66.44 358 THR A O 1
ATOM 2893 N N . SER A 1 359 ? 18.921 -2.850 -1.940 1.00 58.56 359 SER A N 1
ATOM 2894 C CA . SER A 1 359 ? 19.183 -3.063 -0.513 1.00 58.56 359 SER A CA 1
ATOM 2895 C C . SER A 1 359 ? 20.429 -2.386 0.080 1.00 58.56 359 SER A C 1
ATOM 2897 O O . SER A 1 359 ? 20.603 -2.422 1.298 1.00 58.56 359 SER A O 1
ATOM 2899 N N . ASP A 1 360 ? 21.248 -1.716 -0.730 1.00 56.19 360 ASP A N 1
ATOM 2900 C CA . ASP A 1 360 ? 22.343 -0.864 -0.254 1.00 56.19 360 ASP A CA 1
ATOM 2901 C C . ASP A 1 360 ? 21.856 0.542 0.181 1.00 56.19 360 ASP A C 1
ATOM 2903 O O . ASP A 1 360 ? 22.581 1.247 0.885 1.00 56.19 360 ASP A O 1
ATOM 2907 N N . ASN A 1 361 ? 20.623 0.951 -0.172 1.00 55.53 361 ASN A N 1
ATOM 2908 C CA . ASN A 1 361 ? 20.050 2.266 0.161 1.00 55.53 361 ASN A CA 1
ATOM 2909 C C . ASN A 1 361 ? 18.542 2.205 0.522 1.00 55.53 361 ASN A C 1
ATOM 2911 O O . ASN A 1 361 ? 17.682 2.903 -0.020 1.00 55.53 361 ASN A O 1
ATOM 2915 N N . LEU A 1 362 ? 18.247 1.353 1.510 1.00 48.59 362 LEU A N 1
ATOM 2916 C CA . LEU A 1 362 ? 16.973 0.662 1.772 1.00 48.59 362 LEU A CA 1
ATOM 2917 C C . LEU A 1 362 ? 15.636 1.407 1.760 1.00 48.59 362 LEU A C 1
ATOM 2919 O O . LEU A 1 362 ? 14.617 0.731 1.675 1.00 48.59 362 LEU A O 1
ATOM 2923 N N . GLY A 1 363 ? 15.558 2.728 1.813 1.00 51.62 363 GLY A N 1
ATOM 2924 C CA . GLY A 1 363 ? 14.244 3.315 1.524 1.00 51.62 363 GLY A CA 1
ATOM 2925 C C . GLY A 1 363 ? 14.196 4.706 0.951 1.00 51.62 363 GLY A C 1
ATOM 2926 O O . GLY A 1 363 ? 13.122 5.294 0.921 1.00 51.62 363 GLY A O 1
ATOM 2927 N N . TYR A 1 364 ? 15.310 5.154 0.375 1.00 56.09 364 TYR A N 1
ATOM 2928 C CA . TYR A 1 364 ? 15.201 6.035 -0.778 1.00 56.09 364 TYR A CA 1
ATOM 2929 C C . TYR A 1 364 ? 14.505 5.280 -1.907 1.00 56.09 364 TYR A C 1
ATOM 2931 O O . TYR A 1 364 ? 13.574 5.789 -2.521 1.00 56.09 364 TYR A O 1
ATOM 2939 N N . ASP A 1 365 ? 14.889 4.023 -2.116 1.00 55.34 365 ASP A N 1
ATOM 2940 C CA . ASP A 1 365 ? 14.442 3.276 -3.283 1.00 55.34 365 ASP A CA 1
ATOM 2941 C C . ASP A 1 365 ? 13.020 2.696 -3.147 1.00 55.34 365 ASP A C 1
ATOM 2943 O O . ASP A 1 365 ? 12.306 2.587 -4.137 1.00 55.34 365 ASP A O 1
ATOM 2947 N N . TRP A 1 366 ? 12.536 2.423 -1.929 1.00 56.66 366 TRP A N 1
ATOM 2948 C CA . TRP A 1 366 ? 11.119 2.075 -1.705 1.00 56.66 366 TRP A CA 1
ATOM 2949 C C . TRP A 1 366 ? 10.181 3.249 -1.951 1.00 56.66 366 TRP A C 1
ATOM 2951 O O . TRP A 1 366 ? 9.135 3.110 -2.590 1.00 56.66 366 TRP A O 1
ATOM 2961 N N . ALA A 1 367 ? 10.569 4.422 -1.451 1.00 64.12 367 ALA A N 1
ATOM 2962 C CA . ALA A 1 367 ? 9.864 5.654 -1.742 1.00 64.12 367 ALA A CA 1
ATOM 2963 C C . ALA A 1 367 ? 9.905 5.960 -3.242 1.00 64.12 367 ALA A C 1
ATOM 2965 O O . ALA A 1 367 ? 8.887 6.358 -3.805 1.00 64.12 367 ALA A O 1
ATOM 2966 N N . ALA A 1 368 ? 11.047 5.719 -3.896 1.00 69.62 368 ALA A N 1
ATOM 2967 C CA . ALA A 1 368 ? 11.198 5.856 -5.339 1.00 69.62 368 ALA A CA 1
ATOM 2968 C C . ALA A 1 368 ? 10.216 4.950 -6.085 1.00 69.62 368 ALA A C 1
ATOM 2970 O O . ALA A 1 368 ? 9.451 5.432 -6.908 1.00 69.62 368 ALA A O 1
ATOM 2971 N N . ASP A 1 369 ? 10.145 3.668 -5.752 1.00 70.12 369 ASP A N 1
ATOM 2972 C CA . ASP A 1 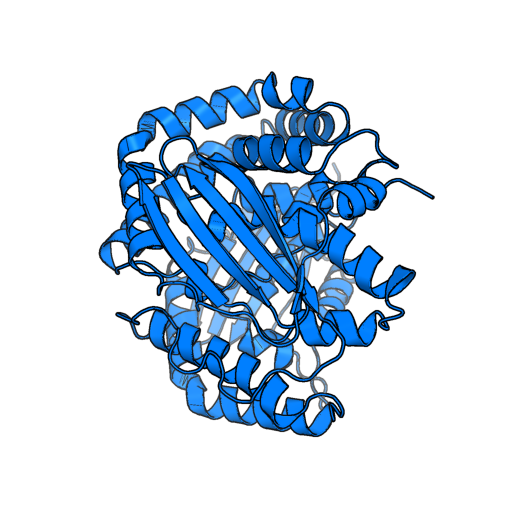369 ? 9.225 2.731 -6.394 1.00 70.12 369 ASP A CA 1
ATOM 2973 C C . ASP A 1 369 ? 7.757 3.146 -6.284 1.00 70.12 369 ASP A C 1
ATOM 2975 O O . ASP A 1 369 ? 6.992 3.043 -7.246 1.00 70.12 369 ASP A O 1
ATOM 2979 N N . TRP A 1 370 ? 7.346 3.622 -5.109 1.00 73.94 370 TRP A N 1
ATOM 2980 C CA . TRP A 1 370 ? 5.968 4.036 -4.882 1.00 73.94 370 TRP A CA 1
ATOM 2981 C C . TRP A 1 370 ? 5.651 5.395 -5.520 1.00 73.94 370 TRP A C 1
ATOM 2983 O O . TRP A 1 370 ? 4.619 5.550 -6.175 1.00 73.94 370 TRP A O 1
ATOM 2993 N N . LEU A 1 371 ? 6.533 6.388 -5.361 1.00 76.69 371 LEU A N 1
ATOM 2994 C CA . LEU A 1 371 ? 6.339 7.739 -5.894 1.00 76.69 371 LEU A CA 1
ATOM 2995 C C . LEU A 1 371 ? 6.538 7.779 -7.404 1.00 76.69 371 LEU A C 1
ATOM 2997 O O . LEU A 1 371 ? 5.698 8.328 -8.120 1.00 76.69 371 LEU A O 1
ATOM 3001 N N . LEU A 1 372 ? 7.616 7.177 -7.895 1.00 77.25 372 LEU A N 1
ATOM 3002 C CA . LEU A 1 372 ? 7.990 7.187 -9.303 1.00 77.25 372 LEU A CA 1
ATOM 3003 C C . LEU A 1 372 ? 7.220 6.142 -10.102 1.00 77.25 372 LEU A C 1
ATOM 3005 O O . LEU A 1 372 ? 7.004 6.370 -11.288 1.00 77.25 372 LEU A O 1
ATOM 3009 N N . GLY A 1 373 ? 6.774 5.049 -9.479 1.00 77.12 373 GLY A N 1
ATOM 3010 C CA . GLY A 1 373 ? 6.229 3.868 -10.149 1.00 77.12 373 GLY A CA 1
ATOM 3011 C C . GLY A 1 373 ? 7.332 2.886 -10.561 1.00 77.12 373 GLY A C 1
ATOM 3012 O O . GLY A 1 373 ? 8.510 3.238 -10.586 1.00 77.12 373 GLY A O 1
ATOM 3013 N N . LYS A 1 374 ? 6.949 1.661 -10.938 1.00 77.38 374 LYS A N 1
ATOM 3014 C CA . LYS A 1 374 ? 7.889 0.585 -11.302 1.00 77.38 374 LYS A CA 1
ATOM 3015 C C . LYS A 1 374 ? 7.994 0.381 -12.813 1.00 77.38 374 LYS A C 1
ATOM 3017 O O . LYS A 1 374 ? 7.029 0.595 -13.550 1.00 77.38 374 LYS A O 1
ATOM 3022 N N . GLU A 1 375 ? 9.147 -0.090 -13.275 1.00 85.50 375 GLU A N 1
ATOM 3023 C CA . GLU A 1 375 ? 9.350 -0.550 -14.655 1.00 85.50 375 GLU A CA 1
ATOM 3024 C C . GLU A 1 375 ? 9.139 -2.056 -14.751 1.00 85.50 375 GLU A C 1
ATOM 3026 O O . GLU A 1 375 ? 10.084 -2.840 -14.815 1.00 85.50 375 GLU A O 1
ATOM 3031 N N . VAL A 1 376 ? 7.866 -2.447 -14.716 1.00 88.31 376 VAL A N 1
ATOM 3032 C CA . VAL A 1 376 ? 7.442 -3.847 -14.769 1.00 88.31 376 VAL A CA 1
ATOM 3033 C C . VAL A 1 376 ? 6.879 -4.158 -16.140 1.00 88.31 376 VAL A C 1
ATOM 3035 O O . VAL A 1 376 ? 6.050 -3.419 -16.676 1.00 88.31 376 VAL A O 1
ATOM 3038 N N . TYR A 1 377 ? 7.291 -5.299 -16.668 1.00 92.81 377 TYR A N 1
ATOM 3039 C CA . TYR A 1 377 ? 6.821 -5.844 -17.923 1.00 92.81 377 TYR A CA 1
ATOM 3040 C C . TYR A 1 377 ? 6.420 -7.293 -17.711 1.00 92.81 377 TYR A C 1
ATOM 3042 O O . TYR A 1 377 ? 7.060 -8.018 -1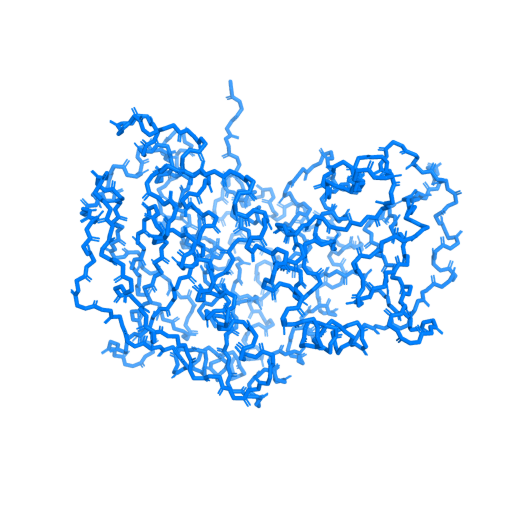6.951 1.00 92.81 377 TYR A O 1
ATOM 3050 N N . ALA A 1 378 ? 5.365 -7.725 -18.388 1.00 94.38 378 ALA A N 1
ATOM 3051 C CA . ALA A 1 378 ? 4.871 -9.082 -18.254 1.00 94.38 378 ALA A CA 1
ATOM 3052 C C . ALA A 1 378 ? 4.463 -9.660 -19.603 1.00 94.38 378 ALA A C 1
ATOM 3054 O O . ALA A 1 378 ? 4.048 -8.954 -20.526 1.00 94.38 378 ALA A O 1
ATOM 3055 N N . ARG A 1 379 ? 4.568 -10.980 -19.721 1.00 96.06 379 ARG A N 1
ATOM 3056 C CA . ARG A 1 379 ? 4.107 -11.728 -20.886 1.00 96.06 379 ARG A CA 1
ATOM 3057 C C . ARG A 1 379 ? 3.515 -13.051 -20.440 1.00 96.06 379 ARG A C 1
ATOM 3059 O O . ARG A 1 379 ? 4.156 -13.822 -19.738 1.00 96.06 379 ARG A O 1
ATOM 3066 N N . ARG A 1 380 ? 2.306 -13.348 -20.909 1.00 96.38 380 ARG A N 1
ATOM 3067 C CA . ARG A 1 380 ? 1.697 -14.664 -20.710 1.00 96.38 380 ARG A CA 1
ATOM 3068 C C . ARG A 1 380 ? 2.436 -15.697 -21.562 1.00 96.38 380 ARG A C 1
ATOM 3070 O O . ARG A 1 380 ? 2.587 -15.484 -22.767 1.00 96.38 380 ARG A O 1
ATOM 3077 N N . LEU A 1 381 ? 2.899 -16.779 -20.941 1.00 95.62 381 LEU A N 1
ATOM 3078 C CA . LEU A 1 381 ? 3.577 -17.881 -21.624 1.00 95.62 381 LEU A CA 1
ATOM 3079 C C . LEU A 1 381 ? 2.563 -18.937 -22.058 1.00 95.62 381 LEU A C 1
ATOM 3081 O O . LEU A 1 381 ? 2.363 -19.138 -23.253 1.00 95.62 381 LEU A O 1
ATOM 3085 N N . ASP A 1 382 ? 1.892 -19.549 -21.086 1.00 93.44 382 ASP A N 1
ATOM 3086 C CA . ASP A 1 382 ? 0.846 -20.547 -21.296 1.00 93.44 382 ASP A CA 1
ATOM 3087 C C . ASP A 1 382 ? -0.079 -20.603 -20.075 1.00 93.44 382 ASP A C 1
ATOM 3089 O O . ASP A 1 382 ? 0.388 -20.534 -18.943 1.00 93.44 382 ASP A O 1
ATOM 3093 N N . GLY A 1 383 ? -1.393 -20.722 -20.275 1.00 93.56 383 GLY A N 1
ATOM 3094 C CA . GLY A 1 383 ? -2.346 -20.851 -19.169 1.00 93.56 383 GLY A CA 1
ATOM 3095 C C . GLY A 1 383 ? -2.152 -19.794 -18.069 1.00 93.56 383 GLY A C 1
ATOM 3096 O O . GLY A 1 383 ? -2.383 -18.608 -18.299 1.00 93.56 383 GLY A O 1
ATOM 3097 N N . ASN A 1 384 ? -1.760 -20.215 -16.868 1.00 94.75 384 ASN A N 1
ATOM 3098 C CA . ASN A 1 384 ? -1.515 -19.340 -15.710 1.00 94.75 384 ASN A CA 1
ATOM 3099 C C . ASN A 1 384 ? -0.030 -19.008 -15.491 1.00 94.75 384 ASN A C 1
ATOM 3101 O O . ASN A 1 384 ? 0.311 -18.387 -14.488 1.00 94.75 384 ASN A O 1
ATOM 3105 N N . LEU A 1 385 ? 0.838 -19.408 -16.418 1.00 96.69 385 LEU A N 1
ATOM 3106 C CA . LEU A 1 385 ? 2.267 -19.142 -16.389 1.00 96.69 385 LEU A CA 1
ATOM 3107 C C . LEU A 1 385 ? 2.580 -17.818 -17.091 1.00 96.69 385 LEU A C 1
ATOM 3109 O O . LEU A 1 385 ? 2.230 -17.599 -18.258 1.00 96.69 385 LEU A O 1
ATOM 3113 N N . TRP A 1 386 ? 3.276 -16.947 -16.375 1.00 95.94 386 TRP A N 1
ATOM 3114 C CA . TRP A 1 386 ? 3.685 -15.632 -16.844 1.00 95.94 386 TRP A CA 1
ATOM 3115 C C . TRP A 1 386 ? 5.177 -15.439 -16.687 1.00 95.94 386 TRP A C 1
ATOM 3117 O O . TRP A 1 386 ? 5.737 -15.826 -15.679 1.00 95.94 386 TRP A O 1
ATOM 3127 N N . GLU A 1 387 ? 5.793 -14.774 -17.649 1.00 96.06 387 GLU A N 1
ATOM 3128 C CA . GLU A 1 387 ? 7.128 -14.203 -17.527 1.00 96.06 387 GLU A CA 1
ATOM 3129 C C . GLU A 1 387 ? 6.996 -12.756 -17.054 1.00 96.06 387 GLU A C 1
ATOM 3131 O O . GLU A 1 387 ? 6.187 -11.998 -17.603 1.00 96.06 387 GLU A O 1
ATOM 3136 N N . VAL A 1 388 ? 7.789 -12.373 -16.057 1.00 94.00 388 VAL A N 1
ATOM 3137 C CA . VAL A 1 388 ? 7.812 -11.029 -15.477 1.00 94.00 388 VAL A CA 1
ATOM 3138 C C . VAL A 1 388 ? 9.241 -10.505 -15.479 1.00 94.00 388 VAL A C 1
ATOM 3140 O O . V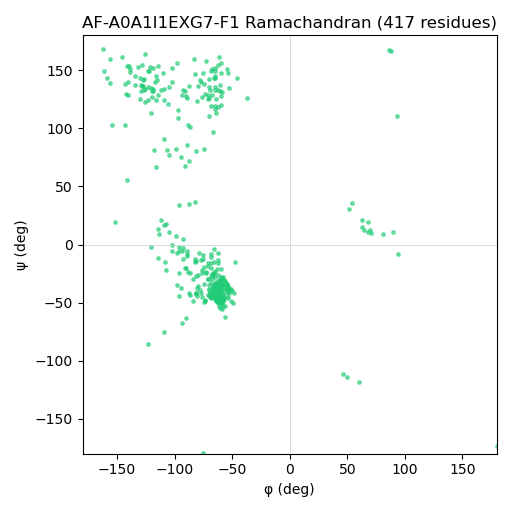AL A 1 388 ? 10.176 -11.225 -15.138 1.00 94.00 388 VAL A O 1
ATOM 3143 N N . GLN A 1 389 ? 9.400 -9.242 -15.866 1.00 94.00 389 GLN A N 1
ATOM 3144 C CA . GLN A 1 389 ? 10.657 -8.503 -15.815 1.00 94.00 389 GLN A CA 1
ATOM 3145 C C . GLN A 1 389 ? 10.440 -7.204 -15.046 1.00 94.00 389 GLN A C 1
ATOM 3147 O O . GLN A 1 389 ? 9.489 -6.470 -15.317 1.00 94.00 389 GLN A O 1
ATOM 3152 N N . LEU A 1 390 ? 11.336 -6.913 -14.114 1.00 90.44 390 LEU A N 1
ATOM 3153 C CA . LEU A 1 390 ? 11.394 -5.668 -13.363 1.00 90.44 390 LEU A CA 1
ATOM 3154 C C . LEU A 1 390 ? 12.775 -5.041 -13.563 1.00 90.44 390 LEU A C 1
ATOM 3156 O O . LEU A 1 390 ? 13.784 -5.735 -13.464 1.00 90.44 390 LEU A O 1
ATOM 3160 N N . PHE A 1 391 ? 12.812 -3.735 -13.812 1.00 87.38 391 PHE A N 1
ATOM 3161 C CA . PHE A 1 391 ? 14.047 -2.965 -13.956 1.00 87.38 391 PHE A CA 1
ATOM 3162 C C . PHE A 1 391 ? 14.128 -1.879 -12.883 1.00 87.38 391 PHE A C 1
ATOM 3164 O O . PHE A 1 391 ? 13.163 -1.143 -12.674 1.00 87.38 391 PHE A O 1
ATOM 3171 N N . THR A 1 392 ? 15.293 -1.758 -12.246 1.00 80.00 392 THR A N 1
ATOM 3172 C CA . THR A 1 392 ? 15.587 -0.714 -11.261 1.00 80.00 392 THR A CA 1
ATOM 3173 C C . THR A 1 392 ? 17.041 -0.268 -11.409 1.00 80.00 392 THR A C 1
ATOM 3175 O O . THR A 1 392 ? 17.966 -0.948 -10.967 1.00 80.00 392 THR A O 1
ATOM 3178 N N . GLY A 1 393 ? 17.259 0.893 -12.035 1.00 77.88 393 GLY A N 1
ATOM 3179 C CA . GLY A 1 393 ? 18.601 1.437 -12.256 1.00 77.88 393 GLY A CA 1
ATOM 3180 C C . GLY A 1 393 ? 19.492 0.504 -13.086 1.00 77.88 393 GLY A C 1
ATOM 3181 O O . GLY A 1 393 ? 19.202 0.222 -14.249 1.00 77.88 393 GLY A O 1
ATOM 3182 N N . ASP A 1 394 ? 20.596 0.048 -12.494 1.00 82.88 394 ASP A N 1
ATOM 3183 C CA . ASP A 1 394 ? 21.558 -0.880 -13.098 1.00 82.88 394 ASP A CA 1
ATOM 3184 C C . ASP A 1 394 ? 21.265 -2.356 -12.786 1.00 82.88 394 ASP A C 1
ATOM 3186 O O . ASP A 1 394 ? 22.029 -3.220 -13.218 1.00 82.88 394 ASP A O 1
ATOM 3190 N N . VAL A 1 395 ? 20.156 -2.658 -12.101 1.00 87.06 395 VAL A N 1
ATOM 3191 C CA . VAL A 1 395 ? 19.724 -4.018 -11.753 1.00 87.06 395 VAL A CA 1
ATOM 3192 C C . VAL A 1 395 ? 18.397 -4.369 -12.439 1.00 87.06 395 VAL A C 1
ATOM 3194 O O . VAL A 1 395 ? 17.523 -3.520 -12.624 1.00 87.06 395 VAL A O 1
ATOM 3197 N N . ALA A 1 396 ? 18.237 -5.631 -12.825 1.00 91.50 396 ALA A N 1
ATOM 3198 C CA . ALA A 1 396 ? 16.995 -6.184 -13.345 1.00 91.50 396 ALA A CA 1
ATOM 3199 C C . ALA A 1 396 ? 16.697 -7.543 -12.702 1.00 91.50 396 ALA A C 1
ATOM 3201 O O . ALA A 1 396 ? 17.604 -8.332 -12.448 1.00 91.50 396 ALA A O 1
ATOM 3202 N N . CYS A 1 397 ? 15.421 -7.832 -12.471 1.00 92.25 397 CYS A N 1
ATOM 3203 C CA . CYS A 1 397 ? 14.934 -9.103 -11.945 1.00 92.25 397 CYS A CA 1
ATOM 3204 C C . CYS A 1 397 ? 13.963 -9.724 -12.947 1.00 92.25 397 CYS A C 1
ATOM 3206 O O . CYS A 1 397 ? 13.099 -9.035 -13.494 1.00 92.25 397 CYS A O 1
ATOM 3208 N N . GLY A 1 398 ? 14.121 -11.017 -13.204 1.00 93.56 398 GLY A N 1
ATOM 3209 C CA . GLY A 1 398 ? 13.310 -11.776 -14.143 1.00 93.56 398 GLY A CA 1
ATOM 3210 C C . GLY A 1 398 ? 12.908 -13.098 -13.520 1.00 93.56 398 GLY A C 1
ATOM 3211 O O . GLY A 1 398 ? 13.722 -13.736 -12.861 1.00 93.56 398 GLY A O 1
ATOM 3212 N N . TYR A 1 399 ? 11.653 -13.490 -13.700 1.00 93.44 399 TYR A N 1
ATOM 3213 C CA . TYR A 1 399 ? 11.138 -14.767 -13.217 1.00 93.44 399 TYR A CA 1
ATOM 3214 C C . TYR A 1 399 ? 9.920 -15.197 -14.026 1.00 93.44 399 TYR A C 1
ATOM 3216 O O . TYR A 1 399 ? 9.245 -14.378 -14.659 1.00 93.44 399 TYR A O 1
ATOM 3224 N N . GLN A 1 400 ? 9.613 -16.487 -13.975 1.00 94.69 400 GLN A N 1
ATOM 3225 C CA . GLN A 1 400 ? 8.326 -17.012 -14.393 1.00 94.69 400 GLN A CA 1
ATOM 3226 C C . GLN A 1 400 ? 7.470 -17.305 -13.163 1.00 94.69 400 GLN A C 1
ATOM 3228 O O . GLN A 1 400 ? 7.971 -17.811 -12.166 1.00 94.69 400 GLN A O 1
ATOM 3233 N N . TRP A 1 401 ? 6.177 -17.010 -13.221 1.00 92.69 401 TRP A N 1
ATOM 3234 C CA . TRP A 1 401 ? 5.246 -17.258 -12.129 1.00 92.69 401 TRP A CA 1
ATOM 3235 C C . TRP A 1 401 ? 4.005 -17.994 -12.620 1.00 92.69 401 TRP A C 1
ATOM 3237 O O . TRP A 1 401 ? 3.316 -17.526 -13.532 1.00 92.69 401 TRP A O 1
ATOM 3247 N N . ASN A 1 402 ? 3.699 -19.130 -11.994 1.00 94.06 402 ASN A N 1
ATOM 3248 C CA . ASN A 1 402 ? 2.417 -19.800 -12.143 1.00 94.06 402 ASN A CA 1
ATOM 3249 C C . ASN A 1 402 ? 1.412 -19.263 -11.111 1.00 94.06 402 ASN A C 1
ATOM 3251 O O . ASN A 1 402 ? 1.405 -19.651 -9.944 1.00 94.06 402 ASN A O 1
ATOM 3255 N N . THR A 1 403 ? 0.502 -18.397 -11.555 1.00 91.88 403 THR A N 1
ATOM 3256 C CA . THR A 1 403 ? -0.466 -17.707 -10.681 1.00 91.88 403 THR A CA 1
ATOM 3257 C C . THR A 1 403 ? -1.528 -18.628 -10.067 1.00 91.88 403 THR A C 1
ATOM 3259 O O . THR A 1 403 ? -2.313 -18.189 -9.216 1.00 91.88 403 THR A O 1
ATOM 3262 N N . ALA A 1 404 ? -1.586 -19.891 -10.503 1.00 92.31 404 ALA A N 1
ATOM 3263 C CA . ALA A 1 404 ? -2.472 -20.913 -9.956 1.00 92.31 404 ALA A CA 1
ATOM 3264 C C . ALA A 1 404 ? -1.812 -21.805 -8.903 1.00 92.31 404 ALA A C 1
ATOM 3266 O O . ALA A 1 404 ? -2.527 -22.342 -8.065 1.00 92.31 404 ALA A O 1
ATOM 3267 N N . THR A 1 405 ? -0.492 -21.955 -8.911 1.00 91.50 405 THR A N 1
ATOM 3268 C CA . THR A 1 405 ? 0.220 -22.816 -7.949 1.00 91.50 405 THR A CA 1
ATOM 3269 C C . THR A 1 405 ? 1.122 -22.037 -7.004 1.00 91.50 405 THR A C 1
ATOM 3271 O O . THR A 1 405 ? 1.555 -22.597 -6.011 1.00 91.50 405 THR A O 1
ATOM 3274 N N . ASP A 1 406 ? 1.355 -20.750 -7.273 1.00 89.50 406 ASP A N 1
ATOM 3275 C CA . ASP A 1 406 ? 2.309 -19.905 -6.546 1.00 89.50 406 ASP A CA 1
ATOM 3276 C C . ASP A 1 406 ? 3.788 -20.281 -6.736 1.00 89.50 406 ASP A C 1
ATOM 3278 O O . ASP A 1 406 ? 4.663 -19.718 -6.083 1.00 89.50 406 ASP A O 1
ATOM 3282 N N . GLU A 1 407 ? 4.077 -21.161 -7.696 1.00 92.00 407 GLU A N 1
ATOM 3283 C CA . GLU A 1 407 ? 5.438 -21.536 -8.078 1.00 92.00 407 GLU A CA 1
ATOM 3284 C C . GLU A 1 407 ? 6.138 -20.424 -8.871 1.00 92.00 407 GLU A C 1
ATOM 3286 O O . GLU A 1 407 ? 5.623 -19.942 -9.891 1.00 92.00 407 GLU A O 1
ATOM 3291 N N . LEU A 1 408 ? 7.349 -20.079 -8.442 1.00 89.88 408 LEU A N 1
ATOM 3292 C CA . LEU A 1 408 ? 8.274 -19.180 -9.116 1.00 89.88 408 LEU A CA 1
ATOM 3293 C C . LEU A 1 408 ? 9.415 -19.981 -9.749 1.00 89.88 408 LEU A C 1
ATOM 3295 O O . LEU A 1 408 ? 10.174 -20.663 -9.070 1.00 89.88 408 LEU A O 1
ATOM 3299 N N . HIS A 1 409 ? 9.561 -19.863 -11.065 1.00 90.44 409 HIS A N 1
ATOM 3300 C CA . HIS A 1 409 ? 10.578 -20.561 -11.850 1.00 90.44 409 HIS A CA 1
ATOM 3301 C C . HIS A 1 409 ? 11.566 -19.568 -12.454 1.00 90.44 409 HIS A C 1
ATOM 3303 O O . HIS A 1 409 ? 11.219 -18.416 -12.715 1.00 90.44 409 HIS A O 1
ATOM 3309 N N . GLU A 1 410 ? 12.791 -20.026 -12.719 1.00 90.88 410 GLU A N 1
ATOM 3310 C CA . GLU A 1 410 ? 13.823 -19.250 -13.429 1.00 90.88 410 GLU A CA 1
ATOM 3311 C C . GLU A 1 410 ? 14.073 -17.844 -12.843 1.00 90.88 410 GLU A C 1
ATOM 3313 O O . GLU A 1 410 ? 14.411 -16.912 -13.572 1.00 90.88 410 GLU A O 1
ATOM 3318 N N . LEU A 1 411 ? 13.894 -17.678 -11.527 1.00 91.12 411 LEU A N 1
ATOM 3319 C CA . LEU A 1 411 ? 14.184 -16.421 -10.848 1.00 91.12 411 LEU A CA 1
ATOM 3320 C C . LEU A 1 411 ? 15.677 -16.100 -10.979 1.00 91.12 411 LEU A C 1
ATOM 3322 O O . LEU A 1 411 ? 16.524 -16.845 -10.492 1.00 91.12 411 LEU A O 1
ATOM 3326 N N . THR A 1 412 ? 15.985 -14.976 -11.617 1.00 92.38 412 THR A N 1
ATOM 3327 C CA . THR A 1 412 ? 17.349 -14.490 -11.831 1.00 92.38 412 THR A CA 1
ATOM 3328 C C . THR A 1 412 ? 17.398 -12.980 -11.643 1.00 92.38 412 THR A C 1
ATOM 3330 O O . THR A 1 412 ? 16.506 -12.240 -12.074 1.00 92.38 412 THR A O 1
ATOM 3333 N N . VAL A 1 413 ? 18.462 -12.511 -10.998 1.00 92.19 413 VAL A N 1
ATOM 3334 C CA . VAL A 1 413 ? 18.781 -11.090 -10.876 1.00 92.19 413 VAL A CA 1
ATOM 3335 C C . VAL A 1 413 ? 20.042 -10.807 -11.681 1.00 92.19 413 VAL A C 1
ATOM 3337 O O . VAL A 1 413 ? 21.027 -11.538 -11.591 1.00 92.19 413 VAL A O 1
ATOM 3340 N N . ARG A 1 414 ? 20.018 -9.748 -12.491 1.00 92.94 414 ARG A N 1
ATOM 3341 C CA . ARG A 1 414 ? 21.118 -9.351 -13.373 1.00 92.94 414 ARG A CA 1
ATOM 3342 C C . ARG A 1 414 ? 21.493 -7.891 -13.188 1.00 92.94 414 ARG A C 1
ATOM 3344 O O . ARG A 1 414 ? 20.656 -7.071 -12.822 1.00 92.94 414 ARG A O 1
ATOM 3351 N N . ARG A 1 415 ? 22.743 -7.556 -13.498 1.00 90.31 415 ARG A N 1
ATOM 3352 C CA . ARG A 1 415 ? 23.282 -6.195 -13.479 1.00 90.31 415 ARG A CA 1
ATOM 3353 C C . ARG A 1 415 ? 23.826 -5.777 -14.836 1.00 90.31 415 ARG A C 1
ATOM 3355 O O . ARG A 1 415 ? 24.288 -6.614 -15.619 1.00 90.31 415 ARG A O 1
ATOM 3362 N N . LYS A 1 416 ? 23.811 -4.469 -15.090 1.00 88.38 416 LYS A N 1
ATOM 3363 C CA . LYS A 1 416 ? 24.614 -3.861 -16.156 1.00 88.38 416 LYS A CA 1
ATOM 3364 C C . LYS A 1 416 ? 26.099 -4.032 -15.832 1.00 88.38 416 LYS A C 1
ATOM 3366 O O . LYS A 1 416 ? 26.497 -3.972 -14.669 1.00 88.38 416 LYS A O 1
ATOM 3371 N N . GLU A 1 417 ? 26.926 -4.228 -16.856 1.00 77.56 417 GLU A N 1
ATOM 3372 C CA . GLU A 1 417 ? 28.378 -4.161 -16.670 1.00 77.56 417 GLU A CA 1
ATOM 3373 C C . GLU A 1 417 ? 28.754 -2.758 -16.174 1.00 77.56 417 GLU A C 1
ATOM 3375 O O . GLU A 1 417 ? 28.294 -1.752 -16.723 1.00 77.56 417 GLU A O 1
ATOM 3380 N N . LYS A 1 418 ? 29.581 -2.683 -15.125 1.00 62.16 418 LYS A N 1
ATOM 3381 C CA . LYS A 1 418 ? 30.169 -1.407 -14.705 1.00 62.16 418 LYS A CA 1
ATOM 3382 C C . LYS A 1 418 ? 31.074 -0.918 -15.834 1.00 62.16 418 LYS A C 1
ATOM 3384 O O . LYS A 1 418 ? 32.076 -1.573 -16.120 1.00 62.16 418 LYS A O 1
ATOM 3389 N N . GLN A 1 419 ? 30.695 0.188 -16.472 1.00 48.53 419 GLN A N 1
ATOM 3390 C CA . GLN A 1 419 ? 31.555 0.897 -17.423 1.00 48.53 419 GLN A CA 1
ATOM 3391 C C . GLN A 1 419 ? 32.729 1.569 -16.718 1.00 48.53 419 GLN A C 1
ATOM 3393 O O . GLN A 1 419 ? 32.522 2.095 -15.597 1.00 48.53 419 GLN A O 1
#

Nearest PDB structures (foldseek):
  1wmi-assembly1_A  TM=5.501E-01  e=3.176E-01  Pyrococcus horikoshii OT3
  8ceo-assembly1_p  TM=6.970E-01  e=6.767E-01  Saccharomyces cerevisiae
  7ui9-assembly1_a  TM=2.810E-01  e=1.801E-01  Saccharomyces cerevisiae S288C
  7qqj-assembly2_B  TM=3.811E-01  e=1.035E+00  Jeotgalibaca ciconiae
  7qqj-assembly1_A  TM=3.476E-01  e=1.585E+00  Jeotgalibaca ciconiae

Radius of gyration: 21.13 Å; Cα contacts (8 Å, |Δi|>4): 667; chains: 1; bounding box: 51×55×54 Å

Foldseek 3Di:
DDDDQLLQVLLVDPPFFLLLVDFPPVLVVLLVVLVVVLLVVLVCCQPVVVVLLLVLSVCVRQPLVSNCVRPVLVSLVVSCVVCQVSLLVLAVRSQVLAAADDPDDPQWDWDDLVQLQVVVVVRPDGLQSQLQSQLSLQVSVPSYRRSSSSSCVSSVVSLLCCCCPVVVDDNVQVVLQQLLHKGWHWDDDDDQWIWIWIDTSAKIWIWIARSNVSDIGTDTIIGGPPDQDAPCPCPPRGGDDPDLLSVLSVVLNVLSSVQSNPCPPPDDVVVNQVSLVVSCVVCLVSQLVQVVVLLVPFAADDPVVVVLFPAWDVVLLVQLQVQQVAQDPVGFGARRSSVSSVCGNVCPSVLSNQQSVCVVPRRSSSCCCSSNPWNKHKDDDDDQKIWIWTDRDQKIWIWIARSNGRGIHPTIMTGRPDD